Protein AF-A0A845SBM3-F1 (afdb_monomer)

Solvent-accessible surface area (backbone atoms only — not comparable to full-atom values): 23744 Å² total; per-residue (Å²): 135,85,79,83,83,82,76,96,77,83,81,82,76,84,67,71,74,65,61,65,54,53,54,55,51,52,52,51,37,52,53,55,27,66,64,50,55,92,92,51,82,45,39,37,63,60,45,35,51,46,52,48,53,24,52,76,70,66,41,38,60,47,78,48,52,60,31,43,34,61,62,78,65,67,73,62,57,69,70,27,30,34,42,39,40,26,46,20,53,23,47,57,70,64,79,54,60,37,58,60,20,29,34,44,32,40,27,47,12,60,26,45,49,76,62,85,65,61,35,60,52,21,27,36,42,36,35,29,46,17,50,27,56,56,70,70,74,64,61,32,57,54,22,28,37,41,34,34,29,46,15,64,25,54,57,69,51,71,61,56,32,60,47,23,29,37,42,37,36,21,45,16,51,25,40,53,63,44,68,57,57,27,57,50,28,25,34,41,35,32,33,49,7,60,24,45,51,67,43,66,59,57,27,62,52,18,30,37,41,35,38,26,46,18,52,27,40,61,65,43,68,54,63,30,76,52,30,37,39,39,34,40,23,46,18,49,30,56,53,43,45,79,56,70,40,66,71,24,38,36,26,31,28,72,18,59,31,45,57,51,43,47,71,78,41,70,78,64,54,44,88,74,31,33,37,46,44,94,66,65,64,79,60,58,47,23,86,92,41,74,66,88,80,74,78,79,81,76,91,71,85,84,80,95,79,88,87,85,90,86,84,88,84,88,82,88,82,87,87,87,88,84,78,89,85,82,85,81,90,81,89,76,90,79,87,81,84,84,83,86,82,89,80,86,82,83,84,87,77,88,81,82,88,78,91,77,82,86,78,91,82,81,86,78,78,98,67,82,83,72,69,92,70,70,76,82,74,78,88,80,80,89,76,83,91,77,87,86,79,85,85,86,87,87,86,87,86,86,128

Structure (mmCIF, N/CA/C/O backbone):
data_AF-A0A845SBM3-F1
#
_entry.id   AF-A0A845SBM3-F1
#
loop_
_atom_site.group_PDB
_atom_site.id
_atom_site.type_symbol
_atom_site.label_atom_id
_atom_site.label_alt_id
_atom_site.label_comp_id
_atom_site.label_asym_id
_atom_site.label_entity_id
_atom_site.label_seq_id
_atom_site.pdbx_PDB_ins_code
_atom_site.Cartn_x
_atom_site.Cartn_y
_atom_site.Cartn_z
_atom_site.occupancy
_atom_site.B_iso_or_equiv
_atom_site.auth_seq_id
_atom_site.auth_comp_id
_atom_site.auth_asym_id
_atom_site.auth_atom_id
_atom_site.pdbx_PDB_model_num
ATOM 1 N N . MET A 1 1 ? -44.389 -15.052 70.942 1.00 40.94 1 MET A N 1
ATOM 2 C CA . MET A 1 1 ? -43.905 -15.762 69.742 1.00 40.94 1 MET A CA 1
ATOM 3 C C . MET A 1 1 ? -43.599 -14.686 68.732 1.00 40.94 1 MET A C 1
ATOM 5 O O . MET A 1 1 ? -44.523 -14.139 68.145 1.00 40.94 1 MET A O 1
ATOM 9 N N . ASP A 1 2 ? -42.331 -14.296 68.675 1.00 38.03 2 ASP A N 1
ATOM 10 C CA . ASP A 1 2 ? -41.843 -13.213 67.830 1.00 38.03 2 ASP A CA 1
ATOM 11 C C . ASP A 1 2 ? -41.800 -13.641 66.364 1.00 38.03 2 ASP A C 1
ATOM 13 O O . ASP A 1 2 ? -41.368 -14.745 66.029 1.00 38.03 2 ASP A O 1
ATOM 17 N N . ILE A 1 3 ? -42.280 -12.750 65.502 1.00 38.22 3 ILE A N 1
ATOM 18 C CA . ILE A 1 3 ? -42.235 -12.866 64.045 1.00 38.22 3 ILE A CA 1
ATOM 19 C C . ILE A 1 3 ? -40.855 -12.350 63.606 1.00 38.22 3 ILE A C 1
ATOM 21 O O . ILE A 1 3 ? -40.520 -11.213 63.944 1.00 38.22 3 ILE A O 1
ATOM 25 N N . PRO A 1 4 ? -40.030 -13.129 62.884 1.00 37.00 4 PRO A N 1
ATOM 26 C CA . PRO A 1 4 ? -38.705 -12.669 62.495 1.00 37.00 4 PRO A CA 1
ATOM 27 C C . PRO A 1 4 ? -38.792 -11.641 61.358 1.00 37.00 4 PRO A C 1
ATOM 29 O O . PRO A 1 4 ? -39.487 -11.840 60.361 1.00 37.00 4 PRO A O 1
ATOM 32 N N . ALA A 1 5 ? -38.055 -10.540 61.520 1.00 37.72 5 ALA A N 1
ATOM 33 C CA . ALA A 1 5 ? -37.861 -9.512 60.508 1.00 37.72 5 ALA A CA 1
ATOM 34 C C . ALA A 1 5 ? -37.003 -10.052 59.352 1.00 37.72 5 ALA A C 1
ATOM 36 O O . ALA A 1 5 ? -35.893 -10.543 59.565 1.00 37.72 5 ALA A O 1
ATOM 37 N N . ILE A 1 6 ? -37.511 -9.945 58.124 1.00 42.31 6 ILE A N 1
ATOM 38 C CA . ILE A 1 6 ? -36.751 -10.254 56.911 1.00 42.31 6 ILE A CA 1
ATOM 39 C C . ILE A 1 6 ? -35.864 -9.045 56.597 1.00 42.31 6 ILE A C 1
ATOM 41 O O . ILE A 1 6 ? -36.352 -7.953 56.315 1.00 42.31 6 ILE A O 1
ATOM 45 N N . SER A 1 7 ? -34.553 -9.264 56.689 1.00 41.44 7 SER A N 1
ATOM 46 C CA . SER A 1 7 ? -33.493 -8.330 56.313 1.00 41.44 7 SER A CA 1
ATOM 47 C C . SER A 1 7 ? -33.573 -7.980 54.824 1.00 41.44 7 SER A C 1
ATOM 49 O O . SER A 1 7 ? -33.567 -8.860 53.964 1.00 41.44 7 SER A O 1
ATOM 51 N N . SER A 1 8 ? -33.614 -6.685 54.518 1.00 44.81 8 SER A N 1
ATOM 52 C CA . SER A 1 8 ? -33.544 -6.108 53.174 1.00 44.81 8 SER A CA 1
ATOM 53 C C . SER A 1 8 ? -32.100 -6.064 52.656 1.00 44.81 8 SER A C 1
ATOM 55 O O . SER A 1 8 ? -31.564 -4.996 52.364 1.00 44.81 8 SER A O 1
ATOM 57 N N . ALA A 1 9 ? -31.457 -7.227 52.560 1.00 43.78 9 ALA A N 1
ATOM 58 C CA . ALA A 1 9 ? -30.124 -7.387 51.987 1.00 43.78 9 ALA A CA 1
ATOM 59 C C . ALA A 1 9 ? -30.158 -8.526 50.962 1.00 43.78 9 ALA A C 1
ATOM 61 O O . ALA A 1 9 ? -29.995 -9.692 51.309 1.00 43.78 9 ALA A O 1
ATOM 62 N N . GLY A 1 10 ? -30.440 -8.195 49.701 1.00 38.97 10 GLY A N 1
ATOM 63 C CA . GLY A 1 10 ? -30.503 -9.213 48.648 1.00 38.97 10 GLY A CA 1
ATOM 64 C C . GLY A 1 10 ? -30.948 -8.759 47.260 1.00 38.97 10 GLY A C 1
ATOM 65 O O . GLY A 1 10 ? -31.345 -9.603 46.468 1.00 38.97 10 GLY A O 1
ATOM 66 N N . LEU A 1 11 ? -30.893 -7.465 46.938 1.00 36.00 11 LEU A N 1
ATOM 67 C CA . LEU A 1 11 ? -31.102 -6.978 45.570 1.00 36.00 11 LEU A CA 1
ATOM 68 C C . LEU A 1 11 ? -29.866 -6.201 45.106 1.00 36.00 11 LEU A C 1
ATOM 70 O O . LEU A 1 11 ? -29.930 -5.010 44.831 1.00 36.00 11 LEU A O 1
ATOM 74 N N . GLN A 1 12 ? -28.723 -6.885 45.025 1.00 40.16 12 GLN A N 1
ATOM 75 C CA . GLN A 1 12 ? -27.727 -6.517 44.021 1.00 40.16 12 GLN A CA 1
ATOM 76 C C . GLN A 1 12 ? -28.216 -7.111 42.704 1.00 40.16 12 GLN A C 1
ATOM 78 O O . GLN A 1 12 ? -28.034 -8.293 42.420 1.00 40.16 12 GLN A O 1
ATOM 83 N N . SER A 1 13 ? -28.919 -6.283 41.937 1.00 40.66 13 SER A N 1
ATOM 84 C CA . SER A 1 13 ? -29.191 -6.527 40.530 1.00 40.66 13 SER A CA 1
ATOM 85 C C . SER A 1 13 ? -27.854 -6.647 39.805 1.00 40.66 13 SER A C 1
ATOM 87 O O . SER A 1 13 ? -27.143 -5.657 39.647 1.00 40.66 13 SER A O 1
ATOM 89 N N . SER A 1 14 ? -27.504 -7.856 39.377 1.00 43.81 14 SER A N 1
ATOM 90 C CA . SER A 1 14 ? -26.473 -8.080 38.368 1.00 43.81 14 SER A CA 1
ATOM 91 C C . SER A 1 14 ? -26.971 -7.487 37.048 1.00 43.81 14 SER A C 1
ATOM 93 O O . SER A 1 14 ? -27.627 -8.161 36.255 1.00 43.81 14 SER A O 1
ATOM 95 N N . ILE A 1 15 ? -26.733 -6.189 36.861 1.00 44.81 15 ILE A N 1
ATOM 96 C CA . ILE A 1 15 ? -26.859 -5.524 35.565 1.00 44.81 15 ILE A CA 1
ATOM 97 C C . ILE A 1 15 ? -25.751 -6.117 34.678 1.00 44.81 15 ILE A C 1
ATOM 99 O O . ILE A 1 15 ? -24.635 -6.308 35.163 1.00 44.81 15 ILE A O 1
ATOM 103 N N . PRO A 1 16 ? -26.023 -6.488 33.415 1.00 43.84 16 PRO A N 1
ATOM 104 C CA . PRO A 1 16 ? -24.985 -7.023 32.545 1.00 43.84 16 PRO A CA 1
ATOM 105 C C . PRO A 1 16 ? -23.861 -5.987 32.387 1.00 43.84 16 PRO A C 1
ATOM 107 O O . PRO A 1 16 ? -24.140 -4.853 32.005 1.00 43.84 16 PRO A O 1
ATOM 110 N N . ASN A 1 17 ? -22.612 -6.406 32.624 1.00 54.38 17 ASN A N 1
ATOM 111 C CA . ASN A 1 17 ? -21.354 -5.629 32.597 1.00 54.38 17 ASN A CA 1
ATOM 112 C C . ASN A 1 17 ? -21.111 -4.716 31.366 1.00 54.38 17 ASN A C 1
ATOM 114 O O . ASN A 1 17 ? -20.088 -4.043 31.309 1.00 54.38 17 ASN A O 1
ATOM 118 N N . GLY A 1 18 ? -21.989 -4.705 30.359 1.00 56.88 18 GLY A N 1
ATOM 119 C CA . GLY A 1 18 ? -21.850 -3.875 29.160 1.00 56.88 18 GLY A CA 1
ATOM 120 C C . GLY A 1 18 ? -22.278 -2.414 29.337 1.00 56.88 18 GLY A C 1
ATOM 121 O O . GLY A 1 18 ? -21.808 -1.565 28.589 1.00 56.88 18 GLY A O 1
ATOM 122 N N . PHE A 1 19 ? -23.143 -2.099 30.310 1.00 59.75 19 PHE A N 1
ATOM 123 C CA . PHE A 1 19 ? -23.544 -0.706 30.566 1.00 59.75 19 PHE A CA 1
ATOM 124 C C . PHE A 1 19 ? -22.415 0.095 31.227 1.00 59.75 19 PHE A C 1
ATOM 126 O O . PHE A 1 19 ? -22.061 1.158 30.725 1.00 59.75 19 PHE A O 1
ATOM 133 N N . ASP A 1 20 ? -21.781 -0.468 32.258 1.00 67.62 20 ASP A N 1
ATOM 134 C CA . ASP A 1 20 ? -20.695 0.194 32.991 1.00 67.62 20 ASP A CA 1
ATOM 135 C C . ASP A 1 20 ? -19.461 0.438 32.101 1.00 67.62 20 ASP A C 1
ATOM 137 O O . ASP A 1 20 ? -18.824 1.483 32.189 1.00 67.62 20 ASP A O 1
ATOM 141 N N . GLN A 1 21 ? -19.145 -0.485 31.182 1.00 73.44 21 GLN A N 1
ATOM 142 C CA . GLN A 1 21 ? -18.020 -0.318 30.250 1.00 73.44 21 GLN A CA 1
ATOM 143 C C . GLN A 1 21 ? -18.239 0.822 29.245 1.00 73.44 21 GLN A C 1
ATOM 145 O O . GLN A 1 21 ? -17.307 1.565 28.934 1.00 73.44 21 GLN A O 1
ATOM 150 N N . ASN A 1 22 ? -19.465 1.002 28.750 1.00 83.12 22 ASN A N 1
ATOM 151 C CA . ASN A 1 22 ? -19.761 2.080 27.809 1.00 83.12 22 ASN A CA 1
ATOM 152 C C . ASN A 1 22 ? -19.685 3.459 28.477 1.00 83.12 22 ASN A C 1
ATOM 154 O O . ASN A 1 22 ? -19.195 4.398 27.853 1.00 83.12 22 ASN A O 1
ATOM 158 N N . GLU A 1 23 ? -20.129 3.579 29.733 1.00 83.50 23 GLU A N 1
ATOM 159 C CA . GLU A 1 23 ? -19.987 4.826 30.495 1.00 83.50 23 GLU A CA 1
ATOM 160 C C . GLU A 1 23 ? -18.508 5.177 30.706 1.00 83.50 23 GLU A C 1
ATOM 162 O O . GLU A 1 23 ? -18.114 6.310 30.434 1.00 83.50 23 GLU A O 1
ATOM 167 N N . THR A 1 24 ? -17.658 4.193 31.034 1.00 91.31 24 THR A N 1
ATOM 168 C CA . THR A 1 24 ? -16.210 4.441 31.177 1.00 91.31 24 THR A CA 1
ATOM 169 C C . THR A 1 24 ? -15.541 4.924 29.886 1.00 91.31 24 THR A C 1
ATOM 171 O O . THR A 1 24 ? -14.702 5.820 29.936 1.00 91.31 24 THR A O 1
ATOM 174 N N . LEU A 1 25 ? -15.939 4.395 28.721 1.00 94.56 25 LEU A N 1
ATOM 175 C CA . LEU A 1 25 ? -15.417 4.849 27.425 1.00 94.56 25 LEU A CA 1
ATOM 176 C C . LEU A 1 25 ? -15.905 6.257 27.066 1.00 94.56 25 LEU A C 1
ATOM 178 O O . LEU A 1 25 ? -15.162 7.038 26.476 1.00 94.56 25 LEU A O 1
ATOM 182 N N . PHE A 1 26 ? -17.148 6.607 27.409 1.00 96.38 26 PHE A N 1
ATOM 183 C CA . PHE A 1 26 ? -17.663 7.953 27.149 1.00 96.38 26 PHE A CA 1
ATOM 184 C C . PHE A 1 26 ? -16.926 9.016 27.956 1.00 96.38 26 PHE A C 1
ATOM 186 O O . PHE A 1 26 ? -16.631 10.074 27.393 1.00 96.38 26 PHE A O 1
ATOM 193 N N . ASP A 1 27 ? -16.625 8.726 29.222 1.00 95.62 27 ASP A N 1
ATOM 194 C CA . ASP A 1 27 ? -15.840 9.612 30.079 1.00 95.62 27 ASP A CA 1
ATOM 195 C C . ASP A 1 27 ? -14.408 9.764 29.546 1.00 95.62 27 ASP A C 1
ATOM 197 O O . ASP A 1 27 ? -13.926 10.891 29.416 1.00 95.62 27 ASP A O 1
ATOM 201 N N . GLU A 1 28 ? -13.765 8.664 29.130 1.00 95.75 28 GLU A N 1
ATOM 202 C CA . GLU A 1 28 ? -12.436 8.693 28.498 1.00 95.75 28 GLU A CA 1
ATOM 203 C C . GLU A 1 28 ? -12.418 9.582 27.246 1.00 95.75 28 GLU A C 1
ATOM 205 O O . GLU A 1 28 ? -11.529 10.420 27.082 1.00 95.75 28 GLU A O 1
ATOM 210 N N . TRP A 1 29 ? -13.404 9.436 26.359 1.00 97.00 29 TRP A N 1
ATOM 211 C CA . TRP A 1 29 ? -13.471 10.236 25.134 1.00 97.00 29 TRP A CA 1
ATOM 212 C C . TRP A 1 29 ? -13.774 11.707 25.403 1.00 97.00 29 TRP A C 1
ATOM 214 O O . TRP A 1 29 ? -13.273 12.567 24.676 1.00 97.00 29 TRP A O 1
ATOM 224 N N . ASP A 1 30 ? -14.555 12.016 26.439 1.00 96.06 30 ASP A N 1
ATOM 225 C CA . ASP A 1 30 ? -14.766 13.398 26.867 1.00 96.06 30 ASP A CA 1
ATOM 226 C C . ASP A 1 30 ? -13.494 14.013 27.455 1.00 96.06 30 ASP A C 1
ATOM 228 O O . ASP A 1 30 ? -13.170 15.162 27.144 1.00 96.06 30 ASP A O 1
ATOM 232 N N . ASP A 1 31 ? -12.749 13.264 28.265 1.00 95.31 31 ASP A N 1
ATOM 233 C CA . ASP A 1 31 ? -11.458 13.706 28.792 1.00 95.31 31 ASP A CA 1
ATOM 234 C C . ASP A 1 31 ? -10.439 13.915 27.671 1.00 95.31 31 ASP A C 1
ATOM 236 O O . ASP A 1 31 ? -9.796 14.966 27.609 1.00 95.31 31 ASP A O 1
ATOM 240 N N . TRP A 1 32 ? -10.340 12.975 26.731 1.00 95.50 32 TRP A N 1
ATOM 241 C CA . TRP A 1 32 ? -9.499 13.110 25.542 1.00 95.50 32 TRP A CA 1
ATOM 242 C C . TRP A 1 32 ? -9.889 14.324 24.685 1.00 95.50 32 TRP A C 1
ATOM 244 O O . TRP A 1 32 ? -9.010 15.032 24.178 1.00 95.50 32 TRP A O 1
ATOM 254 N N . ALA A 1 33 ? -11.187 14.613 24.551 1.00 95.50 33 ALA A N 1
ATOM 255 C CA . ALA A 1 33 ? -11.661 15.780 23.814 1.00 95.50 33 ALA A CA 1
ATOM 256 C C . ALA A 1 33 ? -11.275 17.101 24.488 1.00 95.50 33 ALA A C 1
ATOM 258 O O . ALA A 1 33 ? -10.903 18.053 23.798 1.00 95.50 33 ALA A O 1
ATOM 259 N N . ARG A 1 34 ? -11.296 17.151 25.826 1.00 93.19 34 ARG A N 1
ATOM 260 C CA . ARG A 1 34 ? -10.873 18.324 26.614 1.00 93.19 34 ARG A CA 1
ATOM 261 C C . ARG A 1 34 ? -9.371 18.599 26.538 1.00 93.19 34 ARG A C 1
ATOM 263 O O . ARG A 1 34 ? -8.960 19.716 26.820 1.00 93.19 34 ARG A O 1
ATOM 270 N N . GLN A 1 35 ? -8.559 17.613 26.157 1.00 89.25 35 GLN A N 1
ATOM 271 C CA . GLN A 1 35 ? -7.112 17.784 25.977 1.00 89.25 35 GLN A CA 1
ATOM 272 C C . GLN A 1 35 ? -6.739 18.532 24.689 1.00 89.25 35 GLN A C 1
ATOM 274 O O . GLN A 1 35 ? -5.553 18.784 24.468 1.00 89.25 35 GLN A O 1
ATOM 279 N N . ALA A 1 36 ? -7.705 18.867 23.824 1.00 82.25 36 ALA A N 1
ATOM 280 C CA . ALA A 1 36 ? -7.436 19.741 22.688 1.00 82.25 36 ALA A CA 1
ATOM 281 C C . ALA A 1 36 ? -6.773 21.031 23.201 1.00 82.25 36 ALA A C 1
ATOM 283 O O . ALA A 1 36 ? -7.306 21.690 24.090 1.00 82.25 36 ALA A O 1
ATOM 284 N N . LEU A 1 37 ? -5.586 21.358 22.676 1.00 68.69 37 LEU A N 1
ATOM 285 C CA . LEU A 1 37 ? -4.826 22.533 23.105 1.00 68.69 37 LEU A CA 1
ATOM 286 C C . LEU A 1 37 ? -5.709 23.788 23.029 1.00 68.69 37 LEU A C 1
ATOM 288 O O . LEU A 1 37 ? -6.390 23.996 22.025 1.00 68.69 37 LEU A O 1
ATOM 292 N N . ASP A 1 38 ? -5.671 24.639 24.057 1.00 57.84 38 ASP A N 1
ATOM 293 C CA . ASP A 1 38 ? -6.405 25.908 24.060 1.00 57.84 38 ASP A CA 1
ATOM 294 C C . ASP A 1 38 ? -5.986 26.766 22.851 1.00 57.84 38 ASP A C 1
ATOM 296 O O . ASP A 1 38 ? -4.823 27.147 22.705 1.00 57.84 38 ASP A O 1
ATOM 300 N N . GLY A 1 39 ? -6.939 27.053 21.958 1.00 61.75 39 GLY A N 1
ATOM 301 C CA . GLY A 1 39 ? -6.690 27.758 20.691 1.00 61.75 39 GLY A CA 1
ATOM 302 C C . GLY A 1 39 ? -6.173 26.878 19.543 1.00 61.75 39 GLY A C 1
ATOM 303 O O . GLY A 1 39 ? -5.837 27.402 18.480 1.00 61.75 39 GLY A O 1
ATOM 304 N N . GLY A 1 40 ? -6.114 25.560 19.735 1.00 69.62 40 GLY A N 1
ATOM 305 C CA . GLY A 1 40 ? -5.758 24.582 18.713 1.00 69.62 40 GLY A CA 1
ATOM 306 C C . GLY A 1 40 ? -6.852 24.398 17.658 1.00 69.62 40 GLY A C 1
ATOM 307 O O . GLY A 1 40 ? -8.037 24.602 17.907 1.00 69.62 40 GLY A O 1
ATOM 308 N N . SER A 1 41 ? -6.451 23.982 16.458 1.00 85.38 41 SER A N 1
ATOM 309 C CA . SER A 1 41 ? -7.354 23.693 15.336 1.00 85.38 41 SER A CA 1
ATOM 310 C C . SER A 1 41 ? -7.906 22.260 15.340 1.00 85.38 41 SER A C 1
ATOM 312 O O . SER A 1 41 ? -8.487 21.831 14.348 1.00 85.38 41 SER A O 1
ATOM 314 N N . GLU A 1 42 ? -7.694 21.489 16.412 1.00 93.69 42 GLU A N 1
ATOM 315 C CA . GLU A 1 42 ? -8.167 20.103 16.500 1.00 93.69 42 GLU A CA 1
ATOM 316 C C . GLU A 1 42 ? -9.679 20.032 16.734 1.00 93.69 42 GLU A C 1
ATOM 318 O O . GLU A 1 42 ? -10.224 20.710 17.603 1.00 93.69 42 GLU A O 1
ATOM 323 N N . HIS A 1 43 ? -10.357 19.143 16.014 1.00 95.50 43 HIS A N 1
ATOM 324 C CA . HIS A 1 43 ? -11.790 18.888 16.164 1.00 95.50 43 HIS A CA 1
ATOM 325 C C . HIS A 1 43 ? -12.064 17.634 17.009 1.00 95.50 43 HIS A C 1
ATOM 327 O O . HIS A 1 43 ? -12.803 16.733 16.592 1.00 95.50 43 HIS A O 1
ATOM 333 N N . ARG A 1 44 ? -11.440 17.550 18.195 1.00 95.88 44 ARG A N 1
ATOM 334 C CA . ARG A 1 44 ? -11.605 16.398 19.101 1.00 95.88 44 ARG A CA 1
ATOM 335 C C . ARG A 1 44 ? -13.028 16.271 19.650 1.00 95.88 44 ARG A C 1
ATOM 337 O O . ARG A 1 44 ? -13.494 15.163 19.884 1.00 95.88 44 ARG A O 1
ATOM 344 N N . ASP A 1 45 ? -13.746 17.382 19.780 1.00 94.94 45 ASP A N 1
ATOM 345 C CA . ASP A 1 45 ? -15.169 17.427 20.130 1.00 94.94 45 ASP A CA 1
ATOM 346 C C . ASP A 1 45 ? -16.032 16.640 19.127 1.00 94.94 45 ASP A C 1
ATOM 348 O O . ASP A 1 45 ? -16.814 15.767 19.509 1.00 94.94 45 ASP A O 1
ATOM 352 N N . LYS A 1 46 ? -15.835 16.882 17.826 1.00 96.44 46 LYS A N 1
ATOM 353 C CA . LYS A 1 46 ? -16.526 16.152 16.753 1.00 96.44 46 LYS A CA 1
ATOM 354 C C . LYS A 1 46 ? -16.118 14.684 16.726 1.00 96.44 46 LYS A C 1
ATOM 356 O O . LYS A 1 46 ? -16.967 13.817 16.541 1.00 96.44 46 LYS A O 1
ATOM 361 N N . ALA A 1 47 ? -14.834 14.400 16.927 1.00 97.88 47 ALA A N 1
ATOM 362 C CA . ALA A 1 47 ? -14.342 13.030 16.993 1.00 97.88 47 ALA A CA 1
ATOM 363 C C . ALA A 1 47 ? -14.964 12.251 18.165 1.00 97.88 47 ALA A C 1
ATOM 365 O O . ALA A 1 47 ? -15.411 11.125 17.963 1.00 97.88 47 ALA A O 1
ATOM 366 N N . ALA A 1 48 ? -15.075 12.858 19.351 1.00 97.75 48 ALA A N 1
ATOM 367 C CA . ALA A 1 48 ? -15.736 12.255 20.508 1.00 97.75 48 ALA A CA 1
ATOM 368 C C . ALA A 1 48 ? -17.225 11.992 20.250 1.00 97.75 48 ALA A C 1
ATOM 370 O O . ALA A 1 48 ? -17.725 10.923 20.597 1.00 97.75 48 ALA A O 1
ATOM 371 N N . ILE A 1 49 ? -17.927 12.906 19.570 1.00 97.69 49 ILE A N 1
ATOM 372 C CA . ILE A 1 49 ? -19.311 12.667 19.127 1.00 97.69 49 ILE A CA 1
ATOM 373 C C . ILE A 1 49 ? -19.382 11.445 18.200 1.00 97.69 49 ILE A C 1
ATOM 375 O O . ILE A 1 49 ? -20.231 10.579 18.406 1.00 97.69 49 ILE A O 1
ATOM 379 N N . ASN A 1 50 ? -18.476 11.336 17.224 1.00 98.25 50 ASN A N 1
ATOM 380 C CA . ASN A 1 50 ? -18.446 10.204 16.293 1.00 98.25 50 ASN A CA 1
ATOM 381 C C . ASN A 1 50 ? -18.124 8.877 16.999 1.00 98.25 50 ASN A C 1
ATOM 383 O O . ASN A 1 50 ? -18.742 7.860 16.691 1.00 98.25 50 ASN A O 1
ATOM 387 N N . LEU A 1 51 ? -17.193 8.879 17.958 1.00 98.31 51 LEU A N 1
ATOM 388 C CA . LEU A 1 51 ? -16.859 7.714 18.787 1.00 98.31 51 LEU A CA 1
ATOM 389 C C . LEU A 1 51 ? -18.080 7.235 19.587 1.00 98.31 51 LEU A C 1
ATOM 391 O O . LEU A 1 51 ? -18.433 6.053 19.545 1.00 98.31 51 LEU A O 1
ATOM 395 N N . LYS A 1 52 ? -18.772 8.170 20.249 1.00 97.62 52 LYS A N 1
ATOM 396 C CA . LYS A 1 52 ? -19.993 7.904 21.022 1.00 97.62 52 LYS A CA 1
ATOM 397 C C . LYS A 1 52 ? -21.119 7.367 20.150 1.00 97.62 52 LYS A C 1
ATOM 399 O O . LYS A 1 52 ? -21.689 6.332 20.485 1.00 97.62 52 LYS A O 1
ATOM 404 N N . ASP A 1 53 ? -21.410 8.014 19.023 1.00 97.50 53 ASP A N 1
ATOM 405 C CA . ASP A 1 53 ? -22.450 7.563 18.089 1.00 97.50 53 ASP A CA 1
ATOM 406 C C . ASP A 1 53 ? -22.123 6.171 17.520 1.00 97.50 53 ASP A C 1
ATOM 408 O O . ASP A 1 53 ? -22.994 5.297 17.478 1.00 97.50 53 ASP A O 1
ATOM 412 N N . CYS A 1 54 ? -20.851 5.918 17.186 1.00 97.75 54 CYS A N 1
ATOM 413 C CA . CYS A 1 54 ? -20.378 4.613 16.728 1.00 97.75 54 CYS A CA 1
ATOM 414 C C . CYS A 1 54 ? -20.667 3.514 17.758 1.00 97.75 54 CYS A C 1
ATOM 416 O O . CYS A 1 54 ? -21.245 2.484 17.406 1.00 97.75 54 CYS A O 1
ATOM 418 N N . LEU A 1 55 ? -20.312 3.737 19.027 1.00 96.81 55 LEU A N 1
ATOM 419 C CA . LEU A 1 55 ? -20.535 2.757 20.091 1.00 96.81 55 LEU A CA 1
ATOM 420 C C . LEU A 1 55 ? -22.027 2.561 20.391 1.00 96.81 55 LEU A C 1
ATOM 422 O O . LEU A 1 55 ? -22.488 1.424 20.472 1.00 96.81 55 LEU A O 1
ATOM 426 N N . GLN A 1 56 ? -22.801 3.646 20.489 1.00 95.75 56 GLN A N 1
ATOM 427 C CA . GLN A 1 56 ? -24.241 3.587 20.786 1.00 95.75 56 GLN A CA 1
ATOM 428 C C . GLN A 1 56 ? -25.033 2.828 19.724 1.00 95.75 56 GLN A C 1
ATOM 430 O O . GLN A 1 56 ? -25.978 2.108 20.048 1.00 95.75 56 GLN A O 1
ATOM 435 N N . ARG A 1 57 ? -24.657 2.981 18.451 1.00 95.81 57 ARG A N 1
ATOM 436 C CA . ARG A 1 57 ? -25.306 2.282 17.335 1.00 95.81 57 ARG A CA 1
ATOM 437 C C . ARG A 1 57 ? -24.776 0.870 17.114 1.00 95.81 57 ARG A C 1
ATOM 439 O O . ARG A 1 57 ? -25.349 0.151 16.299 1.00 95.81 57 ARG A O 1
ATOM 446 N N . GLY A 1 58 ? -23.680 0.489 17.774 1.00 95.38 58 GLY A N 1
ATOM 447 C CA . GLY A 1 58 ? -22.934 -0.721 17.428 1.00 95.38 58 GLY A CA 1
ATOM 448 C C . GLY A 1 58 ? -22.402 -0.681 15.991 1.00 95.38 58 GLY A C 1
ATOM 449 O O . GLY A 1 58 ? -22.375 -1.708 15.316 1.00 95.38 58 GLY A O 1
ATOM 450 N N . SER A 1 59 ? -22.039 0.508 15.494 1.00 97.31 59 SER A N 1
ATOM 451 C CA . SER A 1 59 ? -21.436 0.660 14.170 1.00 97.31 59 SER A CA 1
ATOM 452 C C . SER A 1 59 ? -20.064 -0.007 14.141 1.00 97.31 59 SER A C 1
ATOM 454 O O . SER A 1 59 ? -19.277 0.104 15.079 1.00 97.31 59 SER A O 1
ATOM 456 N N . THR A 1 60 ? -19.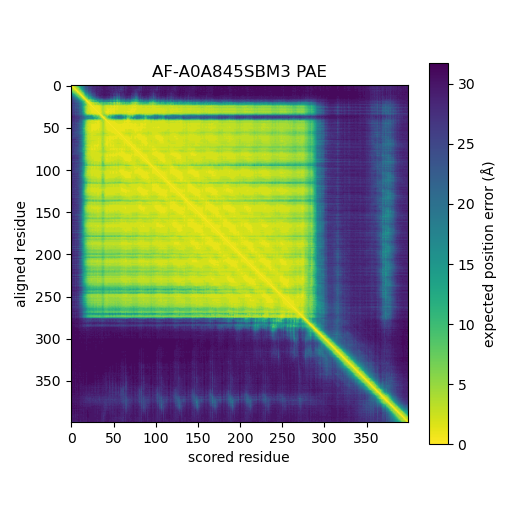755 -0.661 13.027 1.00 98.00 60 THR A N 1
ATOM 457 C CA . THR A 1 60 ? -18.440 -1.256 12.762 1.00 98.00 60 THR A CA 1
ATOM 458 C C . THR A 1 60 ? -17.546 -0.341 11.922 1.00 98.00 60 THR A C 1
ATOM 460 O O . THR A 1 60 ? -16.437 -0.731 11.560 1.00 98.00 60 THR A O 1
ATOM 463 N N . TYR A 1 61 ? -18.032 0.851 11.574 1.00 98.44 61 TYR A N 1
ATOM 464 C CA . TYR A 1 61 ? -17.340 1.855 10.771 1.00 98.44 61 TYR A CA 1
ATOM 465 C C . TYR A 1 61 ? -17.258 3.171 11.541 1.00 98.44 61 TYR A C 1
ATOM 467 O O . TYR A 1 61 ? -18.281 3.681 12.009 1.00 98.44 61 TYR A O 1
ATOM 475 N N . LEU A 1 62 ? -16.050 3.728 11.615 1.00 98.62 62 LEU A N 1
ATOM 476 C CA . LEU A 1 62 ? -15.770 5.014 12.241 1.00 98.62 62 LEU A CA 1
ATOM 477 C C . LEU A 1 62 ? -14.959 5.888 11.285 1.00 98.62 62 LEU A C 1
ATOM 479 O O . LEU A 1 62 ? -13.912 5.478 10.783 1.00 98.62 62 LEU A O 1
ATOM 483 N N . ASN A 1 63 ? -15.446 7.108 11.063 1.00 98.44 63 ASN A N 1
ATOM 484 C CA . ASN A 1 63 ? -14.782 8.115 10.246 1.00 98.44 63 ASN A CA 1
ATOM 485 C C . ASN A 1 63 ? -14.342 9.305 11.104 1.00 98.44 63 ASN A C 1
ATOM 487 O O . ASN A 1 63 ? -15.170 10.007 11.691 1.00 98.44 63 ASN A O 1
ATOM 491 N N . LEU A 1 64 ? -13.032 9.518 11.139 1.00 98.38 64 LEU A N 1
ATOM 492 C CA . LEU A 1 64 ? -12.320 10.599 11.809 1.00 98.38 64 LEU A CA 1
ATOM 493 C C . LEU A 1 64 ? -11.434 11.385 10.823 1.00 98.38 64 LEU A C 1
ATOM 495 O O . LEU A 1 64 ? -10.483 12.045 11.241 1.00 98.38 64 LEU A O 1
ATOM 499 N N . ASN A 1 65 ? -11.703 11.301 9.516 1.00 98.44 65 ASN A N 1
ATOM 500 C CA . ASN A 1 65 ? -10.908 11.974 8.490 1.00 98.44 65 ASN A CA 1
ATOM 501 C C . ASN A 1 65 ? -10.934 13.498 8.651 1.00 98.44 65 ASN A C 1
ATOM 503 O O . ASN A 1 65 ? -11.989 14.083 8.904 1.00 98.44 65 ASN A O 1
ATOM 507 N N . CYS A 1 66 ? -9.793 14.141 8.397 1.00 97.75 66 CYS A N 1
ATOM 508 C CA . CYS A 1 66 ? -9.683 15.598 8.270 1.00 97.75 66 CYS A CA 1
ATOM 509 C C . CYS A 1 66 ? -10.211 16.381 9.487 1.00 97.75 66 CYS A C 1
ATOM 511 O O . CYS A 1 66 ? -10.774 17.468 9.345 1.00 97.75 66 CYS A O 1
ATOM 513 N N . LEU A 1 67 ? -10.033 15.835 10.691 1.00 96.94 67 LEU A N 1
ATOM 514 C CA . LEU A 1 67 ? -10.410 16.481 11.951 1.00 96.94 67 LEU A CA 1
ATOM 515 C C . LEU A 1 67 ? -9.226 17.209 12.609 1.00 96.94 67 LEU A C 1
ATOM 517 O O . LEU A 1 67 ? -9.353 17.712 13.725 1.00 96.94 67 LEU A O 1
ATOM 521 N N . ASN A 1 68 ? -8.088 17.282 11.908 1.00 95.88 68 ASN A N 1
ATOM 522 C CA . ASN A 1 68 ? -6.838 17.871 12.383 1.00 95.88 68 ASN A CA 1
ATOM 523 C C . ASN A 1 68 ? -6.414 17.314 13.757 1.00 95.88 68 ASN A C 1
ATOM 525 O O . ASN A 1 68 ? -5.906 18.043 14.601 1.00 95.88 68 ASN A O 1
ATOM 529 N N . LEU A 1 69 ? -6.672 16.031 14.006 1.00 96.06 69 LEU A N 1
ATOM 530 C CA . LEU A 1 69 ? -6.369 15.382 15.280 1.00 96.06 69 LEU A CA 1
ATOM 531 C C . LEU A 1 69 ? -4.864 15.132 15.392 1.00 96.06 69 LEU A C 1
ATOM 533 O O . LEU A 1 69 ? -4.252 14.657 14.434 1.00 96.06 69 LEU A O 1
ATOM 537 N N . SER A 1 70 ? -4.271 15.414 16.551 1.00 94.62 70 SER A N 1
ATOM 538 C CA . SER A 1 70 ? -2.862 15.080 16.821 1.00 94.62 70 SER A CA 1
ATOM 539 C C . SER A 1 70 ? -2.668 13.667 17.377 1.00 94.62 70 SER A C 1
ATOM 541 O O . SER A 1 70 ? -1.607 13.074 17.189 1.00 94.62 70 SER A O 1
ATOM 543 N N . SER A 1 71 ? -3.693 13.096 18.015 1.00 95.31 71 SER A N 1
ATOM 544 C CA . SER A 1 71 ? -3.695 11.724 18.533 1.00 95.31 71 SER A CA 1
ATOM 545 C C . SER A 1 71 ? -5.094 11.109 18.476 1.00 95.31 71 SER A C 1
ATOM 547 O O . SER A 1 71 ? -6.087 11.828 18.382 1.00 95.31 71 SER A O 1
ATOM 549 N N . LEU A 1 72 ? -5.175 9.781 18.536 1.00 96.19 72 LEU A N 1
ATOM 550 C CA . LEU A 1 72 ? -6.411 9.055 18.844 1.00 96.19 72 LEU A CA 1
ATOM 551 C C . LEU A 1 72 ? -6.545 8.899 20.375 1.00 96.19 72 LEU A C 1
ATOM 553 O O . LEU A 1 72 ? -5.533 9.044 21.069 1.00 96.19 72 LEU A O 1
ATOM 557 N N . PRO A 1 73 ? -7.751 8.641 20.917 1.00 95.19 73 PRO A N 1
ATOM 558 C CA . PRO A 1 73 ? -7.885 8.158 22.293 1.00 95.19 73 PRO A CA 1
ATOM 559 C C . PRO A 1 73 ? -7.260 6.761 22.438 1.00 95.19 73 PRO A C 1
ATOM 561 O O . PRO A 1 73 ? -7.097 6.046 21.444 1.00 95.19 73 PRO A O 1
ATOM 564 N N . ASP A 1 74 ? -6.938 6.372 23.673 1.00 92.25 74 ASP A N 1
ATOM 565 C CA . ASP A 1 74 ? -6.268 5.099 23.962 1.00 92.25 74 ASP A CA 1
ATOM 566 C C . ASP A 1 74 ? -7.163 3.901 23.630 1.00 92.25 74 ASP A C 1
ATOM 568 O O . ASP A 1 74 ? -6.676 2.8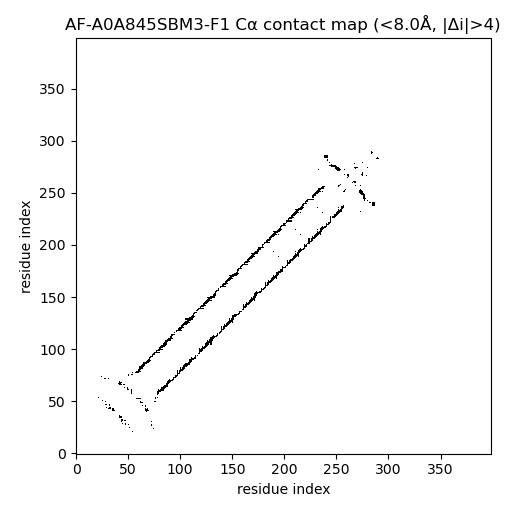99 23.099 1.00 92.25 74 ASP A O 1
ATOM 572 N N . ASN A 1 75 ? -8.470 4.015 23.893 1.00 94.44 75 ASN A N 1
ATOM 573 C CA . ASN A 1 75 ? -9.450 2.986 23.570 1.00 94.44 75 ASN A CA 1
ATOM 574 C C . ASN A 1 75 ? -10.430 3.460 22.492 1.00 94.44 75 ASN A C 1
ATOM 576 O O . ASN A 1 75 ? -11.171 4.432 22.646 1.00 94.44 75 ASN A O 1
ATOM 580 N N . LEU A 1 76 ? -10.480 2.717 21.389 1.00 96.31 76 LEU A N 1
ATOM 581 C CA . LEU A 1 76 ? -11.490 2.871 20.342 1.00 96.31 76 LEU A CA 1
ATOM 582 C C . LEU A 1 76 ? -12.689 1.939 20.605 1.00 96.31 76 LEU A C 1
ATOM 584 O O . LEU A 1 76 ? -12.569 0.988 21.380 1.00 96.31 76 LEU A O 1
ATOM 588 N N . PRO A 1 77 ? -13.850 2.154 19.951 1.00 95.94 77 PRO A N 1
ATOM 589 C CA . PRO A 1 77 ? -14.987 1.247 20.067 1.00 95.94 77 PRO A CA 1
ATOM 590 C C . PRO A 1 77 ? -14.575 -0.214 19.784 1.00 95.94 77 PRO A C 1
ATOM 592 O O . PRO A 1 77 ? -14.032 -0.496 18.713 1.00 95.94 77 PRO A O 1
ATOM 595 N N . PRO A 1 78 ? -14.842 -1.171 20.692 1.00 93.75 78 PRO A N 1
ATOM 596 C CA . PRO A 1 78 ? -14.277 -2.522 20.601 1.00 93.75 78 PRO A CA 1
ATOM 597 C C . PRO A 1 78 ? -14.810 -3.344 19.417 1.00 93.75 78 PRO A C 1
ATOM 599 O O . PRO A 1 78 ? -14.143 -4.266 18.957 1.00 93.75 78 PRO A O 1
ATOM 602 N N . GLY A 1 79 ? -16.003 -3.015 18.905 1.00 95.19 79 GLY A N 1
ATOM 603 C CA . GLY A 1 79 ? -16.619 -3.667 17.741 1.00 95.19 79 GLY A CA 1
ATOM 604 C C . GLY A 1 79 ? -16.188 -3.099 16.384 1.00 95.19 79 GLY A C 1
ATOM 605 O O . GLY A 1 79 ? -16.812 -3.412 15.368 1.00 95.19 79 GLY A O 1
ATOM 606 N N . LEU A 1 80 ? -15.182 -2.222 16.351 1.00 97.56 80 LEU A N 1
ATOM 607 C CA . LEU A 1 80 ? -14.774 -1.531 15.134 1.00 97.56 80 LEU A CA 1
ATOM 608 C C . LEU A 1 80 ? -14.094 -2.481 14.137 1.00 97.56 80 LEU A C 1
ATOM 610 O O . LEU A 1 80 ? -13.162 -3.203 14.481 1.00 97.56 80 LEU A O 1
ATOM 614 N N . VAL A 1 81 ? -14.541 -2.430 12.881 1.00 98.62 81 VAL A N 1
ATOM 615 C CA . VAL A 1 81 ? -13.999 -3.221 11.762 1.00 98.62 81 VAL A CA 1
ATOM 616 C C . VAL A 1 81 ? -13.285 -2.327 10.747 1.00 98.62 81 VAL A C 1
ATOM 618 O O . VAL A 1 81 ? -12.314 -2.761 10.132 1.00 98.62 81 VAL A O 1
ATOM 621 N N . LEU A 1 82 ? -13.733 -1.083 10.573 1.00 98.75 82 LEU A N 1
ATOM 622 C CA . LEU A 1 82 ? -13.201 -0.139 9.591 1.00 98.75 82 LEU A CA 1
ATOM 623 C C . LEU A 1 82 ? -12.932 1.217 10.258 1.00 98.75 82 LEU A C 1
ATOM 625 O O . LEU A 1 82 ? -13.873 1.874 10.713 1.00 98.75 82 LEU A O 1
ATOM 629 N N . LEU A 1 83 ? -11.673 1.654 10.271 1.00 98.69 83 LEU A N 1
ATOM 630 C CA . LEU A 1 83 ? -11.271 2.972 10.761 1.00 98.69 83 LEU A CA 1
ATOM 631 C C . LEU A 1 83 ? -10.742 3.830 9.612 1.00 98.69 83 LEU A C 1
ATOM 633 O O . LEU A 1 83 ? -9.726 3.502 8.996 1.00 98.69 83 LEU A O 1
ATOM 637 N N . LYS A 1 84 ? -11.412 4.956 9.364 1.00 98.75 84 LYS A N 1
ATOM 638 C CA . LYS A 1 84 ? -10.937 6.018 8.474 1.00 98.75 84 LYS A CA 1
ATOM 639 C C . LYS A 1 84 ? -10.420 7.183 9.305 1.00 98.75 84 LYS A C 1
ATOM 641 O O . LYS A 1 84 ? -11.210 7.793 10.020 1.00 98.75 84 LYS A O 1
ATOM 646 N N . ALA A 1 85 ? -9.123 7.473 9.243 1.00 98.31 85 ALA A N 1
ATOM 647 C CA . ALA A 1 85 ? -8.501 8.545 10.019 1.00 98.31 85 ALA A CA 1
ATOM 648 C C . ALA A 1 85 ? -7.456 9.349 9.209 1.00 98.31 85 ALA A C 1
ATOM 650 O O . ALA A 1 85 ? -6.546 9.960 9.770 1.00 98.31 85 ALA A O 1
ATOM 651 N N . SER A 1 86 ? -7.613 9.393 7.885 1.00 98.44 86 SER A N 1
ATOM 652 C CA . SER A 1 86 ? -6.734 10.104 6.951 1.00 98.44 86 SER A CA 1
ATOM 653 C C . SER A 1 86 ? -6.773 11.630 7.131 1.00 98.44 86 SER A C 1
ATOM 655 O O . SER A 1 86 ? -7.794 12.188 7.546 1.00 98.44 86 SER A O 1
ATOM 657 N N . GLY A 1 87 ? -5.702 12.328 6.747 1.00 98.00 87 GLY A N 1
ATOM 658 C CA . GLY A 1 87 ? -5.664 13.797 6.728 1.00 98.00 87 GLY A CA 1
ATOM 659 C C . GLY A 1 87 ? -5.652 14.435 8.121 1.00 98.00 87 GLY A C 1
ATOM 660 O O . GLY A 1 87 ? -6.208 15.515 8.321 1.00 98.00 87 GLY A O 1
ATOM 661 N N . ASN A 1 88 ? -5.062 13.748 9.096 1.00 97.81 88 ASN A N 1
ATOM 662 C CA . ASN A 1 88 ? -4.860 14.228 10.462 1.00 97.81 88 ASN A CA 1
ATOM 663 C C . ASN A 1 88 ? -3.369 14.484 10.739 1.00 97.81 88 ASN A C 1
ATOM 665 O O . ASN A 1 88 ? -2.504 14.192 9.918 1.00 97.81 88 ASN A O 1
ATOM 669 N N . ALA A 1 89 ? -3.054 15.015 11.917 1.00 96.50 89 ALA A N 1
ATOM 670 C CA . ALA A 1 89 ? -1.696 15.342 12.343 1.00 96.50 89 ALA A CA 1
ATOM 671 C C . ALA A 1 89 ? -1.042 14.228 13.190 1.00 96.50 89 ALA A C 1
ATOM 673 O O . ALA A 1 89 ? -0.150 14.509 13.988 1.00 96.50 89 ALA A O 1
ATOM 674 N N . PHE A 1 90 ? -1.467 12.970 13.022 1.00 95.88 90 PHE A N 1
ATOM 675 C CA . PHE A 1 90 ? -0.939 11.829 13.776 1.00 95.88 90 PHE A CA 1
ATOM 676 C C . PHE A 1 90 ? 0.541 11.580 13.489 1.00 95.88 90 PHE A C 1
ATOM 678 O O . PHE A 1 90 ? 0.926 11.349 12.345 1.00 95.88 90 PHE A O 1
ATOM 685 N N . THR A 1 91 ? 1.362 11.576 14.535 1.00 94.94 91 THR A N 1
ATOM 686 C CA . THR A 1 91 ? 2.779 11.184 14.465 1.00 94.94 91 THR A CA 1
ATOM 687 C C . THR A 1 91 ? 3.013 9.741 14.912 1.00 94.94 91 THR A C 1
ATOM 689 O O . THR A 1 91 ? 4.014 9.143 14.514 1.00 94.94 91 THR A O 1
ATOM 692 N N . SER A 1 92 ? 2.076 9.173 15.678 1.00 93.38 92 SER A N 1
ATOM 693 C CA . SER A 1 92 ? 2.050 7.787 16.152 1.00 93.38 92 SER A CA 1
ATOM 694 C C . SER A 1 92 ? 0.614 7.245 16.192 1.00 93.38 92 SER A C 1
ATOM 696 O O . SER A 1 92 ? -0.357 8.006 16.185 1.00 93.38 92 SER A O 1
ATOM 698 N N . LEU A 1 93 ? 0.485 5.920 16.248 1.00 93.12 93 LEU A N 1
ATOM 699 C CA . LEU A 1 93 ? -0.768 5.210 16.521 1.00 93.12 93 LEU A CA 1
ATOM 700 C C . LEU A 1 93 ? -0.840 4.803 18.005 1.00 93.12 93 LEU A C 1
ATOM 702 O O . LEU A 1 93 ? 0.212 4.659 18.628 1.00 93.12 93 LEU A O 1
ATOM 706 N N . PRO A 1 94 ? -2.043 4.607 18.575 1.00 90.31 94 PRO A N 1
ATOM 707 C CA . PRO A 1 94 ? -2.188 3.978 19.884 1.00 90.31 94 PRO A CA 1
ATOM 708 C C . PRO A 1 94 ? -1.804 2.491 19.813 1.00 90.31 94 PRO A C 1
ATOM 710 O O . PRO A 1 94 ? -2.011 1.840 18.789 1.00 90.31 94 PRO A O 1
ATOM 713 N N . GLU A 1 95 ? -1.299 1.943 20.920 1.00 87.31 95 GLU A N 1
ATOM 714 C CA . GLU A 1 95 ? -0.920 0.521 21.025 1.00 87.31 95 GLU A CA 1
ATOM 715 C C . GLU A 1 95 ? -2.144 -0.416 21.008 1.00 87.31 95 GLU A C 1
ATOM 717 O O . GLU A 1 95 ? -2.073 -1.547 20.535 1.00 87.31 95 GLU A O 1
ATOM 722 N N . ASN A 1 96 ? -3.299 0.058 21.489 1.00 87.94 96 ASN A N 1
ATOM 723 C CA . ASN A 1 96 ? -4.503 -0.755 21.690 1.00 87.94 96 ASN A CA 1
ATOM 724 C C . ASN A 1 96 ? -5.532 -0.577 20.563 1.00 87.94 96 ASN A C 1
ATOM 726 O O . ASN A 1 96 ? -6.684 -0.198 20.791 1.00 87.94 96 ASN A O 1
ATOM 730 N N . LEU A 1 97 ? -5.139 -0.861 19.321 1.00 94.56 97 LEU A N 1
ATOM 731 C CA . LEU A 1 97 ? -6.101 -0.897 18.217 1.00 94.56 97 LEU A CA 1
ATOM 732 C C . LEU A 1 97 ? -7.084 -2.082 18.375 1.00 94.56 97 LEU A C 1
ATOM 734 O O . LEU A 1 97 ? -6.673 -3.165 18.797 1.00 94.56 97 LEU A O 1
ATOM 738 N N . PRO A 1 98 ? -8.375 -1.929 18.005 1.00 95.31 98 PRO A N 1
ATOM 739 C CA . PRO A 1 98 ? -9.358 -3.007 18.100 1.00 95.31 98 PRO A CA 1
ATOM 740 C C . PRO A 1 98 ? -8.905 -4.269 17.358 1.00 95.31 98 PRO A C 1
ATOM 742 O O . PRO A 1 98 ? -8.570 -4.221 16.175 1.00 95.31 98 PRO A O 1
ATOM 745 N N . SER A 1 99 ? -8.927 -5.422 18.029 1.00 95.44 99 SER A N 1
ATOM 746 C CA . SER A 1 99 ? -8.407 -6.678 17.467 1.00 95.44 99 SER A CA 1
ATOM 747 C C . SER A 1 99 ? -9.190 -7.184 16.248 1.00 95.44 99 SER A C 1
ATOM 749 O O . SER A 1 99 ? -8.622 -7.876 15.406 1.00 95.44 99 SER A O 1
ATOM 751 N N . GLY A 1 100 ? -10.473 -6.814 16.136 1.00 96.75 100 GLY A N 1
ATOM 752 C CA . GLY A 1 100 ? -11.350 -7.124 15.001 1.00 96.75 100 GLY A CA 1
ATOM 753 C C . GLY A 1 100 ? -11.240 -6.159 13.814 1.00 96.75 100 GLY A C 1
ATOM 754 O O . GLY A 1 100 ? -12.028 -6.268 12.871 1.00 96.75 100 GLY A O 1
ATOM 755 N N . LEU A 1 101 ? -10.300 -5.208 13.845 1.00 98.31 101 LEU A N 1
ATOM 756 C CA . LEU A 1 101 ? -10.132 -4.227 12.778 1.00 98.31 101 LEU A CA 1
ATOM 757 C C . LEU A 1 101 ? -9.643 -4.910 11.492 1.00 98.31 101 LEU A C 1
ATOM 759 O O . LEU A 1 101 ? -8.595 -5.549 11.470 1.00 98.31 101 LEU A O 1
ATOM 763 N N . HIS A 1 102 ? -10.397 -4.754 10.405 1.00 98.75 102 HIS A N 1
ATOM 764 C CA . HIS A 1 102 ? -10.062 -5.261 9.073 1.00 98.75 102 HIS A CA 1
ATOM 765 C C . HIS A 1 102 ? -9.449 -4.189 8.169 1.00 98.75 102 HIS A C 1
ATOM 767 O O . HIS A 1 102 ? -8.716 -4.530 7.240 1.00 98.75 102 HIS A O 1
ATOM 773 N N . GLU A 1 103 ? -9.749 -2.916 8.410 1.00 98.88 103 GLU A N 1
ATOM 774 C CA . GLU A 1 103 ? -9.239 -1.810 7.606 1.00 98.88 103 GLU A CA 1
ATOM 775 C C . GLU A 1 103 ? -8.808 -0.636 8.472 1.00 98.88 103 GLU A C 1
ATOM 777 O O . GLU A 1 103 ? -9.573 -0.160 9.316 1.00 98.88 103 GLU A O 1
ATOM 782 N N . LEU A 1 104 ? -7.597 -0.156 8.203 1.00 98.75 104 LEU A N 1
ATOM 783 C CA . LEU A 1 104 ? -7.019 1.028 8.816 1.00 98.75 104 LEU A CA 1
ATOM 784 C C . LEU A 1 104 ? -6.527 1.967 7.717 1.00 98.75 104 LEU A C 1
ATOM 786 O O . LEU A 1 104 ? -5.671 1.600 6.910 1.00 98.75 104 LEU A O 1
ATOM 790 N N . ASP A 1 105 ? -7.076 3.175 7.698 1.00 98.81 105 ASP A N 1
ATOM 791 C CA . ASP A 1 105 ? -6.708 4.223 6.754 1.00 98.81 105 ASP A CA 1
ATOM 792 C C . ASP A 1 105 ? -6.119 5.424 7.494 1.00 98.81 105 ASP A C 1
ATOM 794 O O . ASP A 1 105 ? -6.816 6.124 8.233 1.00 98.81 105 ASP A O 1
ATOM 798 N N . MET A 1 106 ? -4.819 5.616 7.288 1.00 98.50 106 MET A N 1
ATOM 799 C CA . MET A 1 106 ? -3.978 6.641 7.902 1.00 98.50 106 MET A CA 1
ATOM 800 C C . MET A 1 106 ? -3.314 7.517 6.832 1.00 98.50 106 MET A C 1
ATOM 802 O O . MET A 1 106 ? -2.283 8.145 7.097 1.00 98.50 106 MET A O 1
ATOM 806 N N . ASP A 1 107 ? -3.884 7.554 5.623 1.00 98.81 107 ASP A N 1
ATOM 807 C CA . ASP A 1 107 ? -3.344 8.328 4.510 1.00 98.81 107 ASP A CA 1
ATOM 808 C C . ASP A 1 107 ? -3.166 9.808 4.895 1.00 98.81 107 ASP A C 1
ATOM 810 O O . ASP A 1 107 ? -3.976 10.399 5.611 1.00 98.81 107 ASP A O 1
ATOM 814 N N . ASN A 1 108 ? -2.123 10.445 4.372 1.00 98.56 108 ASN A N 1
ATOM 815 C CA . ASN A 1 108 ? -1.819 11.864 4.553 1.00 98.56 108 ASN A CA 1
ATOM 816 C C . ASN A 1 108 ? -1.721 12.284 6.030 1.00 98.56 108 ASN A C 1
ATOM 818 O O . ASN A 1 108 ? -2.228 13.336 6.423 1.00 98.56 108 ASN A O 1
ATOM 822 N N . THR A 1 109 ? -1.076 11.457 6.851 1.00 98.31 109 THR A N 1
ATOM 823 C CA . THR A 1 109 ? -0.726 11.776 8.241 1.00 98.31 109 THR A CA 1
ATOM 824 C C . THR A 1 109 ? 0.796 11.838 8.386 1.00 98.31 109 THR A C 1
ATOM 826 O O . THR A 1 109 ? 1.499 11.122 7.680 1.00 98.31 109 THR A O 1
ATOM 829 N N . PRO A 1 110 ? 1.376 12.653 9.281 1.00 97.81 110 PRO A N 1
ATOM 830 C CA . PRO A 1 110 ? 2.826 12.702 9.482 1.00 97.81 110 PRO A CA 1
ATOM 831 C C . PRO A 1 110 ? 3.380 11.490 10.265 1.00 97.81 110 PRO A C 1
ATOM 833 O O . PRO A 1 110 ? 4.402 11.625 10.939 1.00 97.81 110 PRO A O 1
ATOM 836 N N . LEU A 1 111 ? 2.727 10.326 10.178 1.00 97.62 111 LEU A N 1
ATOM 837 C CA . LEU A 1 111 ? 3.040 9.109 10.920 1.00 97.62 111 LEU A CA 1
ATOM 838 C C . LEU A 1 111 ? 4.474 8.655 10.628 1.00 97.62 111 LEU A C 1
ATOM 840 O O . LEU A 1 111 ? 4.820 8.418 9.469 1.00 97.62 111 LEU A O 1
ATOM 844 N N . GLY A 1 112 ? 5.301 8.576 11.675 1.00 96.19 112 GLY A N 1
ATOM 845 C CA . GLY A 1 112 ? 6.731 8.259 11.562 1.00 96.19 112 GLY A CA 1
ATOM 846 C C . GLY A 1 112 ? 7.073 6.793 11.831 1.00 96.19 112 GLY A C 1
ATOM 847 O O . GLY A 1 112 ? 8.086 6.301 11.339 1.00 96.19 112 GLY A O 1
ATOM 848 N N . SER A 1 113 ? 6.215 6.080 12.561 1.00 94.19 113 SER A N 1
ATOM 849 C CA . SER A 1 113 ? 6.361 4.651 12.849 1.00 94.19 113 SER A CA 1
ATOM 850 C C . SER A 1 113 ? 5.001 3.970 13.005 1.00 94.19 113 SER A C 1
ATOM 852 O O . SER A 1 113 ? 4.007 4.607 13.356 1.00 94.19 113 SER A O 1
ATOM 854 N N . LEU A 1 114 ? 4.969 2.660 12.764 1.00 94.81 114 LEU A N 1
ATOM 855 C CA . LEU A 1 114 ? 3.852 1.785 13.123 1.00 94.81 114 LEU A CA 1
ATOM 856 C C . LEU A 1 114 ? 4.139 1.112 14.476 1.00 94.81 114 LEU A C 1
ATOM 858 O O . LEU A 1 114 ? 5.314 0.961 14.815 1.00 94.81 114 LEU A O 1
ATOM 862 N N . PRO A 1 115 ? 3.107 0.711 15.238 1.00 91.38 115 PRO A N 1
ATOM 863 C CA . PRO A 1 115 ? 3.296 -0.089 16.443 1.00 91.38 115 PRO A CA 1
ATOM 864 C C . PRO A 1 115 ? 3.831 -1.483 16.086 1.00 91.38 115 PRO A C 1
ATOM 866 O O . PRO A 1 115 ? 3.603 -1.982 14.979 1.00 91.38 115 PRO A O 1
ATOM 869 N N . ASP A 1 116 ? 4.497 -2.131 17.045 1.00 85.25 116 ASP A N 1
ATOM 870 C CA . ASP A 1 116 ? 5.070 -3.475 16.869 1.00 85.25 116 ASP A CA 1
ATOM 871 C C . ASP A 1 116 ? 3.994 -4.537 16.591 1.00 85.25 116 ASP A C 1
ATOM 873 O O . ASP A 1 116 ? 4.262 -5.559 15.954 1.00 85.25 116 ASP A O 1
ATOM 877 N N . GLN A 1 117 ? 2.770 -4.303 17.075 1.00 88.81 117 GLN A N 1
ATOM 878 C CA . GLN A 1 117 ? 1.626 -5.187 16.891 1.00 88.81 117 GLN A CA 1
ATOM 879 C C . GLN A 1 117 ? 0.462 -4.433 16.251 1.00 88.81 117 GLN A C 1
ATOM 881 O O . GLN A 1 117 ? -0.205 -3.612 16.873 1.00 88.81 117 GLN A O 1
ATOM 886 N N . LEU A 1 118 ? 0.190 -4.755 14.989 1.00 95.38 118 LEU A N 1
ATOM 887 C CA . LEU A 1 118 ? -1.037 -4.351 14.310 1.00 95.38 118 LEU A CA 1
ATOM 888 C C . LEU A 1 118 ? -2.156 -5.376 14.570 1.00 95.38 118 LEU A C 1
ATOM 890 O O . LEU A 1 118 ? -1.862 -6.541 14.856 1.00 95.38 118 LEU A O 1
ATOM 894 N N . PRO A 1 119 ? -3.438 -4.988 14.427 1.00 96.25 119 PRO A N 1
ATOM 895 C CA . PRO A 1 119 ? -4.557 -5.910 14.590 1.00 96.25 119 PRO A CA 1
ATOM 896 C C . PRO A 1 119 ? -4.401 -7.175 13.726 1.00 96.25 119 PRO A C 1
ATOM 898 O O . PRO A 1 119 ? -4.130 -7.068 12.527 1.00 96.25 119 PRO A O 1
ATOM 901 N N . PRO A 1 120 ? -4.583 -8.380 14.295 1.00 96.31 120 PRO A N 1
ATOM 902 C CA . PRO A 1 120 ? -4.306 -9.633 13.589 1.00 96.31 120 PRO A CA 1
ATOM 903 C C . PRO A 1 120 ? -5.262 -9.895 12.416 1.00 96.31 120 PRO A C 1
ATOM 905 O O . PRO A 1 120 ? -4.884 -10.569 11.459 1.00 96.31 120 PRO A O 1
ATOM 908 N N . GLU A 1 121 ? -6.478 -9.345 12.466 1.00 97.88 121 GLU A N 1
ATOM 909 C CA . GLU A 1 121 ? -7.507 -9.504 11.428 1.00 97.88 121 GLU A CA 1
ATOM 910 C C . GLU A 1 121 ? -7.415 -8.449 10.307 1.00 97.88 121 GLU A C 1
ATOM 912 O O . GLU A 1 121 ? -8.252 -8.431 9.392 1.00 97.88 121 GLU A O 1
ATOM 917 N N . LEU A 1 122 ? -6.403 -7.571 10.353 1.00 98.44 122 LEU A N 1
ATOM 918 C CA . LEU A 1 122 ? -6.242 -6.479 9.399 1.00 98.44 122 LEU A CA 1
ATOM 919 C C . LEU A 1 122 ? -5.994 -7.019 7.985 1.00 98.44 122 LEU A C 1
ATOM 921 O O . LEU A 1 122 ? -5.074 -7.797 7.734 1.00 98.44 122 LEU A O 1
ATOM 925 N N . LYS A 1 123 ? -6.826 -6.573 7.042 1.00 98.75 123 LYS A N 1
ATOM 926 C CA . LYS A 1 123 ? -6.812 -6.967 5.624 1.00 98.75 123 LYS A CA 1
ATOM 927 C C . LYS A 1 123 ? -6.353 -5.832 4.721 1.00 98.75 123 LYS A C 1
ATOM 929 O O . LYS A 1 123 ? -5.706 -6.102 3.713 1.00 98.75 123 LYS A O 1
ATOM 934 N N . ASN A 1 124 ? -6.661 -4.590 5.081 1.00 98.88 124 ASN A N 1
ATOM 935 C CA . ASN A 1 124 ? -6.327 -3.407 4.299 1.00 98.88 124 ASN A CA 1
ATOM 936 C C . ASN A 1 124 ? -5.626 -2.374 5.185 1.00 98.88 124 ASN A C 1
ATOM 938 O O . ASN A 1 124 ? -6.162 -1.977 6.222 1.00 98.88 124 ASN A O 1
ATOM 942 N N . LEU A 1 125 ? -4.445 -1.930 4.760 1.00 98.81 125 LEU A N 1
ATOM 943 C CA . LEU A 1 125 ? -3.665 -0.904 5.443 1.00 98.81 125 LEU A CA 1
ATOM 944 C C . LEU A 1 125 ? -3.270 0.192 4.449 1.00 98.81 125 LEU A C 1
ATOM 946 O O . LEU A 1 125 ? -2.534 -0.071 3.492 1.00 98.81 125 LEU A O 1
ATOM 950 N N . TYR A 1 126 ? -3.767 1.406 4.681 1.00 98.88 126 TYR A N 1
ATOM 951 C CA . TYR A 1 126 ? -3.499 2.576 3.846 1.00 98.88 126 TYR A CA 1
ATOM 952 C C . TYR A 1 126 ? -2.637 3.592 4.603 1.00 98.88 126 TYR A C 1
ATOM 954 O O . TYR A 1 126 ? -3.005 4.042 5.689 1.00 98.88 126 TYR A O 1
ATOM 962 N N . LEU A 1 127 ? -1.452 3.870 4.055 1.00 98.81 127 LEU A N 1
ATOM 963 C CA . LEU A 1 127 ? -0.391 4.695 4.642 1.00 98.81 127 LEU A CA 1
ATOM 964 C C . LEU A 1 127 ? 0.187 5.683 3.615 1.00 98.81 127 LEU A C 1
ATOM 966 O O . LEU A 1 127 ? 1.315 6.157 3.771 1.00 98.81 127 LEU A O 1
ATOM 970 N N . SER A 1 128 ? -0.547 5.976 2.544 1.00 98.81 128 SER A N 1
ATOM 971 C CA . SER A 1 128 ? -0.092 6.865 1.480 1.00 98.81 128 SER A CA 1
ATOM 972 C C . SER A 1 128 ? 0.214 8.254 2.034 1.00 98.81 128 SER A C 1
ATOM 974 O O . SER A 1 128 ? -0.587 8.819 2.771 1.00 98.81 128 SER A O 1
ATOM 976 N N . GLY A 1 129 ? 1.350 8.840 1.662 1.00 98.56 129 GLY A N 1
ATOM 977 C CA . GLY A 1 129 ? 1.748 10.174 2.118 1.00 98.56 129 GLY A CA 1
ATOM 978 C C . GLY A 1 129 ? 2.102 10.254 3.607 1.00 98.56 129 GLY A C 1
ATOM 979 O O . GLY A 1 129 ? 2.071 11.346 4.177 1.00 98.56 129 GLY A O 1
ATOM 980 N N . THR A 1 130 ? 2.411 9.120 4.243 1.00 98.69 130 THR A N 1
ATOM 981 C CA . THR A 1 130 ? 2.994 9.091 5.592 1.00 98.69 130 THR A CA 1
ATOM 982 C C . THR A 1 130 ? 4.499 9.350 5.577 1.00 98.69 130 THR A C 1
ATOM 984 O O . THR A 1 130 ? 5.127 9.422 4.522 1.00 98.69 130 THR A O 1
ATOM 987 N N . ARG A 1 131 ? 5.103 9.523 6.758 1.00 97.94 131 ARG A N 1
ATOM 988 C CA . ARG A 1 131 ? 6.542 9.798 6.924 1.00 97.94 131 ARG A CA 1
ATOM 989 C C . ARG A 1 131 ? 7.311 8.583 7.444 1.00 97.94 131 ARG A C 1
ATOM 991 O O . ARG A 1 131 ? 8.365 8.745 8.055 1.00 97.94 131 ARG A O 1
ATOM 998 N N . LEU A 1 132 ? 6.774 7.384 7.223 1.00 97.00 132 LEU A N 1
ATOM 999 C CA . LEU A 1 132 ? 7.406 6.139 7.641 1.00 97.00 132 LEU A CA 1
ATOM 1000 C C . LEU A 1 132 ? 8.759 5.981 6.943 1.00 97.00 132 LEU A C 1
ATOM 1002 O O . LEU A 1 132 ? 8.844 6.069 5.719 1.00 97.00 132 LEU A O 1
ATOM 1006 N N . SER A 1 133 ? 9.800 5.710 7.726 1.00 93.81 133 SER A N 1
ATOM 1007 C CA . SER A 1 133 ? 11.127 5.352 7.212 1.00 93.81 133 SER A CA 1
ATOM 1008 C C . SER A 1 133 ? 11.306 3.843 7.037 1.00 93.81 133 SER A C 1
ATOM 1010 O O . SER A 1 133 ? 12.172 3.411 6.281 1.00 93.81 133 SER A O 1
ATOM 1012 N N . ALA A 1 134 ? 10.494 3.037 7.727 1.00 95.12 134 ALA A N 1
ATOM 1013 C CA . ALA A 1 134 ? 10.509 1.582 7.666 1.00 95.12 134 ALA A CA 1
ATOM 1014 C C . ALA A 1 134 ? 9.133 0.998 8.022 1.00 95.12 134 ALA A C 1
ATOM 1016 O O . ALA A 1 134 ? 8.318 1.636 8.693 1.00 95.12 134 ALA A O 1
ATOM 1017 N N . LEU A 1 135 ? 8.901 -0.241 7.591 1.00 95.62 135 LEU A N 1
ATOM 1018 C CA . LEU A 1 135 ? 7.795 -1.076 8.054 1.00 95.62 135 LEU A CA 1
ATOM 1019 C C . LEU A 1 135 ? 8.284 -2.040 9.142 1.00 95.62 135 LEU A C 1
ATOM 1021 O O . LEU A 1 135 ? 9.453 -2.425 9.114 1.00 95.62 135 LEU A O 1
ATOM 1025 N N . PRO A 1 136 ? 7.408 -2.469 10.066 1.00 92.12 136 PRO A N 1
ATOM 1026 C CA . PRO A 1 136 ? 7.740 -3.525 11.011 1.00 92.12 136 PRO A CA 1
ATOM 1027 C C . PRO A 1 136 ? 7.913 -4.867 10.285 1.00 92.12 136 PRO A C 1
ATOM 1029 O O . PRO A 1 136 ? 7.244 -5.137 9.285 1.00 92.12 136 PRO A O 1
ATOM 1032 N N . ASP A 1 137 ? 8.759 -5.740 10.837 1.00 88.19 137 ASP A N 1
ATOM 1033 C CA . ASP A 1 137 ? 9.013 -7.078 10.279 1.00 88.19 137 ASP A CA 1
ATOM 1034 C C . ASP A 1 137 ? 7.778 -7.995 10.333 1.00 88.19 137 ASP A C 1
ATOM 1036 O O . ASP A 1 137 ? 7.651 -8.924 9.537 1.00 88.19 137 ASP A O 1
ATOM 1040 N N . ASN A 1 138 ? 6.853 -7.734 11.264 1.00 88.69 138 ASN A N 1
ATOM 1041 C CA . ASN A 1 138 ? 5.692 -8.580 11.539 1.00 88.69 138 ASN A CA 1
ATOM 1042 C C . ASN A 1 138 ? 4.380 -7.888 11.152 1.00 88.69 138 ASN A C 1
ATOM 1044 O O . ASN A 1 138 ? 3.579 -7.501 12.002 1.00 88.69 138 ASN A O 1
ATOM 1048 N N . LEU A 1 139 ? 4.136 -7.751 9.850 1.00 95.56 139 LEU A N 1
ATOM 1049 C CA . LEU A 1 139 ? 2.825 -7.329 9.354 1.00 95.56 139 LEU A CA 1
ATOM 1050 C C . LEU A 1 139 ? 1.765 -8.437 9.555 1.00 95.56 139 LEU A C 1
ATOM 1052 O O . LEU A 1 139 ? 2.103 -9.625 9.513 1.00 95.56 139 LEU A O 1
ATOM 1056 N N . PRO A 1 140 ? 0.472 -8.088 9.721 1.00 96.44 140 PRO A N 1
ATOM 1057 C CA . PRO A 1 140 ? -0.602 -9.066 9.885 1.00 96.44 140 PRO A CA 1
ATOM 1058 C C . PRO A 1 140 ? -0.634 -10.092 8.747 1.00 96.44 140 PRO A C 1
ATOM 1060 O O . PRO A 1 140 ? -0.628 -9.741 7.567 1.00 96.44 140 PRO A O 1
ATOM 1063 N N . SER A 1 141 ? -0.699 -11.380 9.087 1.00 96.12 141 SER A N 1
ATOM 1064 C CA . SER A 1 141 ? -0.606 -12.473 8.105 1.00 96.12 141 SER A CA 1
ATOM 1065 C C . SER A 1 141 ? -1.784 -12.516 7.122 1.00 96.12 141 SER A C 1
ATOM 1067 O O . SER A 1 141 ? -1.634 -13.020 6.006 1.00 96.12 141 SER A O 1
ATOM 1069 N N . GLY A 1 142 ? -2.938 -11.972 7.526 1.00 97.44 142 GLY A N 1
ATOM 1070 C CA . GLY A 1 142 ? -4.148 -11.830 6.715 1.00 97.44 142 GLY A CA 1
ATOM 1071 C C . GLY A 1 142 ? -4.195 -10.580 5.831 1.00 97.44 142 GLY A C 1
ATOM 1072 O O . GLY A 1 142 ? -5.202 -10.375 5.146 1.00 97.44 142 GLY A O 1
ATOM 1073 N N . LEU A 1 143 ? -3.145 -9.748 5.833 1.00 98.56 143 LEU A N 1
ATOM 1074 C CA . LEU A 1 143 ? -3.109 -8.507 5.063 1.00 98.56 143 LEU A CA 1
ATOM 1075 C C . LEU A 1 143 ? -3.155 -8.805 3.558 1.00 98.56 143 LEU A C 1
ATOM 1077 O O . LEU A 1 143 ? -2.344 -9.570 3.039 1.00 98.56 143 LEU A O 1
ATOM 1081 N N . LYS A 1 144 ? -4.107 -8.184 2.859 1.00 98.75 144 LYS A N 1
ATOM 1082 C CA . LYS A 1 144 ? -4.369 -8.347 1.420 1.00 98.75 144 LYS A CA 1
ATOM 1083 C C . LYS A 1 144 ? -3.972 -7.122 0.610 1.00 98.75 144 LYS A C 1
ATOM 1085 O O . LYS A 1 144 ? -3.496 -7.278 -0.514 1.00 98.75 144 LYS A O 1
ATOM 1090 N N . THR A 1 145 ? -4.148 -5.933 1.179 1.00 98.94 145 THR A N 1
ATOM 1091 C CA . THR A 1 145 ? -3.835 -4.657 0.531 1.00 98.94 145 THR A CA 1
ATOM 1092 C C . THR A 1 145 ? -2.927 -3.830 1.424 1.00 98.94 145 THR A C 1
ATOM 1094 O O . THR A 1 145 ? -3.266 -3.577 2.582 1.00 98.94 145 THR A O 1
ATOM 1097 N N . LEU A 1 146 ? -1.812 -3.370 0.863 1.00 98.88 146 LEU A N 1
ATOM 1098 C CA . LEU A 1 146 ? -0.905 -2.425 1.503 1.00 98.88 146 LEU A CA 1
ATOM 1099 C C . LEU A 1 146 ? -0.654 -1.245 0.560 1.00 98.88 146 LEU A C 1
ATOM 1101 O O . LEU A 1 146 ? -0.228 -1.443 -0.580 1.00 98.88 146 LEU A O 1
ATOM 1105 N N . ASN A 1 147 ? -0.930 -0.028 1.024 1.00 98.88 147 ASN A N 1
ATOM 1106 C CA . ASN A 1 147 ? -0.670 1.197 0.271 1.00 98.88 147 ASN A CA 1
ATOM 1107 C C . ASN A 1 147 ? 0.391 2.058 0.966 1.00 98.88 147 ASN A C 1
ATOM 1109 O O . ASN A 1 147 ? 0.150 2.578 2.049 1.00 98.88 147 ASN A O 1
ATOM 1113 N N . LEU A 1 148 ? 1.535 2.214 0.305 1.00 98.81 148 LEU A N 1
ATOM 1114 C CA . LEU A 1 148 ? 2.721 2.975 0.707 1.00 98.81 148 LEU A CA 1
ATOM 1115 C C . LEU A 1 148 ? 3.056 4.064 -0.320 1.00 98.81 148 LEU A C 1
ATOM 1117 O O . LEU A 1 148 ? 4.211 4.475 -0.432 1.00 98.81 148 LEU A O 1
ATOM 1121 N N . ASN A 1 149 ? 2.088 4.503 -1.128 1.00 98.81 149 ASN A N 1
ATOM 1122 C CA . ASN A 1 149 ? 2.365 5.534 -2.119 1.00 98.81 149 ASN A CA 1
ATOM 1123 C C . ASN A 1 149 ? 2.891 6.808 -1.448 1.00 98.81 149 ASN A C 1
ATOM 1125 O O . ASN A 1 149 ? 2.332 7.273 -0.459 1.00 98.81 149 ASN A O 1
ATOM 1129 N N . ASN A 1 150 ? 3.934 7.412 -2.008 1.00 98.62 150 ASN A N 1
ATOM 1130 C CA . ASN A 1 150 ? 4.555 8.630 -1.484 1.00 98.62 150 ASN A CA 1
ATOM 1131 C C . ASN A 1 150 ? 5.023 8.499 -0.021 1.00 98.62 150 ASN A C 1
ATOM 1133 O O . ASN A 1 150 ? 4.926 9.454 0.750 1.00 98.62 150 ASN A O 1
ATOM 1137 N N . VAL A 1 151 ? 5.492 7.311 0.368 1.00 98.62 151 VAL A N 1
ATOM 1138 C CA . VAL A 1 151 ? 6.135 7.062 1.663 1.00 98.62 151 VAL A CA 1
ATOM 1139 C C . VAL A 1 151 ? 7.653 7.022 1.457 1.00 98.62 151 VAL A C 1
ATOM 1141 O O . VAL A 1 151 ? 8.108 6.310 0.562 1.00 98.62 151 VAL A O 1
ATOM 1144 N N . PRO A 1 152 ? 8.467 7.732 2.259 1.00 97.62 152 PRO A N 1
ATOM 1145 C CA . PRO A 1 152 ? 9.916 7.831 2.061 1.00 97.62 152 PRO A CA 1
ATOM 1146 C C . PRO A 1 152 ? 10.668 6.591 2.580 1.00 97.62 152 PRO A C 1
ATOM 1148 O O . PRO A 1 152 ? 11.647 6.708 3.313 1.00 97.62 152 PRO A O 1
ATOM 1151 N N . ILE A 1 153 ? 10.186 5.398 2.230 1.00 97.31 153 ILE A N 1
ATOM 1152 C CA . ILE A 1 153 ? 10.783 4.125 2.621 1.00 97.31 153 ILE A CA 1
ATOM 1153 C C . ILE A 1 153 ? 11.818 3.677 1.586 1.00 97.31 153 ILE A C 1
ATOM 1155 O O . ILE A 1 153 ? 11.553 3.695 0.381 1.00 97.31 153 ILE A O 1
ATOM 1159 N N . ASP A 1 154 ? 12.983 3.251 2.072 1.00 96.88 154 ASP A N 1
ATOM 1160 C CA . ASP A 1 154 ? 14.115 2.841 1.228 1.00 96.88 154 ASP A CA 1
ATOM 1161 C C . ASP A 1 154 ? 14.159 1.318 0.995 1.00 96.88 154 ASP A C 1
ATOM 1163 O O . ASP A 1 154 ? 14.806 0.843 0.062 1.00 96.88 154 ASP A O 1
ATOM 1167 N N . SER A 1 155 ? 13.469 0.528 1.829 1.00 96.81 155 SER A N 1
ATOM 1168 C CA . SER A 1 155 ? 13.404 -0.935 1.700 1.00 96.81 155 SER A CA 1
ATOM 1169 C C . SER A 1 155 ? 12.114 -1.524 2.275 1.00 96.81 155 SER A C 1
ATOM 1171 O O . SER A 1 155 ? 11.544 -1.001 3.230 1.00 96.81 155 SER A O 1
ATOM 1173 N N . LEU A 1 156 ? 11.652 -2.635 1.702 1.00 97.06 156 LEU A N 1
ATOM 1174 C CA . LEU A 1 156 ? 10.543 -3.419 2.249 1.00 97.06 156 LEU A CA 1
ATOM 1175 C C . LEU A 1 156 ? 11.077 -4.546 3.153 1.00 97.06 156 LEU A C 1
ATOM 1177 O O . LEU A 1 156 ? 12.191 -5.022 2.918 1.00 97.06 156 LEU A O 1
ATOM 1181 N N . PRO A 1 157 ? 10.288 -5.031 4.132 1.00 94.88 157 PRO A N 1
ATOM 1182 C CA . PRO A 1 157 ? 10.649 -6.204 4.922 1.00 94.88 157 PRO A CA 1
ATOM 1183 C C . PRO A 1 157 ? 10.932 -7.420 4.037 1.00 94.88 157 PRO A C 1
ATOM 1185 O O . PRO A 1 157 ? 10.262 -7.633 3.023 1.00 94.88 157 PRO A O 1
ATOM 1188 N N . ALA A 1 158 ? 11.881 -8.261 4.456 1.00 93.31 158 ALA A N 1
ATOM 1189 C CA . ALA A 1 158 ? 12.274 -9.454 3.701 1.00 93.31 158 ALA A CA 1
ATOM 1190 C C . ALA A 1 158 ? 11.113 -10.445 3.494 1.00 93.31 158 ALA A C 1
ATOM 1192 O O . ALA A 1 158 ? 11.093 -11.169 2.502 1.00 93.31 158 ALA A O 1
ATOM 1193 N N . ASN A 1 159 ? 10.151 -10.468 4.423 1.00 92.62 159 ASN A N 1
ATOM 1194 C CA . ASN A 1 159 ? 8.968 -11.319 4.364 1.00 92.62 159 ASN A CA 1
ATOM 1195 C C . ASN A 1 159 ? 7.703 -10.458 4.421 1.00 92.62 159 ASN A C 1
ATOM 1197 O O . ASN A 1 159 ? 7.283 -10.015 5.487 1.00 92.62 159 ASN A O 1
ATOM 1201 N N . LEU A 1 160 ? 7.074 -10.246 3.268 1.00 96.31 160 LEU A N 1
ATOM 1202 C CA . LEU A 1 160 ? 5.744 -9.642 3.200 1.00 96.31 160 LEU A CA 1
ATOM 1203 C C . LEU A 1 160 ? 4.653 -10.681 3.536 1.00 96.31 160 LEU A C 1
ATOM 1205 O O . LEU A 1 160 ? 4.872 -11.884 3.354 1.00 96.31 160 LEU A O 1
ATOM 1209 N N . PRO A 1 161 ? 3.455 -10.255 3.983 1.00 96.75 161 PRO A N 1
ATOM 1210 C CA . PRO A 1 161 ? 2.362 -11.167 4.313 1.00 96.75 161 PRO A CA 1
ATOM 1211 C C . PRO A 1 161 ? 2.007 -12.116 3.166 1.00 96.75 161 PRO A C 1
ATOM 1213 O O . PRO A 1 161 ? 1.797 -11.695 2.030 1.00 96.75 161 PRO A O 1
ATOM 1216 N N . ALA A 1 162 ? 1.873 -13.409 3.470 1.00 95.81 162 ALA A N 1
ATOM 1217 C CA . ALA A 1 162 ? 1.618 -14.439 2.460 1.00 95.81 162 ALA A CA 1
ATOM 1218 C C . ALA A 1 162 ? 0.284 -14.252 1.709 1.00 95.81 162 ALA A C 1
ATOM 1220 O O . ALA A 1 162 ? 0.148 -14.717 0.577 1.00 95.81 162 ALA A O 1
ATOM 1221 N N . GLN A 1 163 ? -0.696 -13.582 2.330 1.00 97.88 163 GLN A N 1
ATOM 1222 C CA . GLN A 1 163 ? -1.996 -13.280 1.725 1.00 97.88 163 GLN A CA 1
ATOM 1223 C C . GLN A 1 163 ? -2.035 -11.949 0.964 1.00 97.88 163 GLN A C 1
ATOM 1225 O O . GLN A 1 163 ? -3.102 -11.594 0.460 1.00 97.88 163 GLN A O 1
ATOM 1230 N N . LEU A 1 164 ? -0.913 -11.227 0.855 1.00 98.50 164 LEU A N 1
ATOM 1231 C CA . LEU A 1 164 ? -0.871 -9.939 0.172 1.00 98.50 164 LEU A CA 1
ATOM 1232 C C . LEU A 1 164 ? -1.171 -10.122 -1.320 1.00 98.50 164 LEU A C 1
ATOM 1234 O O . LEU A 1 164 ? -0.534 -10.920 -2.004 1.00 98.50 164 LEU A O 1
ATOM 1238 N N . GLN A 1 165 ? -2.156 -9.375 -1.813 1.00 98.62 165 GLN A N 1
ATOM 1239 C CA . GLN A 1 165 ? -2.655 -9.427 -3.190 1.00 98.62 165 GLN A CA 1
ATOM 1240 C C . GLN A 1 165 ? -2.321 -8.155 -3.962 1.00 98.62 165 GLN A C 1
ATOM 1242 O O . GLN A 1 165 ? -2.102 -8.212 -5.176 1.00 98.62 165 GLN A O 1
ATOM 1247 N N . VAL A 1 166 ? -2.278 -7.017 -3.264 1.00 98.88 166 VAL A N 1
ATOM 1248 C CA . VAL A 1 166 ? -2.043 -5.704 -3.859 1.00 98.88 166 VAL A CA 1
ATOM 1249 C C . VAL A 1 166 ? -1.051 -4.915 -3.014 1.00 98.88 166 VAL A C 1
ATOM 1251 O O . VAL A 1 166 ? -1.264 -4.719 -1.815 1.00 98.88 166 VAL A O 1
ATOM 1254 N N . LEU A 1 167 ? 0.005 -4.432 -3.665 1.00 98.81 167 LEU A N 1
ATOM 1255 C CA . LEU A 1 167 ? 0.980 -3.522 -3.077 1.00 98.81 167 LEU A CA 1
ATOM 1256 C C . LEU A 1 167 ? 1.084 -2.258 -3.928 1.00 98.81 167 LEU A C 1
ATOM 1258 O O . LEU A 1 167 ? 1.459 -2.324 -5.101 1.00 98.81 167 LEU A O 1
ATOM 1262 N N . PHE A 1 168 ? 0.777 -1.117 -3.317 1.00 98.88 168 PHE A N 1
ATOM 1263 C CA . PHE A 1 168 ? 1.094 0.196 -3.865 1.00 98.88 168 P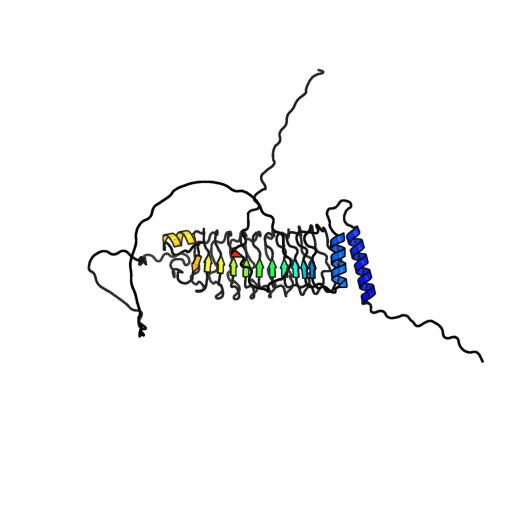HE A CA 1
ATOM 1264 C C . PHE A 1 168 ? 2.326 0.749 -3.155 1.00 98.88 168 PHE A C 1
ATOM 1266 O O . PHE A 1 168 ? 2.331 0.841 -1.933 1.00 98.88 168 PHE A O 1
ATOM 1273 N N . ALA A 1 169 ? 3.366 1.084 -3.903 1.00 98.62 169 ALA A N 1
ATOM 1274 C CA . ALA A 1 169 ? 4.628 1.615 -3.397 1.00 98.62 169 ALA A CA 1
ATOM 1275 C C . ALA A 1 169 ? 5.248 2.606 -4.401 1.00 98.62 169 ALA A C 1
ATOM 1277 O O . ALA A 1 169 ? 6.470 2.714 -4.525 1.00 98.62 169 ALA A O 1
ATOM 1278 N N . GLY A 1 170 ? 4.401 3.324 -5.140 1.00 98.62 170 GLY A N 1
ATOM 1279 C CA . GLY A 1 170 ? 4.832 4.373 -6.052 1.00 98.62 170 GLY A CA 1
ATOM 1280 C C . GLY A 1 170 ? 5.275 5.631 -5.305 1.00 98.62 170 GLY A C 1
ATOM 1281 O O . GLY A 1 170 ? 4.762 5.938 -4.232 1.00 98.62 170 GLY A O 1
ATOM 1282 N N . GLY A 1 171 ? 6.244 6.366 -5.844 1.00 98.50 171 GLY A N 1
ATOM 1283 C CA . GLY A 1 171 ? 6.810 7.557 -5.200 1.00 98.50 171 GLY A CA 1
ATOM 1284 C C . GLY A 1 171 ? 7.542 7.260 -3.886 1.00 98.50 171 GLY A C 1
ATOM 1285 O O . GLY A 1 171 ? 7.658 8.145 -3.043 1.00 98.50 171 GLY A O 1
ATOM 1286 N N . THR A 1 172 ? 7.980 6.015 -3.689 1.00 98.69 172 THR A N 1
ATOM 1287 C CA . THR A 1 172 ? 8.870 5.615 -2.592 1.00 98.69 172 THR A CA 1
ATOM 1288 C C . THR A 1 172 ? 10.336 5.787 -2.998 1.00 98.69 172 THR A C 1
ATOM 1290 O O . THR A 1 172 ? 10.636 6.099 -4.150 1.00 98.69 172 THR A O 1
ATOM 1293 N N . ASN A 1 173 ? 11.266 5.538 -2.075 1.00 98.25 173 ASN A N 1
ATOM 1294 C CA . ASN A 1 173 ? 12.703 5.561 -2.359 1.00 98.25 173 ASN A CA 1
ATOM 1295 C C . ASN A 1 173 ? 13.264 4.162 -2.677 1.00 98.25 173 ASN A C 1
ATOM 1297 O O . ASN A 1 173 ? 14.476 3.954 -2.636 1.00 98.25 173 ASN A O 1
ATOM 1301 N N . LEU A 1 174 ? 12.399 3.189 -2.981 1.00 98.12 174 LEU A N 1
ATOM 1302 C CA . LEU A 1 174 ? 12.810 1.812 -3.237 1.00 98.12 174 LEU A CA 1
ATOM 1303 C C . LEU A 1 174 ? 13.730 1.729 -4.463 1.00 98.12 174 LEU A C 1
ATOM 1305 O O . LEU A 1 174 ? 13.320 2.037 -5.583 1.00 98.12 174 LEU A O 1
ATOM 1309 N N . THR A 1 175 ? 14.957 1.252 -4.254 1.00 97.25 175 THR A N 1
ATOM 1310 C CA . THR A 1 175 ? 15.908 0.935 -5.337 1.00 97.25 175 THR A CA 1
ATOM 1311 C C . THR A 1 175 ? 15.821 -0.524 -5.782 1.00 97.25 175 THR A C 1
ATOM 1313 O O . THR A 1 175 ? 16.171 -0.853 -6.915 1.00 97.25 175 THR A O 1
ATOM 1316 N N . SER A 1 176 ? 15.310 -1.400 -4.912 1.00 96.50 176 SER A N 1
ATOM 1317 C CA . SER A 1 176 ? 15.104 -2.830 -5.156 1.00 96.50 176 SER A CA 1
ATOM 1318 C C . SER A 1 176 ? 13.907 -3.358 -4.356 1.00 96.50 176 SER A C 1
ATOM 1320 O O . SER A 1 176 ? 13.365 -2.672 -3.486 1.00 96.50 176 SER A O 1
ATOM 1322 N N . LEU A 1 177 ? 13.481 -4.584 -4.664 1.00 97.50 177 LEU A N 1
ATOM 1323 C CA . LEU A 1 177 ? 12.452 -5.316 -3.922 1.00 97.50 177 LEU A CA 1
ATOM 1324 C C . LEU A 1 177 ? 13.073 -6.529 -3.214 1.00 97.50 177 LEU A C 1
ATOM 1326 O O . LEU A 1 177 ? 14.120 -7.005 -3.649 1.00 97.50 177 LEU A O 1
ATOM 1330 N N . PRO A 1 178 ? 12.412 -7.084 -2.183 1.00 95.38 178 PRO A N 1
ATOM 1331 C CA . PRO A 1 178 ? 12.792 -8.375 -1.622 1.00 95.38 178 PRO A CA 1
ATOM 1332 C C . PRO A 1 178 ? 12.758 -9.489 -2.677 1.00 95.38 178 PRO A C 1
ATOM 1334 O O . PRO A 1 178 ? 11.837 -9.541 -3.496 1.00 95.38 178 PRO A O 1
ATOM 1337 N N . ASP A 1 179 ? 13.707 -10.426 -2.595 1.00 92.62 179 ASP A N 1
ATOM 1338 C CA . ASP A 1 179 ? 13.808 -11.567 -3.521 1.00 92.62 179 ASP A CA 1
ATOM 1339 C C . ASP A 1 179 ? 12.554 -12.457 -3.515 1.00 92.62 179 ASP A C 1
ATOM 1341 O O . ASP A 1 179 ? 12.197 -13.055 -4.530 1.00 92.62 179 ASP A O 1
ATOM 1345 N N . ASN A 1 180 ? 11.880 -12.549 -2.364 1.00 92.06 180 ASN A N 1
ATOM 1346 C CA . ASN A 1 180 ? 10.724 -13.415 -2.153 1.00 92.06 180 ASN A CA 1
ATOM 1347 C C . ASN A 1 180 ? 9.450 -12.589 -1.969 1.00 92.06 180 ASN A C 1
ATOM 1349 O O . ASN A 1 180 ? 9.042 -12.269 -0.851 1.00 92.06 180 ASN A O 1
ATOM 1353 N N . LEU A 1 181 ? 8.787 -12.272 -3.079 1.00 96.56 181 LEU A N 1
ATOM 1354 C CA . LEU A 1 181 ? 7.463 -11.656 -3.048 1.00 96.56 181 LEU A CA 1
ATOM 1355 C C . LEU A 1 181 ? 6.366 -12.703 -2.747 1.00 96.56 181 LEU A C 1
ATOM 1357 O O . LEU A 1 181 ? 6.493 -13.863 -3.151 1.00 96.56 181 LEU A O 1
ATOM 1361 N N . PRO A 1 182 ? 5.256 -12.322 -2.083 1.00 96.31 182 PRO A N 1
ATOM 1362 C CA . PRO A 1 182 ? 4.166 -13.244 -1.766 1.00 96.31 182 PRO A CA 1
ATOM 1363 C C . PRO A 1 182 ? 3.583 -13.904 -3.017 1.00 96.31 182 PRO A C 1
ATOM 1365 O O . PRO A 1 182 ? 3.270 -13.234 -3.999 1.00 96.31 182 PRO A O 1
ATOM 1368 N N . ALA A 1 183 ? 3.366 -15.222 -2.972 1.00 95.31 183 ALA A N 1
ATOM 1369 C CA . ALA A 1 183 ? 2.905 -15.983 -4.138 1.00 95.31 183 ALA A CA 1
ATOM 1370 C C . ALA A 1 183 ? 1.530 -15.523 -4.667 1.00 95.31 183 ALA A C 1
ATOM 1372 O O . ALA A 1 183 ? 1.244 -15.676 -5.855 1.00 95.31 183 ALA A O 1
ATOM 1373 N N . GLY A 1 184 ? 0.693 -14.967 -3.781 1.00 95.56 184 GLY A N 1
ATOM 1374 C CA . GLY A 1 184 ? -0.626 -14.419 -4.097 1.00 95.56 184 GLY A CA 1
ATOM 1375 C C . GLY A 1 184 ? -0.630 -12.971 -4.599 1.00 95.56 184 GLY A C 1
ATOM 1376 O O . GLY A 1 184 ? -1.708 -12.468 -4.917 1.00 95.56 184 GLY A O 1
ATOM 1377 N N . LEU A 1 185 ? 0.529 -12.303 -4.682 1.00 98.31 185 LEU A N 1
ATOM 1378 C CA . LEU A 1 185 ? 0.619 -10.906 -5.100 1.00 98.31 185 LEU A CA 1
ATOM 1379 C C . LEU A 1 185 ? 0.263 -10.777 -6.589 1.00 98.31 185 LEU A C 1
ATOM 1381 O O . LEU A 1 185 ? 1.030 -11.162 -7.472 1.00 98.31 185 LEU A O 1
ATOM 1385 N N . GLY A 1 186 ? -0.927 -10.239 -6.854 1.00 98.19 186 GLY A N 1
ATOM 1386 C CA . GLY A 1 186 ? -1.501 -10.093 -8.190 1.00 98.19 186 GLY A CA 1
ATOM 1387 C C . GLY A 1 186 ? -1.170 -8.756 -8.850 1.00 98.19 186 GLY A C 1
ATOM 1388 O O . GLY A 1 186 ?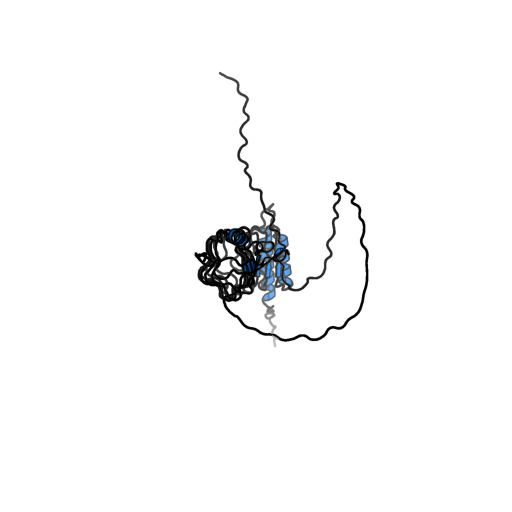 -1.001 -8.689 -10.071 1.00 98.19 186 GLY A O 1
ATOM 1389 N N . SER A 1 187 ? -1.087 -7.689 -8.048 1.00 98.75 187 SER A N 1
ATOM 1390 C CA . SER A 1 187 ? -0.865 -6.319 -8.525 1.00 98.75 187 SER A CA 1
ATOM 1391 C C . SER A 1 187 ? 0.221 -5.601 -7.735 1.00 98.75 187 SER A C 1
ATOM 1393 O O . SER A 1 187 ? 0.151 -5.524 -6.507 1.00 98.75 187 SER A O 1
ATOM 1395 N N . LEU A 1 188 ? 1.188 -5.044 -8.459 1.00 98.69 188 LEU A N 1
ATOM 1396 C CA . LEU A 1 188 ? 2.317 -4.312 -7.899 1.00 98.69 188 LEU A CA 1
ATOM 1397 C C . LEU A 1 188 ? 2.497 -2.977 -8.629 1.00 98.69 188 LEU A C 1
ATOM 1399 O O . LEU A 1 188 ? 2.656 -2.956 -9.852 1.00 98.69 188 LEU A O 1
ATOM 1403 N N . TYR A 1 189 ? 2.463 -1.886 -7.868 1.00 98.81 189 TYR A N 1
ATOM 1404 C CA . TYR A 1 189 ? 2.557 -0.509 -8.355 1.00 98.81 189 TYR A CA 1
ATOM 1405 C C . TYR A 1 189 ? 3.785 0.157 -7.729 1.00 98.81 189 TYR A C 1
ATOM 1407 O O . TYR A 1 189 ? 3.866 0.272 -6.508 1.00 98.81 189 TYR A O 1
ATOM 1415 N N . LEU A 1 190 ? 4.759 0.527 -8.553 1.00 98.56 190 LEU A N 1
ATOM 1416 C CA . LEU A 1 190 ? 6.084 1.039 -8.176 1.00 98.56 190 LEU A CA 1
ATOM 1417 C C . LEU A 1 190 ? 6.450 2.287 -8.987 1.00 98.56 190 LEU A C 1
ATOM 1419 O O . LEU A 1 190 ? 7.626 2.612 -9.158 1.00 98.56 190 LEU A O 1
ATOM 1423 N N . GLU A 1 191 ? 5.457 2.972 -9.551 1.00 98.44 191 GLU A N 1
ATOM 1424 C CA . GLU A 1 191 ? 5.700 4.143 -10.381 1.00 98.44 191 GLU A CA 1
ATOM 1425 C C . GLU A 1 191 ? 6.443 5.225 -9.597 1.00 98.44 191 GLU A C 1
ATOM 1427 O O . GLU A 1 191 ? 6.107 5.489 -8.450 1.00 98.44 191 GLU A O 1
ATOM 1432 N N . TYR A 1 192 ? 7.413 5.898 -10.213 1.00 98.44 192 TYR A N 1
ATOM 1433 C CA . TYR A 1 192 ? 8.211 6.953 -9.570 1.00 98.44 192 TYR A CA 1
ATOM 1434 C C . TYR A 1 192 ? 9.118 6.496 -8.414 1.00 98.44 192 TYR A C 1
ATOM 1436 O O . TYR A 1 192 ? 9.684 7.351 -7.736 1.00 98.44 192 TYR A O 1
ATOM 1444 N N . ALA A 1 193 ? 9.293 5.191 -8.191 1.00 98.06 193 ALA A N 1
ATOM 1445 C CA . ALA A 1 193 ? 10.380 4.700 -7.349 1.00 98.06 193 ALA A CA 1
ATOM 1446 C C . ALA A 1 193 ? 11.702 4.692 -8.146 1.00 98.06 193 ALA A C 1
ATOM 1448 O O . ALA A 1 193 ? 11.687 4.361 -9.337 1.00 98.06 193 ALA A O 1
ATOM 1449 N N . PRO A 1 194 ? 12.866 4.987 -7.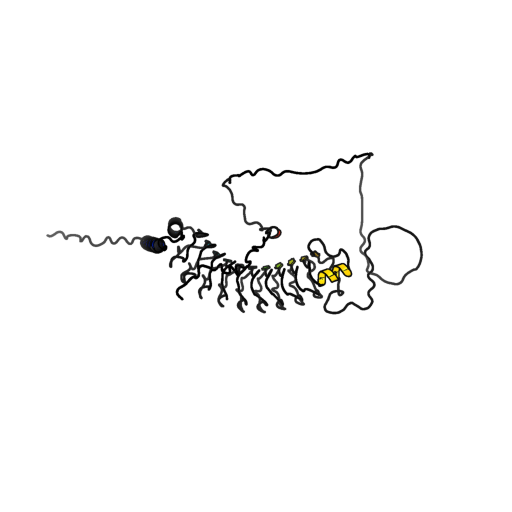538 1.00 97.75 194 PRO A N 1
ATOM 1450 C CA . PRO A 1 194 ? 14.174 4.896 -8.193 1.00 97.75 194 PRO A CA 1
ATOM 1451 C C . PRO A 1 194 ? 14.633 3.433 -8.381 1.00 97.75 194 PRO A C 1
ATOM 1453 O O . PRO A 1 194 ? 15.804 3.112 -8.213 1.00 97.75 194 PRO A O 1
ATOM 1456 N N . LEU A 1 195 ? 13.705 2.540 -8.733 1.00 97.62 195 LEU A N 1
ATOM 1457 C CA . LEU A 1 195 ? 13.906 1.104 -8.849 1.00 97.62 195 LEU A CA 1
ATOM 1458 C C . LEU A 1 195 ? 14.883 0.792 -9.987 1.00 97.62 195 LEU A C 1
ATOM 1460 O O . LEU A 1 195 ? 14.620 1.150 -11.137 1.00 97.62 195 LEU A O 1
ATOM 1464 N N . GLU A 1 196 ? 15.984 0.113 -9.676 1.00 96.19 196 GLU A N 1
ATOM 1465 C CA . GLU A 1 196 ? 17.037 -0.228 -10.643 1.00 96.19 196 GLU A CA 1
ATOM 1466 C C . GLU A 1 196 ? 16.841 -1.623 -11.248 1.00 96.19 196 GLU A C 1
ATOM 1468 O O . GLU A 1 196 ? 17.158 -1.853 -12.420 1.00 96.19 196 GLU A O 1
ATOM 1473 N N . SER A 1 197 ? 16.288 -2.550 -10.464 1.00 94.56 197 SER A N 1
ATOM 1474 C CA . SER A 1 197 ? 16.058 -3.938 -10.856 1.00 94.56 197 SER A CA 1
ATOM 1475 C C . SER A 1 197 ? 14.785 -4.514 -10.235 1.00 94.56 197 SER A C 1
ATOM 1477 O O . SER A 1 197 ? 14.268 -4.040 -9.222 1.00 94.56 197 SER A O 1
ATOM 1479 N N . LEU A 1 198 ? 14.272 -5.562 -10.873 1.00 96.31 198 LEU A N 1
ATOM 1480 C CA . LEU A 1 198 ? 13.219 -6.422 -10.344 1.00 96.31 198 LEU A CA 1
ATOM 1481 C C . LEU A 1 198 ? 13.839 -7.751 -9.890 1.00 96.31 198 LEU A C 1
ATOM 1483 O O . LEU A 1 198 ? 14.861 -8.150 -10.450 1.00 96.31 198 LEU A O 1
ATOM 1487 N N . PRO A 1 199 ? 13.225 -8.460 -8.929 1.00 95.12 199 PRO A N 1
ATOM 1488 C CA . PRO A 1 199 ? 13.676 -9.790 -8.546 1.00 95.12 199 PRO A CA 1
ATOM 1489 C C . PRO A 1 199 ? 13.479 -10.774 -9.705 1.00 95.12 199 PRO A C 1
ATOM 1491 O O . PRO A 1 199 ? 12.501 -10.684 -10.453 1.00 95.12 199 PRO A O 1
ATOM 1494 N N . ASP A 1 200 ? 14.382 -11.751 -9.817 1.00 92.06 200 ASP A N 1
ATOM 1495 C CA . ASP A 1 200 ? 14.360 -12.754 -10.893 1.00 92.06 200 ASP A CA 1
ATOM 1496 C C . ASP A 1 200 ? 13.073 -13.592 -10.897 1.00 92.06 200 ASP A C 1
ATOM 1498 O O . ASP A 1 200 ? 12.613 -14.037 -11.950 1.00 92.06 200 ASP A O 1
ATOM 1502 N N . ASN A 1 201 ? 12.481 -13.800 -9.717 1.00 91.94 201 ASN A N 1
ATOM 1503 C CA . ASN A 1 201 ? 11.299 -14.630 -9.520 1.00 91.94 201 ASN A CA 1
ATOM 1504 C C . ASN A 1 201 ? 10.093 -13.780 -9.113 1.00 91.94 201 ASN A C 1
ATOM 1506 O O . ASN A 1 201 ? 9.805 -13.589 -7.931 1.00 91.94 201 ASN A O 1
ATOM 1510 N N . LEU A 1 202 ? 9.344 -13.305 -10.105 1.00 95.62 202 LEU A N 1
ATOM 1511 C CA . LEU A 1 202 ? 8.064 -12.650 -9.855 1.00 95.62 202 LEU A CA 1
ATOM 1512 C C . LEU A 1 202 ? 6.964 -13.683 -9.511 1.00 95.62 202 LEU A C 1
ATOM 1514 O O . LEU A 1 202 ? 6.945 -14.781 -10.076 1.00 95.62 202 LEU A O 1
ATOM 1518 N N . PRO A 1 203 ? 6.008 -13.344 -8.625 1.00 95.81 203 PRO A N 1
ATOM 1519 C CA . PRO A 1 203 ? 4.905 -14.221 -8.239 1.00 95.81 203 PRO A CA 1
ATOM 1520 C C . PRO A 1 203 ? 4.099 -14.754 -9.426 1.00 95.81 203 PRO A C 1
ATOM 1522 O O . PRO A 1 203 ? 3.651 -14.001 -10.288 1.00 95.81 203 PRO A O 1
ATOM 1525 N N . SER A 1 204 ? 3.832 -16.062 -9.435 1.00 92.69 204 SER A N 1
ATOM 1526 C CA . SER A 1 204 ? 3.073 -16.715 -10.517 1.00 92.69 204 SER A CA 1
ATOM 1527 C C . SER A 1 204 ? 1.637 -16.190 -10.682 1.00 92.69 204 SER A C 1
ATOM 1529 O O . SER A 1 204 ? 1.103 -16.225 -11.791 1.00 92.69 204 SER A O 1
ATOM 1531 N N . GLY A 1 205 ? 1.026 -15.682 -9.603 1.00 92.19 205 GLY A N 1
ATOM 1532 C CA . GLY A 1 205 ? -0.303 -15.062 -9.611 1.00 92.19 205 GLY A CA 1
ATOM 1533 C C . GLY A 1 205 ? -0.337 -13.619 -10.131 1.00 92.19 205 GLY A C 1
ATOM 1534 O O . GLY A 1 205 ? -1.424 -13.057 -10.272 1.00 92.19 205 GLY A O 1
ATOM 1535 N N . MET A 1 206 ? 0.820 -13.017 -10.423 1.00 97.06 206 MET A N 1
ATOM 1536 C CA . MET A 1 206 ? 0.917 -11.622 -10.843 1.00 97.06 206 MET A CA 1
ATOM 1537 C C . MET A 1 206 ? 0.297 -11.403 -12.225 1.00 97.06 206 MET A C 1
ATOM 1539 O O . MET A 1 206 ? 0.645 -12.067 -13.202 1.00 97.06 206 MET A O 1
ATOM 1543 N N . HIS A 1 207 ? -0.606 -10.428 -12.309 1.00 97.31 207 HIS A N 1
ATOM 1544 C CA . HIS A 1 207 ? -1.291 -10.034 -13.539 1.00 97.31 207 HIS A CA 1
ATOM 1545 C C . HIS A 1 207 ? -1.093 -8.554 -13.903 1.00 97.31 207 HIS A C 1
ATOM 1547 O O . HIS A 1 207 ? -1.279 -8.198 -15.071 1.00 97.31 207 HIS A O 1
ATOM 1553 N N . THR A 1 208 ? -0.676 -7.716 -12.947 1.00 98.56 208 THR A N 1
ATOM 1554 C CA . THR A 1 208 ? -0.445 -6.276 -13.132 1.00 98.56 208 THR A CA 1
ATOM 1555 C C . THR A 1 208 ? 0.884 -5.861 -12.500 1.00 98.56 208 THR A C 1
ATOM 1557 O O . THR A 1 208 ? 1.082 -6.072 -11.304 1.00 98.56 208 THR A O 1
ATOM 1560 N N . LEU A 1 209 ? 1.767 -5.233 -13.280 1.00 98.44 209 LEU A N 1
ATOM 1561 C CA . LEU A 1 209 ? 3.031 -4.672 -12.795 1.00 98.44 209 LEU A CA 1
ATOM 1562 C C . LEU A 1 209 ? 3.276 -3.290 -13.401 1.00 98.44 209 LEU A C 1
ATOM 1564 O O . LEU A 1 209 ? 3.479 -3.174 -14.612 1.00 98.44 209 LEU A O 1
ATOM 1568 N N . PHE A 1 210 ? 3.249 -2.241 -12.582 1.00 98.69 210 PHE A N 1
ATOM 1569 C CA . PHE A 1 210 ? 3.519 -0.870 -13.017 1.00 98.69 210 PHE A CA 1
ATOM 1570 C C . PHE A 1 210 ? 4.843 -0.391 -12.416 1.00 98.69 210 PHE A C 1
ATOM 1572 O O . PHE A 1 210 ? 5.012 -0.346 -11.206 1.00 98.69 210 PHE A O 1
ATOM 1579 N N . VAL A 1 211 ? 5.784 -0.048 -13.288 1.00 98.38 211 VAL A N 1
ATOM 1580 C CA . VAL A 1 211 ? 7.157 0.401 -13.003 1.00 98.38 211 VAL A CA 1
ATOM 1581 C C . VAL A 1 211 ? 7.501 1.617 -13.878 1.00 98.38 211 VAL A C 1
ATOM 1583 O O . VAL A 1 211 ? 8.628 1.782 -14.346 1.00 98.38 211 VAL A O 1
ATOM 1586 N N . ASN A 1 212 ? 6.509 2.469 -14.159 1.00 98.31 212 ASN A N 1
ATOM 1587 C CA . ASN A 1 212 ? 6.723 3.697 -14.926 1.00 98.31 212 ASN A CA 1
ATOM 1588 C C . ASN A 1 212 ? 7.606 4.681 -14.153 1.00 98.31 212 ASN A C 1
ATOM 1590 O O . ASN A 1 212 ? 7.462 4.809 -12.941 1.00 98.31 212 ASN A O 1
ATOM 1594 N N . ASN A 1 213 ? 8.413 5.478 -14.852 1.00 98.38 213 ASN A N 1
ATOM 1595 C CA . ASN A 1 213 ? 9.275 6.490 -14.225 1.00 98.38 213 ASN A CA 1
ATOM 1596 C C . ASN A 1 213 ? 10.241 5.878 -13.193 1.00 98.38 213 ASN A C 1
ATOM 1598 O O . ASN A 1 213 ? 10.408 6.418 -12.103 1.00 98.38 213 ASN A O 1
ATOM 1602 N N . THR A 1 214 ? 10.838 4.738 -13.537 1.00 98.25 214 THR A N 1
ATOM 1603 C CA . THR A 1 214 ? 11.845 4.037 -12.727 1.00 98.25 214 THR A CA 1
ATOM 1604 C C . THR A 1 214 ? 13.211 4.067 -13.419 1.00 98.25 214 THR A C 1
ATOM 1606 O O . THR A 1 214 ? 13.329 4.478 -14.576 1.00 98.25 214 THR A O 1
ATOM 1609 N N . MET A 1 215 ? 14.255 3.594 -12.736 1.00 97.31 215 MET A N 1
ATOM 1610 C CA . MET A 1 215 ? 15.603 3.442 -13.302 1.00 97.31 215 MET A CA 1
ATOM 1611 C C . MET A 1 215 ? 15.823 2.065 -13.953 1.00 97.31 215 MET A C 1
ATOM 1613 O O . MET A 1 215 ? 16.943 1.723 -14.328 1.00 97.31 215 MET A O 1
ATOM 1617 N N . LEU A 1 216 ? 14.750 1.286 -14.120 1.00 96.50 216 LEU A N 1
ATOM 1618 C CA . LEU A 1 216 ? 14.788 -0.096 -14.580 1.00 96.50 216 LEU A CA 1
ATOM 1619 C C . LEU A 1 216 ? 15.386 -0.202 -15.988 1.00 96.50 216 LEU A C 1
ATOM 1621 O O . LEU A 1 216 ? 14.890 0.426 -16.925 1.00 96.50 216 LEU A O 1
ATOM 1625 N N . SER A 1 217 ? 16.437 -1.010 -16.138 1.00 94.56 217 SER A N 1
ATOM 1626 C CA . SER A 1 217 ? 17.182 -1.168 -17.401 1.00 94.56 217 SER A CA 1
ATOM 1627 C C . SER A 1 217 ? 16.911 -2.485 -18.138 1.00 94.56 217 SER A C 1
ATOM 1629 O O . SER A 1 217 ? 17.076 -2.564 -19.361 1.00 94.56 217 SER A O 1
ATOM 1631 N N . SER A 1 218 ? 16.440 -3.499 -17.414 1.00 93.12 218 SER A N 1
ATOM 1632 C CA . SER A 1 218 ? 16.093 -4.825 -17.922 1.00 93.12 218 SER A CA 1
ATOM 1633 C C . SER A 1 218 ? 14.886 -5.399 -17.176 1.00 93.12 218 SER A C 1
ATOM 1635 O O . SER A 1 218 ? 14.515 -4.940 -16.097 1.00 93.12 218 SER A O 1
ATOM 1637 N N . LEU A 1 219 ? 14.248 -6.404 -17.774 1.00 93.75 219 LEU A N 1
ATOM 1638 C CA . LEU A 1 219 ? 13.202 -7.202 -17.132 1.00 93.75 219 LEU A CA 1
ATOM 1639 C C . LEU A 1 219 ? 13.767 -8.575 -16.741 1.00 93.75 219 LEU A C 1
ATOM 1641 O O . LEU A 1 219 ? 14.705 -9.039 -17.394 1.00 93.75 219 LEU A O 1
ATOM 1645 N N . PRO A 1 220 ? 13.172 -9.264 -15.749 1.00 92.56 220 PRO A N 1
ATOM 1646 C CA . PRO A 1 220 ? 13.521 -10.645 -15.441 1.00 92.56 220 PRO A CA 1
ATOM 1647 C C . PRO A 1 220 ? 13.394 -11.554 -16.667 1.00 92.56 220 PRO A C 1
ATOM 1649 O O . PRO A 1 220 ? 12.479 -11.401 -17.483 1.00 92.56 220 PRO A O 1
ATOM 1652 N N . ALA A 1 221 ? 14.282 -12.547 -16.769 1.00 89.00 221 ALA A N 1
ATOM 1653 C CA . ALA A 1 221 ? 14.314 -13.483 -17.897 1.00 89.00 221 ALA A CA 1
ATOM 1654 C C . ALA A 1 221 ? 13.012 -14.292 -18.052 1.00 89.00 221 ALA A C 1
ATOM 1656 O O . ALA A 1 221 ? 12.699 -14.764 -19.147 1.00 89.00 221 ALA A O 1
ATOM 1657 N N . GLN A 1 222 ? 12.268 -14.467 -16.957 1.00 89.75 222 GLN A N 1
ATOM 1658 C CA . GLN A 1 222 ? 10.980 -15.148 -16.919 1.00 89.75 222 GLN A CA 1
ATOM 1659 C C . GLN A 1 222 ? 9.939 -14.234 -16.277 1.00 89.75 222 GLN A C 1
ATOM 1661 O O . GLN A 1 222 ? 9.989 -13.951 -15.082 1.00 89.75 222 GLN A O 1
ATOM 1666 N N . LEU A 1 223 ? 8.969 -13.792 -17.075 1.00 92.81 223 LEU A N 1
ATOM 1667 C CA . LEU A 1 223 ? 7.795 -13.100 -16.558 1.00 92.81 223 LEU A CA 1
ATOM 1668 C C . LEU A 1 223 ? 6.692 -14.110 -16.200 1.00 92.81 223 LEU A C 1
ATOM 1670 O O . LEU A 1 223 ? 6.576 -15.149 -16.858 1.00 92.81 223 LEU A O 1
ATOM 1674 N N . PRO A 1 224 ? 5.833 -13.809 -15.211 1.00 93.50 224 PRO A N 1
ATOM 1675 C CA . PRO A 1 224 ? 4.709 -14.667 -14.857 1.00 93.50 224 PRO A CA 1
ATOM 1676 C C . PRO A 1 224 ? 3.798 -14.918 -16.061 1.00 93.50 224 PRO A C 1
ATOM 1678 O O . PRO A 1 224 ? 3.390 -13.985 -16.752 1.00 93.50 224 PRO A O 1
ATOM 1681 N N . ALA A 1 225 ? 3.422 -16.178 -16.295 1.00 91.50 225 ALA A N 1
ATOM 1682 C CA . ALA A 1 225 ? 2.562 -16.548 -17.423 1.00 91.50 225 ALA A CA 1
ATOM 1683 C C . ALA A 1 225 ? 1.182 -15.860 -17.375 1.00 91.50 225 ALA A C 1
ATOM 1685 O O . ALA A 1 225 ? 0.557 -15.645 -18.411 1.00 91.50 225 ALA A O 1
ATOM 1686 N N . GLY A 1 226 ? 0.716 -15.507 -16.170 1.00 92.69 226 GLY A N 1
ATOM 1687 C CA . GLY A 1 226 ? -0.522 -14.767 -15.936 1.00 92.69 226 GLY A CA 1
ATOM 1688 C C . GLY A 1 226 ? -0.412 -13.250 -16.114 1.00 92.69 226 GLY A C 1
ATOM 1689 O O . GLY A 1 226 ? -1.436 -12.578 -15.977 1.00 92.69 226 GLY A O 1
ATOM 1690 N N . LEU A 1 227 ? 0.773 -12.702 -16.418 1.00 95.00 227 LEU A N 1
ATOM 1691 C CA . LEU A 1 227 ? 0.985 -11.260 -16.530 1.00 95.00 227 LEU A CA 1
ATOM 1692 C C . LEU A 1 227 ? 0.218 -10.689 -17.731 1.00 95.00 227 LEU A C 1
ATOM 1694 O O . LEU A 1 227 ? 0.445 -11.066 -18.882 1.00 95.00 227 LEU A O 1
ATOM 1698 N N . ARG A 1 228 ? -0.712 -9.768 -17.458 1.00 95.12 228 ARG A N 1
ATOM 1699 C CA . ARG A 1 228 ? -1.595 -9.159 -18.468 1.00 95.12 228 ARG A CA 1
ATOM 1700 C C . ARG A 1 228 ? -1.167 -7.747 -18.820 1.00 95.12 228 ARG A C 1
ATOM 1702 O O . ARG A 1 228 ? -1.266 -7.369 -19.984 1.00 95.12 228 ARG A O 1
ATOM 1709 N N . THR A 1 229 ? -0.686 -6.989 -17.840 1.00 96.81 229 THR A N 1
ATOM 1710 C CA . THR A 1 229 ? -0.292 -5.593 -18.037 1.00 96.81 229 THR A CA 1
ATOM 1711 C C . THR A 1 229 ? 1.048 -5.321 -17.372 1.00 96.81 229 THR A C 1
ATOM 1713 O O . THR A 1 229 ? 1.183 -5.504 -16.162 1.00 96.81 229 THR A O 1
ATOM 1716 N N . LEU A 1 230 ? 2.003 -4.836 -18.166 1.00 97.06 230 LEU A N 1
ATOM 1717 C CA . LEU A 1 230 ? 3.283 -4.310 -17.706 1.00 97.06 230 LEU A CA 1
ATOM 1718 C C . LEU A 1 230 ? 3.437 -2.878 -18.216 1.00 97.06 230 LEU A C 1
ATOM 1720 O O . LEU A 1 230 ? 3.445 -2.646 -19.426 1.00 97.06 230 LEU A O 1
ATOM 1724 N N . GLN A 1 231 ? 3.547 -1.918 -17.304 1.00 97.94 231 GLN A N 1
ATOM 1725 C CA . GLN A 1 231 ? 3.844 -0.533 -17.658 1.00 97.94 231 GLN A CA 1
ATOM 1726 C C . GLN A 1 231 ? 5.261 -0.191 -17.211 1.00 97.94 231 GLN A C 1
ATOM 1728 O O . GLN A 1 231 ? 5.540 -0.200 -16.022 1.00 97.94 231 GLN A O 1
ATOM 1733 N N . ALA A 1 232 ? 6.147 0.083 -18.162 1.00 97.25 232 ALA A N 1
ATOM 1734 C CA . ALA A 1 232 ? 7.556 0.405 -17.940 1.00 97.25 232 ALA A CA 1
ATOM 1735 C C . ALA A 1 232 ? 7.969 1.657 -18.731 1.00 97.25 232 ALA A C 1
ATOM 1737 O O . ALA A 1 232 ? 9.105 1.783 -19.189 1.00 97.25 232 ALA A O 1
ATOM 1738 N N . SER A 1 233 ? 7.027 2.576 -18.944 1.00 97.75 233 SER A N 1
ATOM 1739 C CA . SER A 1 233 ? 7.272 3.815 -19.680 1.00 97.75 233 SER A CA 1
ATOM 1740 C C . SER A 1 233 ? 8.136 4.773 -18.862 1.00 97.75 233 SER A C 1
ATOM 1742 O O . SER A 1 233 ? 8.034 4.818 -17.636 1.00 97.75 233 SER A O 1
ATOM 1744 N N . ASN A 1 234 ? 8.951 5.583 -19.536 1.00 97.81 234 ASN A N 1
ATOM 1745 C CA . ASN A 1 234 ? 9.924 6.483 -18.909 1.00 97.81 234 ASN A CA 1
ATOM 1746 C C . ASN A 1 234 ? 10.916 5.725 -18.004 1.00 97.81 234 ASN A C 1
ATOM 1748 O O . ASN A 1 234 ? 11.149 6.119 -16.866 1.00 97.81 234 ASN A O 1
ATOM 1752 N N . SER A 1 235 ? 11.458 4.614 -18.501 1.00 97.12 235 SER A N 1
ATOM 1753 C CA . SER A 1 235 ? 12.503 3.823 -17.838 1.00 97.12 235 SER A CA 1
ATOM 1754 C C . SER A 1 235 ? 13.741 3.692 -18.731 1.00 97.12 235 SER A C 1
ATOM 1756 O O . SER A 1 235 ? 13.766 4.190 -19.861 1.00 97.12 235 SER A O 1
ATOM 1758 N N . GLN A 1 236 ? 14.775 3.006 -18.244 1.00 96.62 236 GLN A N 1
ATOM 1759 C CA . GLN A 1 236 ? 16.009 2.735 -18.992 1.00 96.62 236 GLN A CA 1
ATOM 1760 C C . GLN A 1 236 ? 15.949 1.415 -19.779 1.00 96.62 236 GLN A C 1
ATOM 1762 O O . GLN A 1 236 ? 16.982 0.911 -20.225 1.00 96.62 236 GLN A O 1
ATOM 1767 N N . LEU A 1 237 ? 14.753 0.842 -19.955 1.00 94.56 237 LEU A N 1
ATOM 1768 C CA . LEU A 1 237 ? 14.575 -0.464 -20.575 1.00 94.56 237 LEU A CA 1
ATOM 1769 C C . LEU A 1 237 ? 15.122 -0.484 -22.008 1.00 94.56 237 LEU A C 1
ATOM 1771 O O . LEU A 1 237 ? 14.703 0.306 -22.857 1.00 94.56 237 LEU A O 1
ATOM 1775 N N . SER A 1 238 ? 16.046 -1.404 -22.280 1.00 91.62 238 SER A N 1
ATOM 1776 C CA . SER A 1 238 ? 16.778 -1.469 -23.558 1.00 91.62 238 SER A CA 1
ATOM 1777 C C . SER A 1 238 ? 16.583 -2.771 -24.339 1.00 91.62 238 SER A C 1
ATOM 1779 O O . SER A 1 238 ? 16.810 -2.792 -25.547 1.00 91.62 238 SER A O 1
ATOM 1781 N N . ALA A 1 239 ? 16.109 -3.831 -23.684 1.00 87.81 239 ALA A N 1
ATOM 1782 C CA . ALA A 1 239 ? 15.884 -5.142 -24.281 1.00 87.81 239 ALA A CA 1
ATOM 1783 C C . ALA A 1 239 ? 14.643 -5.817 -23.682 1.00 87.81 239 ALA A C 1
ATOM 1785 O O . ALA A 1 239 ? 14.135 -5.406 -22.636 1.00 87.81 239 ALA A O 1
ATOM 1786 N N . LEU A 1 240 ? 14.159 -6.860 -24.357 1.00 86.56 240 LEU A N 1
ATOM 1787 C CA . LEU A 1 240 ? 13.074 -7.711 -23.871 1.00 86.56 240 LEU A CA 1
ATOM 1788 C C . LEU A 1 240 ? 13.600 -9.116 -23.571 1.00 86.56 240 LEU A C 1
ATOM 1790 O O . LEU A 1 240 ? 14.479 -9.598 -24.283 1.00 86.56 240 LEU A O 1
ATOM 1794 N N . PRO A 1 241 ? 13.042 -9.820 -22.574 1.00 86.44 241 PRO A N 1
ATOM 1795 C CA . PRO A 1 241 ? 13.354 -11.225 -22.377 1.00 86.44 241 PRO A CA 1
ATOM 1796 C C . PRO A 1 241 ? 12.852 -12.047 -23.572 1.00 86.44 241 PRO A C 1
ATOM 1798 O O . PRO A 1 241 ? 11.877 -11.690 -24.238 1.00 86.44 241 PRO A O 1
ATOM 1801 N N . ALA A 1 242 ? 13.505 -13.183 -23.831 1.00 80.50 242 ALA A N 1
ATOM 1802 C CA . ALA A 1 242 ? 13.208 -14.032 -24.988 1.00 80.50 242 ALA A CA 1
ATOM 1803 C C . ALA A 1 242 ? 11.761 -14.555 -25.013 1.00 80.50 242 ALA A C 1
ATOM 1805 O O . ALA A 1 242 ? 11.216 -14.811 -26.086 1.00 80.50 242 ALA A O 1
ATOM 1806 N N . ASN A 1 243 ? 11.147 -14.712 -23.838 1.00 80.69 243 ASN A N 1
ATOM 1807 C CA . ASN A 1 243 ? 9.798 -15.234 -23.688 1.00 80.69 243 ASN A CA 1
ATOM 1808 C C . ASN A 1 243 ? 8.923 -14.206 -22.975 1.00 80.69 243 ASN A C 1
ATOM 1810 O O . ASN A 1 243 ? 9.125 -13.906 -21.800 1.00 80.69 243 ASN A O 1
ATOM 1814 N N . LEU A 1 244 ? 7.922 -13.701 -23.691 1.00 86.06 244 LEU A N 1
ATOM 1815 C CA . LEU A 1 244 ? 6.894 -12.822 -23.148 1.00 86.06 244 LEU A CA 1
ATOM 1816 C C . LEU A 1 244 ? 5.531 -13.523 -23.203 1.00 86.06 244 LEU A C 1
ATOM 1818 O O . LEU A 1 244 ? 5.250 -14.225 -24.179 1.00 86.06 244 LEU A O 1
ATOM 1822 N N . PRO A 1 245 ? 4.655 -13.334 -22.200 1.00 86.81 245 PRO A N 1
ATOM 1823 C CA . PRO A 1 245 ? 3.296 -13.859 -22.253 1.00 86.81 245 PRO A CA 1
ATOM 1824 C C . PRO A 1 245 ? 2.544 -13.301 -23.468 1.00 86.81 245 PRO A C 1
ATOM 1826 O O . PRO A 1 245 ? 2.530 -12.094 -23.706 1.00 86.81 245 PRO A O 1
ATOM 1829 N N . SER A 1 246 ? 1.870 -14.162 -24.234 1.00 82.38 246 SER A N 1
ATOM 1830 C CA . SER A 1 246 ? 1.174 -13.760 -25.470 1.00 82.38 246 SER A CA 1
ATOM 1831 C C . SER A 1 246 ? 0.028 -12.768 -25.236 1.00 82.38 246 SER A C 1
ATOM 1833 O O . SER A 1 246 ? -0.317 -11.990 -26.124 1.00 82.38 246 SER A O 1
ATOM 1835 N N . THR A 1 247 ? -0.551 -12.767 -24.033 1.00 84.12 247 THR A N 1
ATOM 1836 C CA . THR A 1 247 ? -1.619 -11.849 -23.614 1.00 84.12 247 THR A CA 1
ATOM 1837 C C . THR A 1 247 ? -1.103 -10.538 -23.023 1.00 84.12 247 THR A C 1
ATOM 1839 O O . THR A 1 247 ? -1.916 -9.708 -22.612 1.00 84.12 247 THR A O 1
ATOM 1842 N N . LEU A 1 248 ? 0.218 -10.350 -22.938 1.00 91.31 248 LEU A N 1
ATOM 1843 C CA . LEU A 1 248 ? 0.818 -9.182 -22.307 1.00 91.31 248 LEU A CA 1
ATOM 1844 C C . LEU A 1 248 ? 0.553 -7.913 -23.126 1.00 91.31 248 LEU A C 1
ATOM 1846 O O . LEU A 1 248 ? 0.846 -7.838 -24.323 1.00 91.31 248 LEU A O 1
ATOM 1850 N N . LYS A 1 249 ? 0.041 -6.892 -22.440 1.00 93.38 249 LYS A N 1
ATOM 1851 C CA . LYS A 1 249 ? 0.056 -5.495 -22.872 1.00 93.38 249 LYS A CA 1
ATOM 1852 C C . LYS A 1 249 ? 1.249 -4.813 -22.222 1.00 93.38 249 LYS A C 1
ATOM 1854 O O . LYS A 1 249 ? 1.269 -4.637 -21.002 1.00 93.38 249 LYS A O 1
ATOM 1859 N N . LEU A 1 250 ? 2.233 -4.457 -23.036 1.00 94.25 250 LEU A N 1
ATOM 1860 C CA . LEU A 1 250 ? 3.474 -3.842 -22.593 1.00 94.25 250 LEU A CA 1
ATOM 1861 C C . LEU A 1 250 ? 3.505 -2.370 -23.011 1.00 94.25 250 LEU A C 1
ATOM 1863 O O . LEU A 1 250 ? 3.472 -2.077 -24.200 1.00 94.25 250 LEU A O 1
ATOM 1867 N N . TYR A 1 251 ? 3.590 -1.453 -22.052 1.00 95.81 251 TYR A N 1
ATOM 1868 C CA . TYR A 1 251 ? 3.679 -0.012 -22.307 1.00 95.81 251 TYR A CA 1
ATOM 1869 C C . TYR A 1 251 ? 5.096 0.481 -22.020 1.00 95.81 251 TYR A C 1
ATOM 1871 O O . TYR A 1 251 ? 5.507 0.522 -20.861 1.00 95.81 251 TYR A O 1
ATOM 1879 N N . ILE A 1 252 ? 5.836 0.862 -23.060 1.00 95.00 252 ILE A N 1
ATOM 1880 C CA . ILE A 1 252 ? 7.272 1.197 -22.985 1.00 95.00 252 ILE A CA 1
ATOM 1881 C C . ILE A 1 252 ? 7.592 2.561 -23.608 1.00 95.00 252 ILE A C 1
ATOM 1883 O O . ILE A 1 252 ? 8.699 2.775 -24.099 1.00 95.00 252 ILE A O 1
ATOM 1887 N N . ALA A 1 253 ? 6.638 3.496 -23.615 1.00 96.00 253 ALA A N 1
ATOM 1888 C CA . ALA A 1 253 ? 6.877 4.838 -24.141 1.00 96.00 253 ALA A CA 1
ATOM 1889 C C . ALA A 1 253 ? 8.092 5.490 -23.466 1.00 96.00 253 ALA A C 1
ATOM 1891 O O . ALA A 1 253 ? 8.305 5.324 -22.266 1.00 96.00 253 ALA A O 1
ATOM 1892 N N . ASN A 1 254 ? 8.865 6.260 -24.234 1.00 95.69 254 ASN A N 1
ATOM 1893 C CA . ASN A 1 254 ? 10.053 6.966 -23.747 1.00 95.69 254 ASN A CA 1
ATOM 1894 C C . ASN A 1 254 ? 11.081 6.030 -23.081 1.00 95.69 254 ASN A C 1
ATOM 1896 O O . ASN A 1 254 ? 11.552 6.298 -21.979 1.00 95.69 254 ASN A O 1
ATOM 1900 N N . THR A 1 255 ? 11.415 4.927 -23.752 1.00 96.56 255 THR A N 1
ATOM 1901 C CA . THR A 1 255 ? 12.505 4.014 -23.370 1.00 96.56 255 THR A CA 1
ATOM 1902 C C . THR A 1 255 ? 13.496 3.864 -24.531 1.00 96.56 255 THR A C 1
ATOM 1904 O O . THR A 1 255 ? 13.096 4.031 -25.692 1.00 96.56 255 THR A O 1
ATOM 1907 N N . PRO A 1 256 ? 14.771 3.514 -24.272 1.00 95.31 256 PRO A N 1
ATOM 1908 C CA . PRO A 1 256 ? 15.709 3.133 -25.330 1.00 95.31 256 PRO A CA 1
ATOM 1909 C C . PRO A 1 256 ? 15.161 2.022 -26.241 1.00 95.31 256 PRO A C 1
ATOM 1911 O O . PRO A 1 256 ? 15.283 2.101 -27.466 1.00 95.31 256 PRO A O 1
ATOM 1914 N N . LEU A 1 257 ? 14.485 1.029 -25.655 1.00 92.25 257 LEU A N 1
ATOM 1915 C CA . LEU A 1 257 ? 13.834 -0.064 -26.372 1.00 92.25 257 LEU A CA 1
ATOM 1916 C C . LEU A 1 257 ? 12.759 0.431 -27.348 1.00 92.25 257 LEU A C 1
ATOM 1918 O O . LEU A 1 257 ? 12.706 -0.035 -28.484 1.00 92.25 257 LEU A O 1
ATOM 1922 N N . ALA A 1 258 ? 11.910 1.376 -26.938 1.00 92.06 258 ALA A N 1
ATOM 1923 C CA . ALA A 1 258 ? 10.889 1.923 -27.828 1.00 92.06 258 ALA A CA 1
ATOM 1924 C C . ALA A 1 258 ? 11.504 2.631 -29.044 1.00 92.06 258 ALA A C 1
ATOM 1926 O O . ALA A 1 258 ? 11.030 2.439 -30.162 1.00 92.06 258 ALA A O 1
ATOM 1927 N N . GLY A 1 259 ? 12.594 3.383 -28.851 1.00 90.69 259 GLY A N 1
ATOM 1928 C CA . GLY A 1 259 ? 13.329 4.005 -29.959 1.00 90.69 259 GLY A CA 1
ATOM 1929 C C . GLY A 1 259 ? 13.925 2.977 -30.928 1.00 90.69 259 GLY A C 1
ATOM 1930 O O . GLY A 1 259 ? 13.866 3.156 -32.148 1.00 90.69 259 GLY A O 1
ATOM 1931 N N . LEU A 1 260 ? 14.447 1.868 -30.397 1.00 89.75 260 LEU A N 1
ATOM 1932 C CA . LEU A 1 260 ? 14.947 0.755 -31.202 1.00 89.75 260 LEU A CA 1
ATOM 1933 C C . LEU A 1 260 ? 13.823 0.082 -32.004 1.00 89.75 260 LEU A C 1
ATOM 1935 O O . LEU A 1 260 ? 13.992 -0.168 -33.198 1.00 89.75 260 LEU A O 1
ATOM 1939 N N . ILE A 1 261 ? 12.670 -0.168 -31.376 1.00 87.81 261 ILE A N 1
ATOM 1940 C CA . ILE A 1 261 ? 11.505 -0.771 -32.035 1.00 87.81 261 ILE A CA 1
ATOM 1941 C C . ILE A 1 261 ? 11.001 0.116 -33.168 1.00 87.81 261 ILE A C 1
ATOM 1943 O O . ILE A 1 261 ? 10.818 -0.392 -34.266 1.00 87.81 261 ILE A O 1
ATOM 1947 N N . GLU A 1 262 ? 10.837 1.420 -32.954 1.00 88.06 262 GLU A N 1
ATOM 1948 C CA . GLU A 1 262 ? 10.387 2.324 -34.024 1.00 88.06 262 GLU A CA 1
ATOM 1949 C C . GLU A 1 262 ? 11.390 2.428 -35.177 1.00 88.06 262 GLU A C 1
ATOM 1951 O O . GLU A 1 262 ? 11.000 2.630 -36.324 1.00 88.06 262 GLU A O 1
ATOM 1956 N N . THR A 1 263 ? 12.686 2.253 -34.904 1.00 88.31 263 THR A N 1
ATOM 1957 C CA . THR A 1 263 ? 13.718 2.257 -35.950 1.00 88.31 263 THR A CA 1
ATOM 1958 C C . THR A 1 263 ? 13.692 0.971 -36.780 1.00 88.31 263 THR A C 1
ATOM 1960 O O . THR A 1 263 ? 13.828 1.020 -38.003 1.00 88.31 263 THR A O 1
ATOM 1963 N N . LEU A 1 264 ? 13.542 -0.187 -36.131 1.00 86.06 264 LEU A N 1
ATOM 1964 C CA . LEU A 1 264 ? 13.579 -1.495 -36.796 1.00 86.06 264 LEU A CA 1
ATOM 1965 C C . LEU A 1 264 ? 12.226 -1.894 -37.399 1.00 86.06 264 LEU A C 1
ATOM 1967 O O . LEU A 1 264 ? 12.181 -2.564 -38.429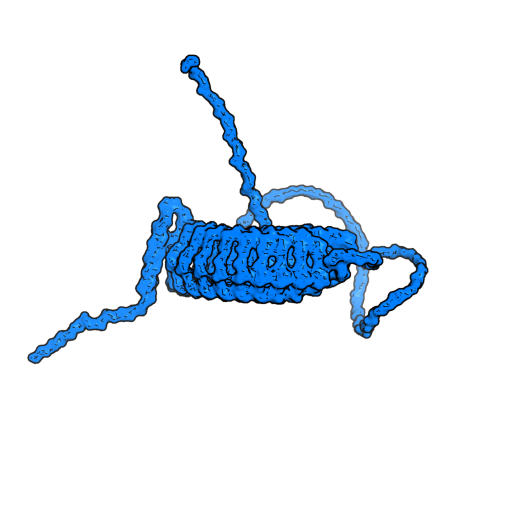 1.00 86.06 264 LEU A O 1
ATOM 1971 N N . LEU A 1 265 ? 11.132 -1.505 -36.750 1.00 85.00 265 LEU A N 1
ATOM 1972 C CA . LEU A 1 265 ? 9.753 -1.867 -37.068 1.00 85.00 265 LEU A CA 1
ATOM 1973 C C . LEU A 1 265 ? 8.843 -0.632 -36.914 1.00 85.00 265 LEU A C 1
ATOM 1975 O O . LEU A 1 265 ? 8.040 -0.573 -35.978 1.00 85.00 265 LEU A O 1
ATOM 1979 N N . PRO A 1 266 ? 8.948 0.360 -37.818 1.00 84.00 266 PRO A N 1
ATOM 1980 C CA . PRO A 1 266 ? 8.142 1.575 -37.736 1.00 84.00 266 PRO A CA 1
ATOM 1981 C C . PRO A 1 266 ? 6.642 1.274 -37.638 1.00 84.00 266 PRO A C 1
ATOM 1983 O O . PRO A 1 266 ? 6.100 0.514 -38.447 1.00 84.00 266 PRO A O 1
ATOM 1986 N N . GLY A 1 267 ? 5.965 1.879 -36.658 1.00 84.00 267 GLY A N 1
ATOM 1987 C CA . GLY A 1 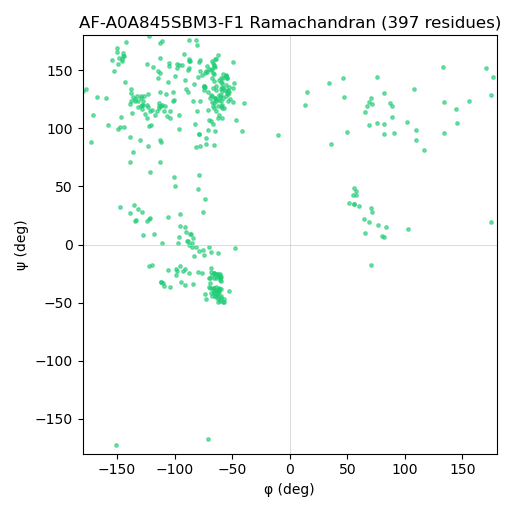267 ? 4.528 1.680 -36.426 1.00 84.00 267 GLY A CA 1
ATOM 1988 C C . GLY A 1 267 ? 4.163 0.401 -35.665 1.00 84.00 267 GLY A C 1
ATOM 1989 O O . GLY A 1 267 ? 2.977 0.087 -35.541 1.00 84.00 267 GLY A O 1
ATOM 1990 N N . ALA A 1 268 ? 5.148 -0.339 -35.143 1.00 85.12 268 ALA A N 1
ATOM 1991 C CA . ALA A 1 268 ? 4.894 -1.474 -34.259 1.00 85.12 268 ALA A CA 1
ATOM 1992 C C . ALA A 1 268 ? 4.360 -1.049 -32.879 1.00 85.12 268 ALA A C 1
ATOM 1994 O O . ALA A 1 268 ? 3.618 -1.822 -32.264 1.00 85.12 268 ALA A O 1
ATOM 1995 N N . LEU A 1 269 ? 4.700 0.153 -32.390 1.00 86.88 269 LEU A N 1
ATOM 1996 C CA . LEU A 1 269 ? 4.128 0.682 -31.152 1.00 86.88 269 LEU A CA 1
ATOM 1997 C C . LEU A 1 269 ? 2.841 1.453 -31.445 1.00 86.88 269 LEU A C 1
ATOM 1999 O O . LEU A 1 269 ? 2.778 2.338 -32.298 1.00 86.88 269 LEU A O 1
ATOM 2003 N N . GLN A 1 270 ? 1.797 1.136 -30.687 1.00 88.88 270 GLN A N 1
ATOM 2004 C CA . GLN A 1 270 ? 0.554 1.901 -30.693 1.00 88.88 270 GLN A CA 1
ATOM 2005 C C . GLN A 1 270 ? 0.684 3.144 -29.796 1.00 88.88 270 GLN A C 1
ATOM 2007 O O . GLN A 1 270 ? 1.684 3.342 -29.098 1.00 88.88 270 GLN A O 1
ATOM 2012 N N . ALA A 1 271 ? -0.358 3.982 -29.779 1.00 85.25 271 ALA A N 1
ATOM 2013 C CA . ALA A 1 271 ? -0.422 5.163 -28.922 1.00 85.25 271 ALA A CA 1
ATOM 2014 C C . ALA A 1 271 ? -0.060 4.831 -27.459 1.00 85.25 271 ALA A C 1
ATOM 2016 O O . ALA A 1 271 ? -0.524 3.837 -26.900 1.00 85.25 271 ALA A O 1
ATOM 2017 N N . GLY A 1 272 ? 0.785 5.668 -26.849 1.00 81.06 272 GLY A N 1
ATOM 2018 C CA . GLY A 1 272 ? 1.298 5.434 -25.495 1.00 81.06 272 GLY A CA 1
ATOM 2019 C C . GLY A 1 272 ? 2.397 4.368 -25.402 1.00 81.06 272 GLY A C 1
ATOM 2020 O O . GLY A 1 272 ? 2.666 3.882 -24.308 1.00 81.06 272 GLY A O 1
ATOM 2021 N N . GLY A 1 273 ? 3.033 3.995 -26.521 1.00 84.06 273 GLY A N 1
ATOM 2022 C CA . GLY A 1 273 ? 4.139 3.031 -26.540 1.00 84.06 273 GLY A CA 1
ATOM 2023 C C . GLY A 1 273 ? 3.694 1.594 -26.275 1.00 84.06 273 GLY A C 1
ATOM 2024 O O . GLY A 1 273 ? 4.455 0.815 -25.703 1.00 84.06 273 GLY A O 1
ATOM 2025 N N . LEU A 1 274 ? 2.448 1.265 -26.628 1.00 89.88 274 LEU A N 1
ATOM 2026 C CA . LEU A 1 274 ? 1.865 -0.052 -26.398 1.00 89.88 274 LEU A CA 1
ATOM 2027 C C . LEU A 1 274 ? 2.372 -1.064 -27.432 1.00 89.88 274 LEU A C 1
ATOM 2029 O O . LEU A 1 274 ? 2.153 -0.908 -28.634 1.00 89.88 274 LEU A O 1
ATOM 2033 N N . LEU A 1 275 ? 2.952 -2.147 -26.929 1.00 85.75 275 LEU A N 1
ATOM 2034 C CA . LEU A 1 275 ? 3.311 -3.358 -27.649 1.00 85.75 275 LEU A CA 1
ATOM 2035 C C . LEU A 1 275 ? 2.427 -4.513 -27.154 1.00 85.75 275 LEU A C 1
ATOM 2037 O O . LEU A 1 275 ? 2.264 -4.723 -25.950 1.00 85.75 275 LEU A O 1
ATOM 2041 N N . THR A 1 276 ? 1.828 -5.259 -28.081 1.00 79.44 276 THR A N 1
ATOM 2042 C CA . THR A 1 276 ? 0.963 -6.410 -27.765 1.00 79.44 276 THR A CA 1
ATOM 2043 C C . THR A 1 276 ? 1.538 -7.685 -28.362 1.00 79.44 276 THR A C 1
ATOM 2045 O O . THR A 1 276 ? 2.233 -7.636 -29.377 1.00 79.44 276 THR A O 1
ATOM 2048 N N . GLY A 1 277 ? 1.243 -8.832 -27.746 1.00 59.75 277 GLY A N 1
ATOM 2049 C CA . GLY A 1 277 ? 1.934 -10.093 -28.031 1.00 59.75 277 GLY A CA 1
ATOM 2050 C C . GLY A 1 277 ? 1.836 -10.669 -29.444 1.00 59.75 277 GLY A C 1
ATOM 2051 O O . GLY A 1 277 ? 2.577 -11.592 -29.761 1.00 59.75 277 GLY A O 1
ATOM 2052 N N . GLY A 1 278 ? 1.010 -10.100 -30.324 1.00 56.94 278 GLY A N 1
ATOM 2053 C CA . GLY A 1 278 ? 1.045 -10.405 -31.760 1.00 56.94 278 GLY A CA 1
ATOM 2054 C C . GLY A 1 278 ? 2.225 -9.774 -32.517 1.00 56.94 278 GLY A C 1
ATOM 2055 O O . GLY A 1 278 ? 2.418 -10.090 -33.687 1.00 56.94 278 GLY A O 1
ATOM 2056 N N . LEU A 1 279 ? 2.988 -8.881 -31.874 1.00 55.97 279 LEU A N 1
ATOM 2057 C CA . LEU A 1 279 ? 4.036 -8.059 -32.490 1.00 55.97 279 LEU A CA 1
ATOM 2058 C C . LEU A 1 279 ? 5.391 -8.148 -31.776 1.00 55.97 279 LEU A C 1
ATOM 2060 O O . LEU A 1 279 ? 6.282 -7.379 -32.120 1.00 55.97 279 LEU A O 1
ATOM 2064 N N . PHE A 1 280 ? 5.581 -9.045 -30.797 1.00 64.06 280 PHE A N 1
ATOM 2065 C CA . PHE A 1 280 ? 6.912 -9.238 -30.215 1.00 64.06 280 PHE A CA 1
ATOM 2066 C C . PHE A 1 280 ? 7.844 -9.769 -31.309 1.00 64.06 280 PHE A C 1
ATOM 2068 O O . PHE A 1 280 ? 7.614 -10.875 -31.806 1.00 64.06 280 PHE A O 1
ATOM 2075 N N . PRO A 1 281 ? 8.875 -9.014 -31.723 1.00 53.16 281 PRO A N 1
ATOM 2076 C CA . PRO A 1 281 ? 9.785 -9.500 -32.740 1.00 53.16 281 PRO A CA 1
ATOM 2077 C C . PRO A 1 281 ? 10.625 -10.612 -32.122 1.00 53.16 281 PRO A C 1
ATOM 2079 O O . PRO A 1 281 ? 11.568 -10.363 -31.371 1.00 53.16 281 PRO A O 1
ATOM 2082 N N . GLY A 1 282 ? 10.223 -11.854 -32.390 1.00 51.03 282 GLY A N 1
ATOM 2083 C CA . GLY A 1 282 ? 10.894 -13.047 -31.893 1.00 51.03 282 GLY A CA 1
ATOM 2084 C C . GLY A 1 282 ? 12.397 -12.960 -32.147 1.00 51.03 282 GLY A C 1
ATOM 2085 O O . GLY A 1 282 ? 12.830 -12.750 -33.277 1.00 51.03 282 GLY A O 1
ATOM 2086 N N . GLY A 1 283 ? 13.185 -13.067 -31.078 1.00 49.75 283 GLY A N 1
ATOM 2087 C CA . GLY A 1 283 ? 14.646 -13.155 -31.109 1.00 49.75 283 GLY A CA 1
ATOM 2088 C C . GLY A 1 283 ? 15.428 -11.895 -31.508 1.00 49.75 283 GLY A C 1
ATOM 2089 O O . GLY A 1 283 ? 16.611 -11.843 -31.207 1.00 49.75 283 GLY A O 1
ATOM 2090 N N . ILE A 1 284 ? 14.822 -10.879 -32.138 1.00 49.94 284 ILE A N 1
ATOM 2091 C CA . ILE A 1 284 ? 15.552 -9.684 -32.627 1.00 49.94 284 ILE A CA 1
ATOM 2092 C C . ILE A 1 284 ? 15.912 -8.718 -31.481 1.00 49.94 284 ILE A C 1
ATOM 2094 O O . ILE A 1 284 ? 16.872 -7.960 -31.593 1.00 49.94 284 ILE A O 1
ATOM 2098 N N . LEU A 1 285 ? 15.155 -8.753 -30.378 1.00 55.59 285 LEU A N 1
ATOM 2099 C CA . LEU A 1 285 ? 15.310 -7.852 -29.224 1.00 55.59 285 LEU A CA 1
ATOM 2100 C C . LEU A 1 285 ? 15.661 -8.580 -27.914 1.00 55.59 285 LEU A C 1
ATOM 2102 O O . LEU A 1 285 ? 15.619 -7.963 -26.850 1.00 55.59 285 LEU A O 1
ATOM 2106 N N . ALA A 1 286 ? 15.970 -9.879 -27.994 1.00 52.25 286 ALA A N 1
ATOM 2107 C CA . ALA A 1 286 ? 16.404 -10.682 -26.856 1.00 52.25 286 ALA A CA 1
ATOM 2108 C C . ALA A 1 286 ? 17.911 -10.505 -26.621 1.00 52.25 286 ALA A C 1
ATOM 2110 O O . ALA A 1 286 ? 18.668 -10.463 -27.591 1.00 52.25 286 ALA A O 1
ATOM 2111 N N . ASP A 1 287 ? 18.308 -10.380 -25.350 1.00 47.19 287 ASP A N 1
ATOM 2112 C CA . ASP A 1 287 ? 19.675 -10.175 -24.840 1.00 47.19 287 ASP A CA 1
ATOM 2113 C C . ASP A 1 287 ? 20.809 -10.329 -25.875 1.00 47.19 287 ASP A C 1
ATOM 2115 O O . ASP A 1 287 ? 21.341 -11.412 -26.120 1.00 47.19 287 ASP A O 1
ATOM 2119 N N . GLY A 1 288 ? 21.220 -9.195 -26.452 1.00 43.47 288 GLY A N 1
ATOM 2120 C CA . GLY A 1 288 ? 22.577 -9.012 -26.971 1.00 43.47 288 GLY A CA 1
ATOM 2121 C C . GLY A 1 288 ? 22.903 -9.513 -28.381 1.00 43.47 288 GLY A C 1
ATOM 2122 O O . GLY A 1 288 ? 24.086 -9.556 -28.719 1.00 43.47 288 GLY A O 1
ATOM 2123 N N . GLY A 1 289 ? 21.934 -9.838 -29.241 1.00 36.91 289 GLY A N 1
ATOM 2124 C CA . GLY A 1 289 ? 22.253 -10.261 -30.610 1.00 36.91 289 GLY A CA 1
ATOM 2125 C C . GLY A 1 289 ? 21.265 -9.796 -31.669 1.00 36.91 289 GLY A C 1
ATOM 2126 O O . GLY A 1 289 ? 20.261 -10.457 -31.896 1.00 36.91 289 GLY A O 1
ATOM 2127 N N . LEU A 1 290 ? 21.608 -8.743 -32.421 1.00 38.97 290 LEU A N 1
ATOM 2128 C CA . LEU A 1 290 ? 21.111 -8.614 -33.795 1.00 38.97 290 LEU A CA 1
ATOM 2129 C C . LEU A 1 290 ? 21.586 -9.869 -34.549 1.00 38.97 290 LEU A C 1
ATOM 2131 O O . LEU A 1 290 ? 22.802 -10.056 -34.665 1.00 38.97 290 LEU A O 1
ATOM 2135 N N . PRO A 1 291 ? 20.703 -10.748 -35.059 1.00 37.16 291 PRO A N 1
ATOM 2136 C CA . PRO A 1 291 ? 21.153 -11.817 -35.933 1.00 37.16 291 PRO A CA 1
ATOM 2137 C C . PRO A 1 291 ? 21.769 -11.165 -37.172 1.00 37.16 291 PRO A C 1
ATOM 2139 O O . PRO A 1 291 ? 21.064 -10.563 -37.984 1.00 37.16 291 PRO A O 1
ATOM 2142 N N . ASN A 1 292 ? 23.097 -11.251 -37.288 1.00 35.16 292 ASN A N 1
ATOM 2143 C CA . ASN A 1 292 ? 23.851 -10.812 -38.456 1.00 35.16 292 ASN A CA 1
ATOM 2144 C C . ASN A 1 292 ? 23.157 -11.338 -39.725 1.00 35.16 292 ASN A C 1
ATOM 2146 O O . ASN A 1 292 ? 23.208 -12.531 -40.015 1.00 35.16 292 ASN A O 1
ATOM 2150 N N . GLY A 1 293 ? 22.506 -10.441 -40.472 1.00 36.97 293 GLY A N 1
ATOM 2151 C CA . GLY A 1 293 ? 22.042 -10.706 -41.835 1.00 36.97 293 GLY A CA 1
ATOM 2152 C C . GLY A 1 293 ? 20.556 -11.009 -42.064 1.00 36.97 293 GLY A C 1
ATOM 2153 O O . GLY A 1 293 ? 20.228 -11.436 -43.168 1.00 36.97 293 GLY A O 1
ATOM 2154 N N . SER A 1 294 ? 19.636 -10.779 -41.121 1.00 32.59 294 SER A N 1
ATOM 2155 C CA . SER A 1 294 ? 18.201 -10.973 -41.422 1.00 32.59 294 SER A CA 1
ATOM 2156 C C . SER A 1 294 ? 17.593 -9.760 -42.137 1.00 32.59 294 SER A C 1
ATOM 2158 O O . SER A 1 294 ? 17.328 -8.722 -41.535 1.00 32.59 294 SER A O 1
ATOM 2160 N N . ILE A 1 295 ? 17.382 -9.902 -43.447 1.00 34.16 295 ILE A N 1
ATOM 2161 C CA . ILE A 1 295 ? 16.637 -8.968 -44.298 1.00 34.16 295 ILE A CA 1
ATOM 2162 C C . ILE A 1 295 ? 15.202 -8.865 -43.766 1.00 34.16 295 ILE A C 1
ATOM 2164 O O . ILE A 1 295 ? 14.473 -9.857 -43.744 1.00 34.16 295 ILE A O 1
ATOM 2168 N N . ILE A 1 296 ? 14.788 -7.662 -43.363 1.00 34.53 296 ILE A N 1
ATOM 2169 C CA . ILE A 1 296 ? 13.397 -7.363 -43.018 1.00 34.53 296 ILE A CA 1
ATOM 2170 C C . ILE A 1 296 ? 12.566 -7.472 -44.301 1.00 34.53 296 ILE A C 1
ATOM 2172 O O . ILE A 1 296 ? 12.599 -6.597 -45.166 1.00 34.53 296 ILE A O 1
ATOM 2176 N N . GLY A 1 297 ? 11.825 -8.572 -44.435 1.00 28.53 297 GLY A N 1
ATOM 2177 C CA . GLY A 1 297 ? 10.704 -8.661 -45.361 1.00 28.53 297 GLY A CA 1
ATOM 2178 C C . GLY A 1 297 ? 9.630 -7.688 -44.893 1.00 28.53 297 GLY A C 1
ATOM 2179 O O . GLY A 1 297 ? 8.895 -7.979 -43.954 1.00 28.53 297 GLY A O 1
ATOM 2180 N N . GLY A 1 298 ? 9.596 -6.504 -45.504 1.00 27.72 298 GLY A N 1
ATOM 2181 C CA . GLY A 1 298 ? 8.648 -5.453 -45.169 1.00 27.72 298 GLY A CA 1
ATOM 2182 C C . GLY A 1 298 ? 7.204 -5.928 -45.311 1.00 27.72 298 GLY A C 1
ATOM 2183 O O . GLY A 1 298 ? 6.786 -6.379 -46.376 1.00 27.72 298 GLY A O 1
ATOM 2184 N N . ILE A 1 299 ? 6.420 -5.762 -44.249 1.00 32.75 299 ILE A N 1
ATOM 2185 C CA . ILE A 1 299 ? 4.968 -5.662 -44.367 1.00 32.75 299 ILE A CA 1
ATOM 2186 C C . ILE A 1 299 ? 4.687 -4.208 -44.757 1.00 32.75 299 ILE A C 1
ATOM 2188 O O . ILE A 1 299 ? 4.445 -3.359 -43.907 1.00 32.75 299 ILE A O 1
ATOM 2192 N N . THR A 1 300 ? 4.772 -3.893 -46.051 1.00 31.02 300 THR A N 1
ATOM 2193 C CA . THR A 1 300 ? 4.235 -2.641 -46.596 1.00 31.02 300 THR A CA 1
ATOM 2194 C C . THR A 1 300 ? 2.931 -2.937 -47.323 1.00 31.02 300 THR A C 1
ATOM 2196 O O . THR A 1 300 ? 2.886 -3.548 -48.391 1.00 31.02 300 THR A O 1
ATOM 2199 N N . GLY A 1 301 ? 1.828 -2.496 -46.724 1.00 28.80 301 GLY A N 1
ATOM 2200 C CA . GLY A 1 301 ? 0.555 -2.382 -47.415 1.00 28.80 301 GLY A CA 1
ATOM 2201 C C . GLY A 1 301 ? 0.602 -1.235 -48.427 1.00 28.80 301 GLY A C 1
ATOM 2202 O O . GLY A 1 301 ? 0.703 -0.079 -48.041 1.00 28.80 301 GLY A O 1
ATOM 2203 N N . GLY A 1 302 ? 0.477 -1.574 -49.713 1.00 26.08 302 GLY A N 1
ATOM 2204 C CA . GLY A 1 302 ? -0.185 -0.753 -50.731 1.00 26.08 302 GLY A CA 1
ATOM 2205 C C . GLY A 1 302 ? 0.592 0.400 -51.382 1.00 26.08 302 GLY A C 1
ATOM 2206 O O . GLY A 1 302 ? 0.465 1.542 -50.968 1.00 26.08 302 GLY A O 1
ATOM 2207 N N . ALA A 1 303 ? 1.205 0.134 -52.541 1.00 27.12 303 ALA A N 1
ATOM 2208 C CA . ALA A 1 303 ? 1.121 1.005 -53.723 1.00 27.12 303 ALA A CA 1
ATOM 2209 C C . ALA A 1 303 ? 1.484 0.205 -54.989 1.00 27.12 303 ALA A C 1
ATOM 2211 O O . ALA A 1 303 ? 2.527 -0.438 -55.064 1.00 27.12 303 ALA A O 1
ATOM 2212 N N . LYS A 1 304 ? 0.596 0.217 -55.990 1.00 32.56 304 LYS A N 1
ATOM 2213 C CA . LYS A 1 304 ? 0.809 -0.398 -57.310 1.00 32.56 304 LYS A CA 1
ATOM 2214 C C . LYS A 1 304 ? 1.968 0.291 -58.043 1.00 32.56 304 LYS A C 1
ATOM 2216 O O . LYS A 1 304 ? 1.955 1.510 -58.129 1.00 32.56 304 LYS A O 1
ATOM 2221 N N . THR A 1 305 ? 2.861 -0.476 -58.674 1.00 29.28 305 THR A N 1
ATOM 2222 C CA . THR A 1 305 ? 3.243 -0.368 -60.105 1.00 29.28 305 THR A CA 1
ATOM 2223 C C . THR A 1 305 ? 4.303 -1.421 -60.492 1.00 29.28 305 THR A C 1
ATOM 2225 O O . THR A 1 305 ? 5.301 -1.588 -59.812 1.00 29.28 305 THR A O 1
ATOM 2228 N N . GLY A 1 306 ? 4.063 -2.123 -61.608 1.00 26.89 306 GLY A N 1
ATOM 2229 C CA . GLY A 1 306 ? 5.060 -2.430 -62.649 1.00 26.89 306 GLY A CA 1
ATOM 2230 C C . GLY A 1 306 ? 6.235 -3.401 -62.408 1.00 26.89 306 GLY A C 1
ATOM 2231 O O . GLY A 1 306 ? 7.305 -2.981 -62.005 1.00 26.89 306 GLY A O 1
ATOM 2232 N N . SER A 1 307 ? 6.081 -4.615 -62.957 1.00 27.17 307 SER A N 1
ATOM 2233 C CA . SER A 1 307 ? 7.056 -5.342 -63.809 1.00 27.17 307 SER A CA 1
ATOM 2234 C C . SER A 1 307 ? 8.142 -6.283 -63.223 1.00 27.17 307 SER A C 1
ATOM 2236 O O . SER A 1 307 ? 9.194 -5.870 -62.760 1.00 27.17 307 SER A O 1
ATOM 2238 N N . THR A 1 308 ? 7.896 -7.579 -63.487 1.00 28.23 308 THR A N 1
ATOM 2239 C CA . THR A 1 308 ? 8.769 -8.653 -64.039 1.00 28.23 308 THR A CA 1
ATOM 2240 C C . THR A 1 308 ? 9.994 -9.231 -63.300 1.00 28.23 308 THR A C 1
ATOM 2242 O O . THR A 1 308 ? 11.047 -8.616 -63.236 1.00 28.23 308 THR A O 1
ATOM 2245 N N . ALA A 1 309 ? 9.859 -10.551 -63.065 1.00 26.52 309 ALA A N 1
ATOM 2246 C CA . ALA A 1 309 ? 10.810 -11.658 -63.287 1.00 26.52 309 ALA A CA 1
ATOM 2247 C C . ALA A 1 309 ? 11.852 -12.027 -62.205 1.00 26.52 309 ALA A C 1
ATOM 2249 O O . ALA A 1 309 ? 12.745 -11.258 -61.881 1.00 26.52 309 ALA A O 1
ATOM 2250 N N . GLY A 1 310 ? 11.793 -13.297 -61.767 1.00 27.78 310 GLY A N 1
ATOM 2251 C CA . GLY A 1 310 ? 12.874 -14.016 -61.071 1.00 27.78 310 GLY A CA 1
ATOM 2252 C C . GLY A 1 310 ? 12.363 -15.003 -60.014 1.00 27.78 310 GLY A C 1
ATOM 2253 O O . GLY A 1 310 ? 11.896 -14.587 -58.964 1.00 27.78 310 GLY A O 1
ATOM 2254 N N . GLY A 1 311 ? 12.395 -16.307 -60.307 1.00 26.00 311 GLY A N 1
ATOM 2255 C CA . GLY A 1 311 ? 11.773 -17.364 -59.503 1.00 26.00 311 GLY A CA 1
ATOM 2256 C C . GLY A 1 311 ? 12.613 -17.962 -58.360 1.00 26.00 311 GLY A C 1
ATOM 2257 O O . GLY A 1 311 ? 13.829 -18.042 -58.445 1.00 26.00 311 GLY A O 1
ATOM 2258 N N . ILE A 1 312 ? 11.867 -18.427 -57.348 1.00 27.52 312 ILE A N 1
ATOM 2259 C CA . ILE A 1 312 ? 11.957 -19.651 -56.515 1.00 27.52 312 ILE A CA 1
ATOM 2260 C C . ILE A 1 312 ? 13.289 -20.122 -55.881 1.00 27.52 312 ILE A C 1
ATOM 2262 O O . ILE A 1 312 ? 14.232 -20.468 -56.579 1.00 27.52 312 ILE A O 1
ATOM 2266 N N . ALA A 1 313 ? 13.258 -20.350 -54.551 1.00 27.78 313 ALA A N 1
ATOM 2267 C CA . ALA A 1 313 ? 13.487 -21.673 -53.929 1.00 27.78 313 ALA A CA 1
ATOM 2268 C C . ALA A 1 313 ? 13.167 -21.714 -52.405 1.00 27.78 313 ALA A C 1
ATOM 2270 O O . ALA A 1 313 ? 13.918 -21.173 -51.604 1.00 27.78 313 ALA A O 1
ATOM 2271 N N . GLY A 1 314 ? 12.095 -22.452 -52.055 1.00 24.88 314 GLY A N 1
ATOM 2272 C CA . GLY A 1 314 ? 11.885 -23.263 -50.829 1.00 24.88 314 GLY A CA 1
ATOM 2273 C C . GLY A 1 314 ? 11.557 -22.572 -49.489 1.00 24.88 314 GLY A C 1
ATOM 2274 O O . GLY A 1 314 ? 12.109 -21.536 -49.172 1.00 24.88 314 GLY A O 1
ATOM 2275 N N . SER A 1 315 ? 10.727 -23.098 -48.581 1.00 29.12 315 SER A N 1
ATOM 2276 C CA . SER A 1 315 ? 9.723 -24.170 -48.596 1.00 29.12 315 SER A CA 1
ATOM 2277 C C . SER A 1 315 ? 8.889 -24.068 -47.300 1.00 29.12 315 SER A C 1
ATOM 2279 O O . SER A 1 315 ? 9.449 -24.109 -46.216 1.00 29.12 315 SER A O 1
ATOM 2281 N N . ILE A 1 316 ? 7.561 -24.016 -47.466 1.00 24.30 316 ILE A N 1
ATOM 2282 C CA . ILE A 1 316 ? 6.516 -24.774 -46.742 1.00 24.30 316 ILE A CA 1
ATOM 2283 C C . ILE A 1 316 ? 6.306 -24.530 -45.231 1.00 24.30 316 ILE A C 1
ATOM 2285 O O . ILE A 1 316 ? 7.041 -25.054 -44.404 1.00 24.30 316 ILE A O 1
ATOM 2289 N N . ILE A 1 317 ? 5.130 -23.974 -44.892 1.00 28.94 317 ILE A N 1
ATOM 2290 C CA . ILE A 1 317 ? 4.217 -24.579 -43.900 1.00 28.94 317 ILE A CA 1
ATOM 2291 C C . ILE A 1 317 ? 2.809 -24.657 -44.527 1.00 28.94 317 ILE A C 1
ATOM 2293 O O . ILE A 1 317 ? 2.238 -23.650 -44.941 1.00 28.94 317 ILE A O 1
ATOM 2297 N N . ALA A 1 318 ? 2.299 -25.886 -44.650 1.00 26.97 318 ALA A N 1
ATOM 2298 C CA . ALA A 1 318 ? 0.919 -26.241 -45.000 1.00 26.97 318 ALA A CA 1
ATOM 2299 C C . ALA A 1 318 ? -0.058 -25.653 -43.957 1.00 26.97 318 ALA A C 1
ATOM 2301 O O . ALA A 1 318 ? 0.275 -25.582 -42.784 1.00 26.97 318 ALA A O 1
ATOM 2302 N N . GLY A 1 319 ? -1.258 -25.168 -44.267 1.00 23.77 319 GLY A N 1
ATOM 2303 C CA . GLY A 1 319 ? -2.279 -25.750 -45.127 1.00 23.77 319 GLY A CA 1
ATOM 2304 C C . GLY A 1 319 ? -3.442 -26.211 -44.240 1.00 23.77 319 GLY A C 1
ATOM 2305 O O . GLY A 1 319 ? -3.378 -27.285 -43.658 1.00 23.77 319 GLY A O 1
ATOM 2306 N N . ALA A 1 320 ? -4.501 -25.404 -44.148 1.00 28.08 320 ALA A N 1
ATOM 2307 C CA . ALA A 1 320 ? -5.833 -25.856 -43.751 1.00 28.08 320 ALA A CA 1
ATOM 2308 C C . ALA A 1 320 ? -6.874 -24.975 -44.455 1.00 28.08 320 ALA A C 1
ATOM 2310 O O . ALA A 1 320 ? -7.127 -23.833 -44.085 1.00 28.08 320 ALA A O 1
ATOM 2311 N N . THR A 1 321 ? -7.410 -25.521 -45.540 1.00 27.97 321 THR A N 1
ATOM 2312 C CA . THR A 1 321 ? -8.523 -25.000 -46.333 1.00 27.97 321 THR A CA 1
ATOM 2313 C C . THR A 1 321 ? -9.846 -25.546 -45.811 1.00 27.97 321 THR A C 1
ATOM 2315 O O . THR A 1 321 ? -9.950 -26.741 -45.541 1.00 27.97 321 THR A O 1
ATOM 2318 N N . GLY A 1 322 ? -10.875 -24.706 -45.804 1.00 26.53 322 GLY A N 1
ATOM 2319 C CA . GLY A 1 322 ? -12.279 -25.105 -45.708 1.00 26.53 322 GLY A CA 1
ATOM 2320 C C . GLY A 1 322 ? -13.086 -23.944 -45.143 1.00 26.53 322 GLY A C 1
ATOM 2321 O O . GLY A 1 322 ? -12.747 -23.431 -44.091 1.00 26.53 322 GLY A O 1
ATOM 2322 N N . GLY A 1 323 ? -14.125 -23.411 -45.758 1.00 25.09 323 GLY A N 1
ATOM 2323 C CA . GLY A 1 323 ? -14.809 -23.639 -47.021 1.00 25.09 323 GLY A CA 1
ATOM 2324 C C . GLY A 1 323 ? -16.013 -22.694 -46.949 1.00 25.09 323 GLY A C 1
ATOM 2325 O O . GLY A 1 323 ? -16.684 -22.655 -45.922 1.00 25.09 323 GLY A O 1
ATOM 2326 N N . LEU A 1 324 ? -16.232 -21.867 -47.973 1.00 28.44 324 LEU A N 1
ATOM 2327 C CA . LEU A 1 324 ? -17.478 -21.099 -48.110 1.00 28.44 324 LEU A CA 1
ATOM 2328 C C . LEU A 1 324 ? -18.641 -22.079 -48.348 1.00 28.44 324 LEU A C 1
ATOM 2330 O O . LEU A 1 324 ? -18.408 -23.166 -48.889 1.00 28.44 324 LEU A O 1
ATOM 2334 N N . PRO A 1 325 ? -19.878 -21.704 -47.983 1.00 36.81 325 PRO A N 1
ATOM 2335 C CA . PRO A 1 325 ? -20.724 -21.154 -49.041 1.00 36.81 325 PRO A CA 1
ATOM 2336 C C . PRO A 1 325 ? -21.702 -20.034 -48.618 1.00 36.81 325 PRO A C 1
ATOM 2338 O O . PRO A 1 325 ? -22.080 -19.891 -47.460 1.00 36.81 325 PRO A O 1
ATOM 2341 N N . ASP A 1 326 ? -22.100 -19.300 -49.659 1.00 28.58 326 ASP A N 1
ATOM 2342 C CA . ASP A 1 326 ? -23.385 -18.631 -49.905 1.00 28.58 326 ASP A CA 1
ATOM 2343 C C . ASP A 1 326 ? -23.770 -17.325 -49.182 1.00 28.58 326 ASP A C 1
ATOM 2345 O O . ASP A 1 326 ? -24.264 -17.291 -48.058 1.00 28.58 326 ASP A O 1
ATOM 2349 N N . SER A 1 327 ? -23.685 -16.235 -49.957 1.00 31.61 327 SER A N 1
ATOM 2350 C CA . SER A 1 327 ? -24.587 -15.075 -49.871 1.00 31.61 327 SER A CA 1
ATOM 2351 C C . SER A 1 327 ? -25.927 -15.384 -50.560 1.00 31.61 327 SER A C 1
ATOM 2353 O O . SER A 1 327 ? -25.967 -16.190 -51.492 1.00 31.61 327 SER A O 1
ATOM 2355 N N . PRO A 1 328 ? -27.004 -14.650 -50.225 1.00 36.12 328 PRO A N 1
ATOM 2356 C CA . PRO A 1 328 ? -27.562 -13.746 -51.245 1.00 36.12 328 PRO A CA 1
ATOM 2357 C C . PRO A 1 328 ? -27.971 -12.360 -50.690 1.00 36.12 328 PRO A C 1
ATOM 2359 O O . PRO A 1 328 ? -28.433 -12.263 -49.561 1.00 36.12 328 PRO A O 1
ATOM 2362 N N . VAL A 1 329 ? -27.602 -11.268 -51.387 1.00 26.38 329 VAL A N 1
ATOM 2363 C CA . VAL A 1 329 ? -28.453 -10.349 -52.209 1.00 26.38 329 VAL A CA 1
ATOM 2364 C C . VAL A 1 329 ? -29.399 -9.484 -51.340 1.00 26.38 329 VAL A C 1
ATOM 2366 O O . VAL A 1 329 ? -30.076 -10.007 -50.469 1.00 26.38 329 VAL A O 1
ATOM 2369 N N . ILE A 1 330 ? -29.418 -8.145 -51.445 1.00 26.56 330 ILE A N 1
ATOM 2370 C CA . ILE A 1 330 ? -30.302 -7.333 -52.319 1.00 26.56 330 ILE A CA 1
ATOM 2371 C C . ILE A 1 330 ? -29.912 -5.834 -52.167 1.00 26.56 330 ILE A C 1
ATOM 2373 O O . ILE A 1 330 ? -29.765 -5.378 -51.040 1.00 26.56 330 ILE A O 1
ATOM 2377 N N . GLU A 1 331 ? -29.783 -5.143 -53.317 1.00 24.95 331 GLU A N 1
ATOM 2378 C CA . GLU A 1 331 ? -30.023 -3.709 -53.665 1.00 24.95 331 GLU A CA 1
ATOM 2379 C C . GLU A 1 331 ? -29.507 -2.566 -52.758 1.00 24.95 331 GLU A C 1
ATOM 2381 O O . GLU A 1 331 ? -29.566 -2.617 -51.544 1.00 24.95 331 GLU A O 1
ATOM 2386 N N . GLY A 1 332 ? -29.043 -1.417 -53.252 1.00 25.86 332 GLY A N 1
ATOM 2387 C CA . GLY A 1 332 ? -29.012 -0.828 -54.587 1.00 25.86 332 GLY A CA 1
ATOM 2388 C C . GLY A 1 332 ? -28.556 0.641 -54.466 1.00 25.86 332 GLY A C 1
ATOM 2389 O O . GLY A 1 332 ? -28.731 1.239 -53.414 1.00 25.86 332 GLY A O 1
ATOM 2390 N N . ALA A 1 333 ? -27.920 1.149 -55.532 1.00 26.72 333 ALA A N 1
ATOM 2391 C CA . ALA A 1 333 ? -27.969 2.516 -56.095 1.00 26.72 333 ALA A CA 1
ATOM 2392 C C . ALA A 1 333 ? -28.129 3.743 -55.150 1.00 26.72 333 ALA A C 1
ATOM 2394 O O . ALA A 1 333 ? -29.002 3.777 -54.304 1.00 26.72 333 ALA A O 1
ATOM 2395 N N . THR A 1 334 ? -27.467 4.897 -55.282 1.00 28.55 334 THR A N 1
ATOM 2396 C CA . THR A 1 334 ? -26.706 5.557 -56.358 1.00 28.55 334 THR A CA 1
ATOM 2397 C C . THR A 1 334 ? -26.295 6.940 -55.829 1.00 28.55 334 THR A C 1
ATOM 2399 O O . THR A 1 334 ? -27.125 7.607 -55.226 1.00 28.55 334 THR A O 1
ATOM 2402 N N . GLY A 1 335 ? -25.097 7.405 -56.199 1.00 24.98 335 GLY A N 1
ATOM 2403 C CA . GLY A 1 335 ? -24.886 8.764 -56.722 1.00 24.98 335 GLY A CA 1
ATOM 2404 C C . GLY A 1 335 ? -24.758 9.950 -55.753 1.00 24.98 335 GLY A C 1
ATOM 2405 O O . GLY A 1 335 ? -25.644 10.230 -54.960 1.00 24.98 335 GLY A O 1
ATOM 2406 N N . GLY A 1 336 ? -23.703 10.744 -55.977 1.00 27.16 336 GLY A N 1
ATOM 2407 C CA . GLY A 1 336 ? -23.809 12.207 -55.906 1.00 27.16 336 GLY A CA 1
ATOM 2408 C C . GLY A 1 336 ? -22.991 12.927 -54.831 1.00 27.16 336 GLY A C 1
ATOM 2409 O O . GLY A 1 336 ? -23.537 13.362 -53.829 1.00 27.16 336 GLY A O 1
ATOM 2410 N N . LEU A 1 337 ? -21.703 13.152 -55.103 1.00 27.84 337 LEU A N 1
ATOM 2411 C CA . LEU A 1 337 ? -21.062 14.460 -54.854 1.00 27.84 337 LEU A CA 1
ATOM 2412 C C . LEU A 1 337 ? -21.679 15.489 -55.840 1.00 27.84 337 LEU A C 1
ATOM 2414 O O . LEU A 1 337 ? -22.157 15.028 -56.886 1.00 27.84 337 LEU A O 1
ATOM 2418 N N . PRO A 1 338 ? -21.651 16.825 -55.610 1.00 40.16 338 PRO A N 1
ATOM 2419 C CA . PRO A 1 338 ? -20.479 17.548 -55.100 1.00 40.16 338 PRO A CA 1
ATOM 2420 C C . PRO A 1 338 ? -20.744 18.826 -54.253 1.00 40.16 338 PRO A C 1
ATOM 2422 O O . PRO A 1 338 ? -21.874 19.181 -53.941 1.00 40.16 338 PRO A O 1
ATOM 2425 N N . ASP A 1 339 ? -19.625 19.498 -53.961 1.00 29.41 339 ASP A N 1
ATOM 2426 C CA . ASP A 1 339 ? -19.423 20.928 -53.671 1.00 29.41 339 ASP A CA 1
ATOM 2427 C C . ASP A 1 339 ? -19.542 21.456 -52.226 1.00 29.41 339 ASP A C 1
ATOM 2429 O O . ASP A 1 339 ? -20.576 21.403 -51.567 1.00 29.41 339 ASP A O 1
ATOM 2433 N N . GLY A 1 340 ? -18.414 22.020 -51.758 1.00 24.92 340 GLY A N 1
ATOM 2434 C CA . GLY A 1 340 ? -18.304 22.872 -50.567 1.00 24.92 340 GLY A CA 1
ATOM 2435 C C . GLY A 1 340 ? -18.936 24.264 -50.771 1.00 24.92 340 GLY A C 1
ATOM 2436 O O . GLY A 1 340 ? -19.632 24.473 -51.763 1.00 24.92 340 GLY A O 1
ATOM 2437 N N . PRO A 1 341 ? -18.697 25.247 -49.875 1.00 32.81 341 PRO A N 1
ATOM 2438 C CA . PRO A 1 341 ? -17.342 25.729 -49.615 1.00 32.81 341 PRO A CA 1
ATOM 2439 C C . PRO A 1 341 ? -17.017 26.078 -48.146 1.00 32.81 341 PRO A C 1
ATOM 2441 O O . PRO A 1 341 ? -17.846 26.079 -47.242 1.00 32.81 341 PRO A O 1
ATOM 2444 N N . VAL A 1 342 ? -15.732 26.384 -47.985 1.00 27.45 342 VAL A N 1
ATOM 2445 C CA . VAL A 1 342 ? -14.999 26.976 -46.862 1.00 27.45 342 VAL A CA 1
ATOM 2446 C C . VAL A 1 342 ? -15.661 28.238 -46.292 1.00 27.45 342 VAL A C 1
ATOM 2448 O O . VAL A 1 342 ? -16.014 29.130 -47.058 1.00 27.45 342 VAL A O 1
ATOM 2451 N N . LEU A 1 343 ? -15.673 28.371 -44.959 1.00 29.12 343 LEU A N 1
ATOM 2452 C CA . LEU A 1 343 ? -15.559 29.664 -44.272 1.00 29.12 343 LEU A CA 1
ATOM 2453 C C . LEU A 1 343 ? -14.623 29.551 -43.059 1.00 29.12 343 LEU A C 1
ATOM 2455 O O . LEU A 1 343 ? -14.810 28.723 -42.169 1.00 29.12 343 LEU A O 1
ATOM 2459 N N . GLU A 1 344 ? -13.598 30.401 -43.088 1.00 24.20 344 GLU A N 1
ATOM 2460 C CA . GLU A 1 344 ? -12.693 30.759 -41.999 1.00 24.20 344 GLU A CA 1
ATOM 2461 C C . GLU A 1 344 ? -13.435 31.424 -40.828 1.00 24.20 344 GLU A C 1
ATOM 2463 O O . GLU A 1 344 ? -14.497 32.017 -41.011 1.00 24.20 344 GLU A O 1
ATOM 2468 N N . GLY A 1 345 ? -12.780 31.473 -39.663 1.00 23.06 345 GLY A N 1
ATOM 2469 C CA . GLY A 1 345 ? -12.880 32.668 -38.823 1.00 23.06 345 GLY A CA 1
ATOM 2470 C C . GLY A 1 345 ? -13.145 32.447 -37.339 1.00 23.06 345 GLY A C 1
ATOM 2471 O O . GLY A 1 345 ? -14.283 32.418 -36.900 1.00 23.06 345 GLY A O 1
ATOM 2472 N N . ALA A 1 346 ? -12.045 32.454 -36.588 1.00 24.98 346 ALA A N 1
ATOM 2473 C CA . ALA A 1 346 ? -11.816 33.388 -35.486 1.00 24.98 346 ALA A CA 1
ATOM 2474 C C . ALA A 1 346 ? -12.659 33.305 -34.186 1.00 24.98 346 ALA A C 1
ATOM 2476 O O . ALA A 1 346 ? -13.843 33.606 -34.125 1.00 24.98 346 ALA A O 1
ATOM 2477 N N . THR A 1 347 ? -11.891 33.132 -33.102 1.00 26.06 347 THR A N 1
ATOM 2478 C CA . THR A 1 347 ? -11.898 33.948 -31.872 1.00 26.06 347 THR A CA 1
ATOM 2479 C C . THR A 1 347 ? -13.075 33.868 -30.897 1.00 26.06 347 THR A C 1
ATOM 2481 O O . THR A 1 347 ? -14.151 34.394 -31.141 1.00 26.06 347 THR A O 1
ATOM 2484 N N . GLY A 1 348 ? -12.721 33.478 -29.669 1.00 22.91 348 GLY A N 1
ATOM 2485 C CA . GLY A 1 348 ? -12.997 34.317 -28.505 1.00 22.91 348 GLY A CA 1
ATOM 2486 C C . GLY A 1 348 ? -14.106 33.838 -27.574 1.00 22.91 348 GLY A C 1
ATOM 2487 O O . GLY A 1 348 ? -15.217 33.549 -27.993 1.00 22.91 348 GLY A O 1
ATOM 2488 N N . GLY A 1 349 ? -13.798 33.883 -26.277 1.00 24.28 349 GLY A N 1
ATOM 2489 C CA . GLY A 1 349 ? -14.797 34.147 -25.246 1.00 24.28 349 GLY A CA 1
ATOM 2490 C C . GLY A 1 349 ? -15.159 32.965 -24.356 1.00 24.28 349 GLY A C 1
ATOM 2491 O O . GLY A 1 349 ? -16.149 32.282 -24.583 1.00 24.28 349 GLY A O 1
ATOM 2492 N N . LEU A 1 350 ? -14.426 32.831 -23.246 1.00 28.45 350 LEU A N 1
ATOM 2493 C CA . LEU A 1 350 ? -15.060 32.528 -21.958 1.00 28.45 350 LEU A CA 1
ATOM 2494 C C . LEU A 1 350 ? -16.139 33.595 -21.697 1.00 28.45 350 LEU A C 1
ATOM 2496 O O . LEU A 1 350 ? -15.909 34.768 -22.013 1.00 28.45 350 LEU A O 1
ATOM 2500 N N . PRO A 1 351 ? -17.285 33.234 -21.100 1.00 32.72 351 PRO A N 1
ATOM 2501 C CA . PRO A 1 351 ? -17.374 33.461 -19.657 1.00 32.72 351 PRO A CA 1
ATOM 2502 C C . PRO A 1 351 ? -18.278 32.473 -18.900 1.00 32.72 351 PRO A C 1
ATOM 2504 O O . PRO A 1 351 ? -19.163 31.838 -19.460 1.00 32.72 351 PRO A O 1
ATOM 2507 N N . GLY A 1 352 ? -18.128 32.492 -17.574 1.00 23.41 352 GLY A N 1
ATOM 2508 C CA . GLY A 1 352 ? -19.269 32.353 -16.669 1.00 23.41 352 GLY A CA 1
ATOM 2509 C C . GLY A 1 352 ? -19.444 30.975 -16.050 1.00 23.41 352 GLY A C 1
ATOM 2510 O O . GLY A 1 352 ? -19.915 30.041 -16.686 1.00 23.41 352 GLY A O 1
ATOM 2511 N N . GLY A 1 353 ? -19.099 30.884 -14.766 1.00 24.72 353 GLY A N 1
ATOM 2512 C CA . GLY A 1 353 ? -19.365 29.716 -13.944 1.00 24.72 353 GLY A CA 1
ATOM 2513 C C . GLY A 1 353 ? -20.853 29.429 -13.746 1.00 24.72 353 GLY A C 1
ATOM 2514 O O . GLY A 1 353 ? -21.709 30.307 -13.841 1.00 24.72 353 GLY A O 1
ATOM 2515 N N . ALA A 1 354 ? -21.128 28.183 -13.378 1.00 26.53 354 ALA A N 1
ATOM 2516 C CA . ALA A 1 354 ? -22.359 27.795 -12.720 1.00 26.53 354 ALA A CA 1
ATOM 2517 C C . ALA A 1 354 ? -22.026 26.791 -11.615 1.00 26.53 354 ALA A C 1
ATOM 2519 O O . ALA A 1 354 ? -21.451 25.732 -11.856 1.00 26.53 354 ALA A O 1
ATOM 2520 N N . ALA A 1 355 ? -22.392 27.168 -10.395 1.00 26.48 355 ALA A N 1
ATOM 2521 C CA . ALA A 1 355 ? -22.533 26.272 -9.267 1.00 26.48 355 ALA A CA 1
ATOM 2522 C C . ALA A 1 355 ? -23.668 25.271 -9.539 1.00 26.48 355 ALA A C 1
ATOM 2524 O O . ALA A 1 355 ? -24.767 25.677 -9.914 1.00 26.48 355 ALA A O 1
ATOM 2525 N N . LEU A 1 356 ? -23.422 23.986 -9.290 1.00 27.08 356 LEU A N 1
ATOM 2526 C CA . LEU A 1 356 ? -24.433 22.931 -9.156 1.00 27.08 356 LEU A CA 1
ATOM 2527 C C . LEU A 1 356 ? -23.955 22.061 -7.982 1.00 27.08 356 LEU A C 1
ATOM 2529 O O . LEU A 1 356 ? -22.958 21.364 -8.101 1.00 27.08 356 LEU A O 1
ATOM 2533 N N . LYS A 1 357 ? -24.390 22.335 -6.749 1.00 25.70 357 LYS A N 1
ATOM 2534 C CA . LYS A 1 357 ? -25.574 21.749 -6.098 1.00 25.70 357 LYS A CA 1
ATOM 2535 C C . LYS A 1 357 ? -25.577 20.219 -6.213 1.00 25.70 357 LYS A C 1
ATOM 2537 O O . LYS A 1 357 ? -26.016 19.672 -7.219 1.00 25.70 357 LYS A O 1
ATOM 2542 N N . GLU A 1 358 ? -25.091 19.562 -5.162 1.00 24.38 358 GLU A N 1
ATOM 2543 C CA . GLU A 1 358 ? -25.241 18.121 -4.964 1.00 24.38 358 GLU A CA 1
ATOM 2544 C C . GLU A 1 358 ? -26.717 17.703 -4.936 1.00 24.38 358 GLU A C 1
ATOM 2546 O O . GLU A 1 358 ? -27.556 18.416 -4.367 1.00 24.38 358 GLU A O 1
ATOM 2551 N N . PRO A 1 359 ? -27.025 16.498 -5.434 1.00 26.75 359 PRO A N 1
ATOM 2552 C CA . PRO A 1 359 ? -28.096 15.689 -4.901 1.00 26.75 359 PRO A CA 1
ATOM 2553 C C . PRO A 1 359 ? -27.529 14.492 -4.125 1.00 26.75 359 PRO A C 1
ATOM 2555 O O . PRO A 1 359 ? -26.718 13.712 -4.618 1.00 26.75 359 PRO A O 1
ATOM 2558 N N . ALA A 1 360 ? -28.035 14.339 -2.906 1.00 25.56 360 ALA A N 1
ATOM 2559 C CA . ALA A 1 360 ? -27.960 13.118 -2.130 1.00 25.56 360 ALA A CA 1
ATOM 2560 C C . ALA A 1 360 ? -28.643 11.950 -2.867 1.00 25.56 360 ALA A C 1
ATOM 2562 O O . ALA A 1 360 ? -29.743 12.114 -3.399 1.00 25.56 360 ALA A O 1
ATOM 2563 N N . GLY A 1 361 ? -28.042 10.759 -2.798 1.00 24.31 361 GLY A N 1
ATOM 2564 C CA . GLY A 1 361 ? -28.742 9.489 -3.004 1.00 24.31 361 GLY A CA 1
ATOM 2565 C C . GLY A 1 361 ? -28.037 8.480 -3.914 1.00 24.31 361 GLY A C 1
ATOM 2566 O O . GLY A 1 361 ? -27.851 8.734 -5.096 1.00 24.31 361 GLY A O 1
ATOM 2567 N N . ALA A 1 362 ? -27.799 7.296 -3.339 1.00 24.61 362 ALA A N 1
ATOM 2568 C CA . ALA A 1 362 ? -27.471 6.004 -3.956 1.00 24.61 362 ALA A CA 1
ATOM 2569 C C . ALA A 1 362 ? -26.003 5.740 -4.365 1.00 24.61 362 ALA A C 1
ATOM 2571 O O . ALA A 1 362 ? -25.518 6.159 -5.411 1.00 24.61 362 ALA A O 1
ATOM 2572 N N . LEU A 1 363 ? -25.341 4.930 -3.528 1.00 27.61 363 LEU A N 1
ATOM 2573 C CA . LEU A 1 363 ? -24.179 4.100 -3.861 1.00 27.61 363 LEU A CA 1
ATOM 2574 C C . LEU A 1 363 ? -24.491 3.171 -5.051 1.00 27.61 363 LEU A C 1
ATOM 2576 O O . LEU A 1 363 ? -25.539 2.520 -5.024 1.00 27.61 363 LEU A O 1
ATOM 2580 N N . PRO A 1 364 ? -23.572 3.002 -6.018 1.00 26.89 364 PRO A N 1
ATOM 2581 C CA . PRO A 1 364 ? -23.488 1.792 -6.815 1.00 26.89 364 PRO A CA 1
ATOM 2582 C C . PRO A 1 364 ? -22.376 0.863 -6.309 1.00 26.89 364 PRO A C 1
ATOM 2584 O O . PRO A 1 364 ? -21.324 1.295 -5.837 1.00 26.89 364 PRO A O 1
ATOM 2587 N N . ASP A 1 365 ? -22.673 -0.425 -6.435 1.00 27.22 365 ASP A N 1
ATOM 2588 C CA . ASP A 1 365 ? -21.856 -1.584 -6.100 1.00 27.22 365 ASP A CA 1
ATOM 2589 C C . ASP A 1 365 ? -20.421 -1.559 -6.647 1.00 27.22 365 ASP A C 1
ATOM 2591 O O . ASP A 1 365 ? -20.094 -0.942 -7.663 1.00 27.22 365 ASP A O 1
ATOM 2595 N N . SER A 1 366 ? -19.588 -2.334 -5.956 1.00 37.09 366 SER A N 1
ATOM 2596 C CA . SER A 1 366 ? -18.226 -2.740 -6.289 1.00 37.09 366 SER A CA 1
ATOM 2597 C C . SER A 1 366 ? -18.039 -3.100 -7.769 1.00 37.09 366 SER A C 1
ATOM 2599 O O . SER A 1 366 ? -18.260 -4.225 -8.214 1.00 37.09 366 SER A O 1
ATOM 2601 N N . GLY A 1 367 ? -17.532 -2.135 -8.533 1.00 27.12 367 GLY A N 1
ATOM 2602 C CA . GLY A 1 367 ? -17.135 -2.317 -9.920 1.00 27.12 367 GLY A CA 1
ATOM 2603 C C . GLY A 1 367 ? -15.952 -1.424 -10.261 1.00 27.12 367 GLY A C 1
ATOM 2604 O O . GLY A 1 367 ? -16.124 -0.237 -10.494 1.00 27.12 367 GLY A O 1
ATOM 2605 N N . ASN A 1 368 ? -14.761 -2.026 -10.275 1.00 31.94 368 ASN A N 1
ATOM 2606 C CA . ASN A 1 368 ? -13.588 -1.646 -11.067 1.00 31.94 368 ASN A CA 1
ATOM 2607 C C . ASN A 1 368 ? -13.371 -0.126 -11.266 1.00 31.94 368 ASN A C 1
ATOM 2609 O O . ASN A 1 368 ? -13.772 0.443 -12.281 1.00 31.94 368 ASN A O 1
ATOM 2613 N N . LEU A 1 369 ? -12.690 0.525 -10.315 1.00 31.80 369 LEU A N 1
ATOM 2614 C CA . LEU A 1 369 ? -12.153 1.870 -10.530 1.00 31.80 369 LEU A CA 1
ATOM 2615 C C . LEU A 1 369 ? -11.136 1.828 -11.680 1.00 31.80 369 LEU A C 1
ATOM 2617 O O . LEU A 1 369 ? -10.057 1.251 -11.562 1.00 31.80 369 LEU A O 1
ATOM 2621 N N . ASP A 1 370 ? -11.492 2.447 -12.802 1.00 33.03 370 ASP A N 1
ATOM 2622 C CA . ASP A 1 370 ? -10.59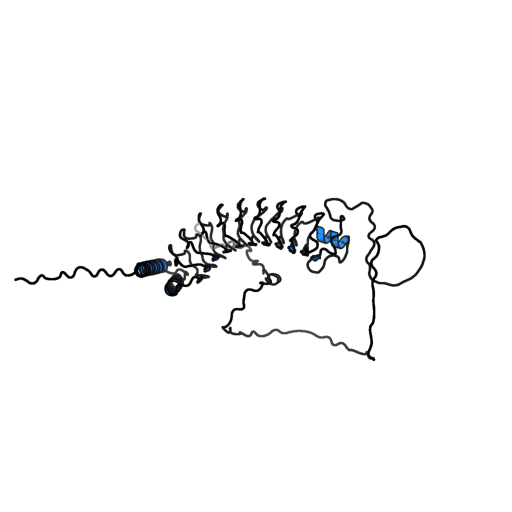5 2.677 -13.931 1.00 33.03 370 ASP A CA 1
ATOM 2623 C C . ASP A 1 370 ? -9.587 3.781 -13.570 1.00 33.03 370 ASP A C 1
ATOM 2625 O O . ASP A 1 370 ? -9.833 4.977 -13.746 1.00 33.03 370 ASP A O 1
ATOM 2629 N N . LEU A 1 371 ? -8.440 3.366 -13.030 1.00 39.50 371 LEU A N 1
ATOM 2630 C CA . LEU A 1 371 ? -7.347 4.253 -12.623 1.00 39.50 371 LEU A CA 1
ATOM 2631 C C . LEU A 1 371 ? -6.608 4.902 -13.811 1.00 39.50 371 LEU A C 1
ATOM 2633 O O . LEU A 1 371 ? -5.750 5.753 -13.589 1.00 39.50 371 LEU A O 1
ATOM 2637 N N . SER A 1 372 ? -6.968 4.597 -15.067 1.00 30.84 372 SER A N 1
ATOM 2638 C CA . SER A 1 372 ? -6.379 5.254 -16.250 1.00 30.84 372 SER A CA 1
ATOM 2639 C C . SER A 1 372 ? -6.767 6.735 -16.405 1.00 30.84 372 SER A C 1
ATOM 2641 O O . SER A 1 372 ? -6.233 7.427 -17.272 1.00 30.84 372 SER A O 1
ATOM 2643 N N . LYS A 1 373 ? -7.677 7.242 -15.560 1.00 30.53 373 LYS A N 1
ATOM 2644 C CA . LYS A 1 373 ? -8.169 8.631 -15.582 1.00 30.53 373 LYS A CA 1
ATOM 2645 C C . LYS A 1 373 ? -7.723 9.485 -14.394 1.00 30.53 373 LYS A C 1
ATOM 2647 O O . LYS A 1 373 ? -8.077 10.663 -14.340 1.00 30.53 373 LYS A O 1
ATOM 2652 N N . VAL A 1 374 ? -6.935 8.945 -13.463 1.00 31.33 374 VAL A N 1
ATOM 2653 C CA . VAL A 1 374 ? -6.369 9.748 -12.370 1.00 31.33 374 VAL A CA 1
ATOM 2654 C C . VAL A 1 374 ? -5.170 10.526 -12.916 1.00 31.33 374 VAL A C 1
ATOM 2656 O O . VAL A 1 374 ? -4.060 10.015 -13.022 1.00 31.33 374 VAL A O 1
ATOM 2659 N N . SER A 1 375 ? -5.405 11.776 -13.318 1.00 28.20 375 SER A N 1
ATOM 2660 C CA . SER A 1 375 ? -4.326 12.719 -13.614 1.00 28.20 375 SER A CA 1
ATOM 2661 C C . SER A 1 375 ? -3.640 13.120 -12.310 1.00 28.20 375 SER A C 1
ATOM 2663 O O . SER A 1 375 ? -4.192 13.888 -11.525 1.00 28.20 375 SER A O 1
ATOM 2665 N N . PHE A 1 376 ? -2.428 12.613 -12.084 1.00 35.62 376 PHE A N 1
ATOM 2666 C CA . PHE A 1 376 ? -1.532 13.136 -11.055 1.00 35.62 376 PHE A CA 1
ATOM 2667 C C . PHE A 1 376 ? -0.995 14.492 -11.519 1.00 35.62 376 PHE A C 1
ATOM 2669 O O . PHE A 1 376 ? 0.046 14.599 -12.168 1.00 35.62 376 PHE A O 1
ATOM 2676 N N . SER A 1 377 ? -1.745 15.551 -11.227 1.00 29.53 377 SER A N 1
ATOM 2677 C CA . SER A 1 377 ? -1.246 16.915 -11.368 1.00 29.53 377 SER A CA 1
ATOM 2678 C C . SER A 1 377 ? -0.111 17.127 -10.365 1.00 29.53 377 SER A C 1
ATOM 2680 O O . SER A 1 377 ? -0.315 17.048 -9.156 1.00 29.53 377 SER A O 1
ATOM 2682 N N . ARG A 1 378 ? 1.089 17.392 -10.893 1.00 30.08 378 ARG A N 1
ATOM 2683 C CA . ARG A 1 378 ? 2.272 17.879 -10.168 1.00 30.08 378 ARG A CA 1
ATOM 2684 C C . ARG A 1 378 ? 1.892 18.921 -9.108 1.00 30.08 378 ARG A C 1
ATOM 2686 O O . ARG A 1 378 ? 1.430 20.004 -9.461 1.00 30.08 378 ARG A O 1
ATOM 2693 N N . LEU A 1 379 ? 2.231 18.666 -7.845 1.00 28.77 379 LEU A N 1
ATOM 2694 C CA . LEU A 1 379 ? 2.544 19.737 -6.898 1.00 28.77 379 LEU A CA 1
ATOM 2695 C C . LEU A 1 379 ? 3.965 20.222 -7.203 1.00 28.77 379 LEU A C 1
ATOM 2697 O O . LEU A 1 379 ? 4.945 19.746 -6.640 1.00 28.77 379 LEU A O 1
ATOM 2701 N N . ALA A 1 380 ? 4.076 21.140 -8.160 1.00 27.17 380 ALA A N 1
ATOM 2702 C CA . ALA A 1 380 ? 5.273 21.942 -8.356 1.00 27.17 380 ALA A CA 1
ATOM 2703 C C . ALA A 1 380 ? 5.074 23.284 -7.642 1.00 27.17 380 ALA A C 1
ATOM 2705 O O . ALA A 1 380 ? 4.415 24.162 -8.187 1.00 27.17 380 ALA A O 1
ATOM 2706 N N . SER A 1 381 ? 5.632 23.430 -6.438 1.00 27.38 381 SER A N 1
ATOM 2707 C CA . SER A 1 381 ? 6.080 24.722 -5.894 1.00 27.38 381 SER A CA 1
ATOM 2708 C C . SER A 1 381 ? 6.827 24.518 -4.571 1.00 27.38 381 SER A C 1
ATOM 2710 O O . SER A 1 381 ? 6.240 24.574 -3.495 1.00 27.38 381 SER A O 1
ATOM 2712 N N . TYR A 1 382 ? 8.136 24.306 -4.656 1.00 25.22 382 TYR A N 1
ATOM 2713 C CA . TYR A 1 382 ? 9.076 24.735 -3.621 1.00 25.22 382 TYR A CA 1
ATOM 2714 C C . TYR A 1 382 ? 10.262 25.356 -4.360 1.00 25.22 382 TYR A C 1
ATOM 2716 O O . TYR A 1 382 ? 11.270 24.707 -4.619 1.00 25.22 382 TYR A O 1
ATOM 2724 N N . GLU A 1 383 ? 10.093 26.609 -4.784 1.00 28.25 383 GLU A N 1
ATOM 2725 C CA . GLU A 1 383 ? 11.216 27.465 -5.157 1.00 28.25 383 GLU A CA 1
ATOM 2726 C C . GLU A 1 383 ? 11.520 28.418 -3.999 1.00 28.25 383 GLU A C 1
ATOM 2728 O O . GLU A 1 383 ? 10.646 29.120 -3.494 1.00 28.25 383 GLU A O 1
ATOM 2733 N N . SER A 1 384 ? 12.783 28.355 -3.579 1.00 27.91 384 SER A N 1
ATOM 2734 C CA . SER A 1 384 ? 13.626 29.382 -2.971 1.00 27.91 384 SER A CA 1
ATOM 2735 C C . SER A 1 384 ? 12.970 30.667 -2.463 1.00 27.91 384 SER A C 1
ATOM 2737 O O . SER A 1 384 ? 12.547 31.519 -3.239 1.00 27.91 384 SER A O 1
ATOM 2739 N N . VAL A 1 385 ? 13.121 30.911 -1.159 1.00 28.62 385 VAL A N 1
ATOM 2740 C CA . VAL A 1 385 ? 13.284 32.277 -0.645 1.00 28.62 385 VAL A CA 1
ATOM 2741 C C . VAL A 1 385 ? 14.592 32.341 0.135 1.00 28.62 385 VAL A C 1
ATOM 2743 O O . VAL A 1 385 ? 14.641 32.170 1.350 1.00 28.62 385 VAL A O 1
ATOM 2746 N N . SER A 1 386 ? 15.672 32.572 -0.603 1.00 29.19 386 SER A N 1
ATOM 2747 C CA . SER A 1 386 ? 16.902 33.170 -0.094 1.00 29.19 386 SER A CA 1
ATOM 2748 C C . SER A 1 386 ? 16.958 34.605 -0.620 1.00 29.19 386 SER A C 1
ATOM 2750 O O . SER A 1 386 ? 16.661 34.842 -1.789 1.00 29.19 386 SER A O 1
ATOM 2752 N N . SER A 1 387 ? 17.393 35.521 0.248 1.00 27.28 387 SER A N 1
ATOM 2753 C CA . SER A 1 387 ? 17.821 36.898 -0.049 1.00 27.28 387 SER A CA 1
ATOM 2754 C C . SER A 1 387 ? 16.747 37.994 -0.008 1.00 27.28 387 SER A C 1
ATOM 2756 O O . SER A 1 387 ? 16.115 38.329 -1.004 1.00 27.28 387 SER A O 1
ATOM 2758 N N . LEU A 1 388 ? 16.669 38.672 1.140 1.00 29.00 388 LEU A N 1
ATOM 2759 C CA . LEU A 1 388 ? 16.505 40.127 1.176 1.00 29.00 388 LEU A CA 1
ATOM 2760 C C . LEU A 1 388 ? 17.703 40.710 1.933 1.00 29.00 388 LEU A C 1
ATOM 2762 O O . LEU A 1 388 ? 17.801 40.606 3.155 1.00 29.00 388 LEU A O 1
ATOM 2766 N N . GLU A 1 389 ? 18.637 41.272 1.169 1.00 29.78 389 GLU A N 1
ATOM 2767 C CA . GLU A 1 389 ? 19.707 42.134 1.657 1.00 29.78 389 GLU A CA 1
ATOM 2768 C C . GLU A 1 389 ? 19.162 43.528 2.013 1.00 29.78 389 GLU A C 1
ATOM 2770 O O . GLU A 1 389 ? 18.364 44.119 1.291 1.00 29.78 389 GLU A O 1
ATOM 2775 N N . SER A 1 390 ? 19.640 44.015 3.158 1.00 32.62 390 SER A N 1
ATOM 2776 C CA . SER A 1 390 ? 19.947 45.397 3.550 1.00 32.62 390 SER A CA 1
ATOM 2777 C C . SER A 1 390 ? 19.423 46.586 2.728 1.00 32.62 390 SER A C 1
ATOM 2779 O O . SER A 1 390 ? 19.797 46.770 1.572 1.00 32.62 390 SER A O 1
ATOM 2781 N N . VAL A 1 391 ? 18.836 47.558 3.441 1.00 30.34 391 VAL A N 1
ATOM 2782 C CA . VAL A 1 391 ? 19.151 48.981 3.223 1.00 30.34 391 VAL A CA 1
ATOM 2783 C C . VAL A 1 391 ? 19.501 49.643 4.557 1.00 30.34 391 VAL A C 1
ATOM 2785 O O . VAL A 1 391 ? 18.728 49.659 5.511 1.00 30.34 391 VAL A O 1
ATOM 2788 N N . SER A 1 392 ? 20.729 50.149 4.571 1.00 30.39 392 SER A N 1
ATOM 2789 C CA . SER A 1 392 ? 21.383 51.009 5.551 1.00 30.39 392 SER A CA 1
ATOM 2790 C C . SER A 1 392 ? 20.843 52.445 5.503 1.00 30.39 392 SER A C 1
ATOM 2792 O O . SER A 1 392 ? 20.516 52.934 4.425 1.00 30.39 392 SER A O 1
ATOM 2794 N N . SER A 1 393 ? 20.848 53.140 6.648 1.00 30.23 393 SER A N 1
ATOM 2795 C CA . SER A 1 393 ? 21.574 54.415 6.842 1.00 30.23 393 SER A CA 1
ATOM 2796 C C . SER A 1 393 ? 20.827 55.399 7.746 1.00 30.23 393 SER A C 1
ATOM 2798 O O . SER A 1 393 ? 19.777 55.922 7.384 1.00 30.23 393 SER A O 1
ATOM 2800 N N . ALA A 1 394 ? 21.440 55.714 8.886 1.00 28.86 394 ALA A N 1
ATOM 2801 C CA . ALA A 1 394 ? 21.667 57.097 9.296 1.00 28.86 394 ALA A CA 1
ATOM 2802 C C . ALA A 1 394 ? 22.835 57.109 10.293 1.00 28.86 394 ALA A C 1
ATOM 2804 O O . ALA A 1 394 ? 22.711 56.688 11.442 1.00 28.86 394 ALA A O 1
ATOM 2805 N N . HIS A 1 395 ? 23.986 57.528 9.781 1.00 34.97 395 HIS A N 1
ATOM 2806 C CA . HIS A 1 395 ? 25.171 57.927 10.529 1.00 34.97 395 HIS A CA 1
ATOM 2807 C C . HIS A 1 395 ? 25.064 59.423 10.874 1.00 34.97 395 HIS A C 1
ATOM 2809 O O . HIS A 1 395 ? 24.351 60.127 10.159 1.00 34.97 395 HIS A O 1
ATOM 2815 N N . ASP A 1 396 ? 25.795 59.844 11.920 1.00 34.28 396 ASP A N 1
ATOM 2816 C CA . ASP A 1 396 ? 26.478 61.146 12.132 1.00 34.28 396 ASP A CA 1
ATOM 2817 C C . ASP A 1 396 ? 26.253 61.811 13.525 1.00 34.28 396 ASP A C 1
ATOM 2819 O O . ASP A 1 396 ? 25.234 61.569 14.173 1.00 34.28 396 ASP A O 1
ATOM 2823 N N . PRO A 1 397 ? 27.190 62.651 14.038 1.00 53.16 397 PRO A N 1
ATOM 2824 C CA . PRO A 1 397 ? 28.508 62.222 14.528 1.00 53.16 397 PRO A CA 1
ATOM 2825 C C . PRO A 1 397 ? 28.989 63.006 15.781 1.00 53.16 397 PRO A C 1
ATOM 2827 O O . PRO A 1 397 ? 28.882 64.224 15.895 1.00 53.16 397 PRO A O 1
ATOM 2830 N N . VAL A 1 398 ? 29.599 62.295 16.722 1.00 47.47 398 VAL A N 1
ATOM 2831 C CA . VAL A 1 398 ? 30.569 62.782 17.715 1.00 47.47 398 VAL A CA 1
ATOM 2832 C C . VAL A 1 398 ? 31.497 61.577 17.889 1.00 47.47 398 VAL A C 1
ATOM 2834 O O . VAL A 1 398 ? 31.039 60.546 18.380 1.00 47.47 398 VAL A O 1
ATOM 2837 N N . MET A 1 399 ? 32.752 61.605 17.431 1.00 43.84 399 MET A N 1
ATOM 2838 C CA . MET A 1 399 ? 33.462 62.659 16.680 1.00 43.84 399 MET A CA 1
ATOM 2839 C C . MET A 1 399 ? 33.982 62.162 15.341 1.00 43.84 399 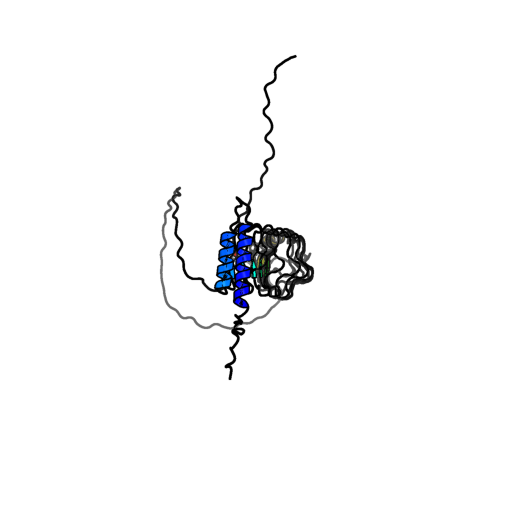MET A C 1
ATOM 2841 O O . MET A 1 399 ? 34.444 61.001 15.299 1.00 43.84 399 MET A O 1
#

Nearest PDB structures (foldseek):
  3cvr-assembly1_A  TM=8.380E-01  e=9.804E-15  Shigella flexneri 2a str. 301
  4puf-assembly1_A  TM=8.271E-01  e=1.083E-11  Salmonella enterica subsp. enterica serovar Typhimurium str. 14028S
  5b0n-assembly2_B  TM=6.707E-01  e=5.542E-12  Shigella flexneri
  4puf-assembly1_B  TM=7.471E-01  e=8.337E-09  Salmonella enterica subsp. enterica serovar Typhimurium str. 14028S
  3bz5-assembly1_A  TM=7.816E-01  e=6.294E-04  unclassified

pLDDT: mean 72.52, std 30.02, range [22.91, 98.94]

Mean predicted aligned error: 16.56 Å

Sequence (399 aa):
MDIPAISSAGLQSSIPNGFDQNETLFDEWDDWARQALDGGSEHRDKAAINLKDCLQRGSTYLNLNCLNLSSLPDNLPPGLVLLKASGNAFTSLPENLPSGLHELDMDNTPLGSLPDQLPPELKNLYLSGTRLSALPDNLPSGLKTLNLNNVPIDSLPANLPAQLQVLFAGGTNLTSLPDNLPAGLGSLYLEYAPLESLPDNLPSGMHTLFVNNTMLSSLPAQLPAGLRTLQASNSQLSALPANLPSTLKLYIANTPLAGLIETLLPGALQAGGLLTGGLFPGGILADGGLPNGSIIGGITGGAKTGSTAGGIAGSIIAGATGGLPDSPVIEGATGGLPDGPVLEGATGGLPGGAALKEPAGALPDSGNLDLSKVSFSRLASYESVSSLESVSSAHDPVM

InterPro domains:
  IPR032675 Leucine-rich repeat domain superfamily [G3DSA:3.80.10.10] (27-271)
  IPR051071 Leucine-rich repeat-containing bacterial E3 ubiquitin ligases [PTHR47114] (29-246)

Secondary structure (DSSP, 8-state):
-PPPP--S--------THHHHHHHHHHHHHHHHHTSPTT----HHHHHHHHHHHHHHT-SEEE-TTS--S---S---TT--EEE--SS--SS--S---TT--EEE-TT-------S---TT--EEE-TT---S---S---TT--EEE-TT---S---SS--TT--EEE-TTS--S---S---TT--EEE-TTS------SS--TT--EEE-TTS------SS--TT--EEE-TTS----B-S---TT-EEE-TTSHHHHHHHHHSTT-SBTTTEEETTS--TTTSBTT---TT---------------------------------------------------------------------PPP-----GGG--------------------------

Radius of gyration: 33.55 Å; Cα contacts (8 Å, |Δi|>4): 713; chains: 1; bounding box: 77×89×134 Å

Organism: NCBI:txid2691583

Foldseek 3Di:
DDDDDDDPDDPPPCDPPPVVVLVVVLVQLVVVLVPQPDVHQAQSVVQSVQQNVCQVVVNQEGAQDQRQDQADGLDGRQSHAEYHNENHAHQEYHPDDRLNHQYDAHAQYQHAAYDLDDRLNHAEYHHANYAHQAYHLDDRLNHAYDAHHLYAYAAYHLDDRLNHAEYHNANYQHQEYRLDDRLNHAEYHHHNHQHAAYHLDDRLNHAYAEHDLYQHAAHRLDDRLNHQEYEHANYQHQFYRQDDRQNYWYQHHHYNNLVVCCVVPNPCADPRRTHHNVRDPHPCRHPDDNPPPDDPPDPDPDDDDDDDDDDDDDDDDDDDDDDDDDDDDDDDDDDDDDDDDDDDDDDDDDDDDDDDDDDDDDDDDDDDDPPPPPPPDDPDDDDDDDDDDDDDDDDDDDD